Protein AF-A0A6J8DZ06-F1 (afdb_monomer)

Sequence (397 aa):
MKADENQITSSVYYMGYCNTESKVLPKAKKERIKYQTDDKFRARKSNTLKRKYWENEGIRSKKICLGITKYEENETYRENLIQAGTKKYQDDKDYRDALIKSGIQKYQEDNEYREKLKQASKHKYKADENHKEQVKQASIQKYKEDENHKEHVKQACIQKYKEDENHKEHVKQASIQKYKEDENHKEHVKQASIKKYKEDEKHKEHVKQASIKKYKEDENHKEHVKQASTQKKERHFRLKDDLSLNLSNEKLRERYRFGRQGITFISNLVSNDISRKTKRNHALTVPLQMVMVTLRFLATGSFLQVVGDTIDKNDTKAKACKIIIACAILLNICILLNEPDIEDDGLVIDNDGDLGDRFFGDQDGRGAQRPHFLHFLIVEIMNKILKKLFSEYVFYQ

Secondary structure (DSSP, 8-state):
--------------------------HHHHHHHHHHH-HHHHHHHHHHHHHHHHH-HHHHHHHHHHHHHHHHH-HHHHHHHHHHHHHHHHH-HHHHHHHHHHHHHHHHH-HHHHHHHHHHHHHHHHH-HHHHHHHHHHHHHHHHH-HHHHHHHHHHHHHHHHH-HHHHHHHHHHHHHHHHH-HHHHHHHHHHHHHHHHH-HHHHHHHHHHHHHHHHH-HHHHHHHHHHHHTS--------GGG-TTS-HHHHHHHHSS-HHHHHHHHHHHHHHH--S--TT--S-SHHHHHHHHHHHHHH-HHHHHHHHH--SSS-HHHHHHHHHHHHHHHHHHHHT---------------------------S---S-HHHHHHHHHHHHHHHHHHHHHHHTT--

Solvent-accessible surface area (backbone atoms only — not comparable to full-atom values): 23861 Å² total; per-residue (Å²): 131,84,87,88,85,88,81,90,85,89,82,90,84,86,92,80,92,79,80,81,79,78,75,75,69,53,70,72,58,52,50,52,52,42,52,75,74,33,67,69,57,37,50,53,53,50,52,54,50,53,49,48,41,73,76,31,62,69,59,34,50,54,52,50,52,54,52,50,52,48,46,74,73,32,59,71,58,38,50,52,52,50,51,54,50,52,49,46,51,72,73,33,60,69,62,36,52,53,50,52,52,52,51,52,50,48,48,71,73,34,65,69,62,35,50,54,50,52,50,51,51,52,49,45,48,72,73,34,68,68,59,34,49,52,52,50,50,52,52,52,48,45,49,73,72,34,64,69,59,34,50,51,51,50,52,50,53,53,48,45,50,72,73,35,63,68,60,34,50,52,51,49,52,52,54,54,48,46,48,73,72,35,64,69,59,34,50,52,52,50,52,51,52,53,50,45,49,73,71,36,63,69,57,34,50,51,52,51,51,51,53,53,50,45,48,73,73,36,63,69,59,34,49,53,53,49,51,56,56,68,67,63,61,83,82,79,75,80,74,65,75,89,66,52,84,87,56,55,52,66,61,32,30,74,56,40,49,34,37,66,66,55,51,49,50,54,24,61,75,45,30,82,80,67,60,72,98,64,88,78,77,77,74,76,72,56,58,52,41,58,45,50,56,49,35,33,54,61,60,64,47,62,64,59,57,54,53,61,73,66,67,67,94,74,93,51,62,72,61,50,48,48,51,52,50,49,50,47,48,52,52,46,47,43,61,66,65,61,74,78,88,80,79,91,81,77,89,84,90,82,83,88,80,83,94,80,76,83,88,78,74,83,87,70,92,81,76,90,86,58,71,64,60,58,51,51,49,48,53,52,50,52,53,50,55,48,53,52,53,51,61,61,57,70,74,75,117

Structure (mmCIF, N/CA/C/O backbone):
data_AF-A0A6J8DZ06-F1
#
_entry.id   AF-A0A6J8DZ06-F1
#
loop_
_atom_site.group_PDB
_atom_site.id
_atom_site.type_symbol
_atom_site.label_atom_id
_atom_site.label_alt_id
_atom_site.label_comp_id
_atom_site.label_asym_id
_atom_site.label_entity_id
_atom_site.label_seq_id
_atom_site.pdbx_PDB_ins_code
_atom_site.Cartn_x
_atom_site.Cartn_y
_atom_site.Cartn_z
_atom_site.occupancy
_atom_site.B_iso_or_equiv
_atom_site.auth_seq_id
_atom_site.auth_comp_id
_atom_site.auth_asym_id
_atom_site.auth_atom_id
_atom_site.pdbx_PDB_model_num
ATOM 1 N N . MET A 1 1 ? -6.012 43.585 -85.354 1.00 34.94 1 MET A N 1
ATOM 2 C CA . MET A 1 1 ? -5.226 44.657 -86.009 1.00 34.94 1 MET A CA 1
ATOM 3 C C . MET A 1 1 ? -3.770 44.217 -85.910 1.00 34.94 1 MET A C 1
ATOM 5 O O . MET A 1 1 ? -3.326 44.010 -84.793 1.00 34.94 1 MET A O 1
ATOM 9 N N . LYS A 1 2 ? -3.200 43.607 -86.965 1.00 34.81 2 LYS A N 1
ATOM 10 C CA . LYS A 1 2 ? -2.270 44.239 -87.941 1.00 34.81 2 LYS A CA 1
ATOM 11 C C . LYS A 1 2 ? -1.223 45.101 -87.214 1.00 34.81 2 LYS A C 1
ATOM 13 O O . LYS A 1 2 ? -1.626 46.077 -86.600 1.00 34.81 2 LYS A O 1
ATOM 18 N N . ALA A 1 3 ? -0.016 44.578 -86.982 1.00 38.94 3 ALA A N 1
ATOM 19 C CA . ALA A 1 3 ? 1.125 44.448 -87.911 1.00 38.94 3 ALA A CA 1
ATOM 20 C C . ALA A 1 3 ? 1.881 45.775 -88.055 1.00 38.94 3 ALA A C 1
ATOM 22 O O . ALA A 1 3 ? 1.220 46.798 -88.149 1.00 38.94 3 ALA A O 1
ATOM 23 N N . ASP A 1 4 ? 3.215 45.690 -87.988 1.00 36.53 4 ASP A N 1
ATOM 24 C CA . ASP A 1 4 ? 4.255 46.474 -88.690 1.00 36.53 4 ASP A CA 1
ATOM 25 C C . ASP A 1 4 ? 5.572 46.307 -87.894 1.00 36.53 4 ASP A C 1
ATOM 27 O O . ASP A 1 4 ? 5.549 46.253 -86.669 1.00 36.53 4 ASP A O 1
ATOM 31 N N . GLU A 1 5 ? 6.771 46.142 -88.446 1.00 36.78 5 GLU A N 1
ATOM 32 C CA . GLU A 1 5 ? 7.261 46.100 -89.820 1.00 36.78 5 GLU A CA 1
ATOM 33 C C . GLU A 1 5 ? 8.680 45.494 -89.777 1.00 36.78 5 GLU A C 1
ATOM 35 O O . GLU A 1 5 ? 9.444 45.694 -88.832 1.00 36.78 5 GLU A O 1
ATOM 40 N N . ASN A 1 6 ? 9.023 44.743 -90.818 1.00 38.53 6 ASN A N 1
ATOM 41 C CA . ASN A 1 6 ? 10.358 44.237 -91.139 1.00 38.53 6 ASN A CA 1
ATOM 42 C C . ASN A 1 6 ? 11.011 45.226 -92.116 1.00 38.53 6 ASN A C 1
ATOM 44 O O . ASN A 1 6 ? 10.387 45.424 -93.150 1.00 38.53 6 ASN A O 1
ATOM 48 N N . GLN A 1 7 ? 12.248 45.705 -91.896 1.00 35.91 7 GLN A N 1
ATOM 49 C CA . GLN A 1 7 ? 13.261 45.979 -92.951 1.00 35.91 7 GLN A CA 1
ATOM 50 C C . GLN A 1 7 ? 14.689 45.906 -92.339 1.00 35.91 7 GLN A C 1
ATOM 52 O O . GLN A 1 7 ? 14.980 46.626 -91.393 1.00 35.91 7 GLN A O 1
ATOM 57 N N . ILE A 1 8 ? 15.494 44.869 -92.640 1.00 36.09 8 ILE A N 1
ATOM 58 C CA . ILE A 1 8 ? 16.603 44.806 -93.638 1.00 36.09 8 ILE A CA 1
ATOM 59 C C . ILE A 1 8 ? 17.810 45.700 -93.231 1.00 36.09 8 ILE A C 1
ATOM 61 O O . ILE A 1 8 ? 17.671 46.910 -93.157 1.00 36.09 8 ILE A O 1
ATOM 65 N N . THR A 1 9 ? 19.008 45.180 -92.913 1.00 36.47 9 THR A N 1
ATOM 66 C CA . THR A 1 9 ? 20.067 44.831 -93.892 1.00 36.47 9 THR A CA 1
ATOM 67 C C . THR A 1 9 ? 21.188 43.941 -93.310 1.00 36.47 9 THR A C 1
ATOM 69 O O . THR A 1 9 ? 21.579 44.025 -92.151 1.00 36.47 9 THR A O 1
ATOM 72 N N . SER A 1 10 ? 21.726 43.102 -94.197 1.00 35.00 10 SER A N 1
ATOM 73 C CA . SER A 1 10 ? 22.908 42.238 -94.093 1.00 35.00 10 SER A CA 1
ATOM 74 C C . SER A 1 10 ? 24.233 43.021 -94.159 1.00 35.00 10 SER A C 1
ATOM 76 O O . SER A 1 10 ? 24.333 43.929 -94.977 1.00 35.00 10 SER A O 1
ATOM 78 N N . SER A 1 11 ? 25.267 42.619 -93.400 1.00 34.25 11 SER A N 1
ATOM 79 C CA . SER A 1 11 ? 26.675 42.710 -93.843 1.00 34.25 11 SER A CA 1
ATOM 80 C C . SER A 1 11 ? 27.637 41.899 -92.956 1.00 34.25 11 SER A C 1
ATOM 82 O O . SER A 1 11 ? 28.028 42.310 -91.869 1.00 34.25 11 SER A O 1
ATOM 84 N N . VAL A 1 12 ? 28.018 40.740 -93.487 1.00 39.97 12 VAL A N 1
ATOM 85 C CA . VAL A 1 12 ? 29.299 40.017 -93.388 1.00 39.97 12 VAL A CA 1
ATOM 86 C C . VAL A 1 12 ? 30.446 40.727 -92.639 1.00 39.97 12 VAL A C 1
ATOM 88 O O . VAL A 1 12 ? 30.890 41.781 -93.073 1.00 39.97 12 VAL A O 1
ATOM 91 N N . TYR A 1 13 ? 31.032 40.054 -91.638 1.00 33.19 13 TYR A N 1
ATOM 92 C CA . TYR A 1 13 ? 32.494 39.937 -91.490 1.00 33.19 13 TYR A CA 1
ATOM 93 C C . TYR A 1 13 ? 32.852 38.613 -90.794 1.00 33.19 13 TYR A C 1
ATOM 95 O O . TYR A 1 13 ? 32.486 38.355 -89.649 1.00 33.19 13 TYR A O 1
ATOM 103 N N . TYR A 1 14 ? 33.544 37.753 -91.538 1.00 39.22 14 TYR A N 1
ATOM 104 C CA . TYR A 1 14 ? 34.190 36.529 -91.069 1.00 39.22 14 TYR A CA 1
ATOM 105 C C . TYR A 1 14 ? 35.564 36.865 -90.455 1.00 39.22 14 TYR A C 1
ATOM 107 O O . TYR A 1 14 ? 36.194 37.834 -90.871 1.00 39.22 14 TYR A O 1
ATOM 115 N N . MET A 1 15 ? 36.046 35.953 -89.596 1.00 35.41 15 MET A N 1
ATOM 116 C CA . MET A 1 15 ? 37.433 35.724 -89.130 1.00 35.41 15 MET A CA 1
ATOM 117 C C . MET A 1 15 ? 37.859 36.322 -87.782 1.00 35.41 15 MET A C 1
ATOM 119 O O . MET A 1 15 ? 38.021 37.525 -87.618 1.00 35.41 15 MET A O 1
ATOM 123 N N . GLY A 1 16 ? 38.173 35.412 -86.850 1.00 33.91 16 GLY A N 1
ATOM 124 C CA . GLY A 1 16 ? 38.918 35.715 -85.630 1.00 33.91 16 GLY A CA 1
ATOM 125 C C . GLY A 1 16 ? 38.881 34.607 -84.575 1.00 33.91 16 GLY A C 1
ATOM 126 O O . GLY A 1 16 ? 38.487 34.863 -83.443 1.00 33.91 16 GLY A O 1
ATOM 127 N N . TYR A 1 17 ? 39.272 33.373 -84.913 1.00 45.94 17 TYR A N 1
ATOM 128 C CA . TYR A 1 17 ? 39.678 32.410 -83.883 1.00 45.94 17 TYR A CA 1
ATOM 129 C C . TYR A 1 17 ? 40.914 32.957 -83.166 1.00 45.94 17 TYR A C 1
ATOM 131 O O . TYR A 1 17 ? 41.927 33.150 -83.826 1.00 45.94 17 TYR A O 1
ATOM 139 N N . CYS A 1 18 ? 40.843 33.142 -81.845 1.00 33.84 18 CYS A N 1
ATOM 140 C CA . CYS A 1 18 ? 41.995 33.027 -80.948 1.00 33.84 18 CYS A CA 1
ATOM 141 C C . CYS A 1 18 ? 41.536 32.865 -79.486 1.00 33.84 18 CYS A C 1
ATOM 143 O O . CYS A 1 18 ? 41.041 33.794 -78.857 1.00 33.84 18 CYS A O 1
ATOM 145 N N . ASN A 1 19 ? 41.779 31.663 -78.956 1.00 39.47 19 ASN A N 1
ATOM 146 C CA . ASN A 1 19 ? 41.984 31.338 -77.541 1.00 39.47 19 ASN A CA 1
ATOM 147 C C . ASN A 1 19 ? 40.790 31.411 -76.575 1.00 39.47 19 ASN A C 1
ATOM 149 O O . ASN A 1 19 ? 40.812 32.143 -75.589 1.00 39.47 19 ASN A O 1
ATOM 153 N N . THR A 1 20 ? 39.831 30.492 -76.717 1.00 42.88 20 THR A N 1
ATOM 154 C CA . THR A 1 20 ? 39.214 29.922 -75.510 1.00 42.88 20 THR A CA 1
ATOM 155 C C . THR A 1 20 ? 40.140 28.832 -74.987 1.00 42.88 20 THR A C 1
ATOM 157 O O . THR A 1 20 ? 40.101 27.697 -75.465 1.00 42.88 20 THR A O 1
ATOM 160 N N . GLU A 1 21 ? 40.992 29.167 -74.018 1.00 39.91 21 GLU A N 1
ATOM 161 C CA . GLU A 1 21 ? 41.610 28.171 -73.146 1.00 39.91 21 GLU A CA 1
ATOM 162 C C . GLU A 1 21 ? 40.498 27.270 -72.595 1.00 39.91 21 GLU A C 1
ATOM 164 O O . GLU A 1 21 ? 39.765 27.628 -71.669 1.00 39.91 21 GLU A O 1
ATOM 169 N N . SER A 1 22 ? 40.338 26.088 -73.188 1.00 50.59 22 SER A N 1
ATOM 170 C CA . SER A 1 22 ? 39.516 25.024 -72.637 1.00 50.59 22 SER A CA 1
ATOM 171 C C . SER A 1 22 ? 40.174 24.592 -71.329 1.00 50.59 22 SER A C 1
ATOM 173 O O . SER A 1 22 ? 41.003 23.682 -71.310 1.00 50.59 22 SER A O 1
ATOM 175 N N . LYS A 1 23 ? 39.835 25.270 -70.224 1.00 59.22 23 LYS A N 1
ATOM 176 C CA . LYS A 1 23 ? 40.250 24.904 -68.867 1.00 59.22 23 LYS A CA 1
ATOM 177 C C . LYS A 1 23 ? 39.712 23.508 -68.578 1.00 59.22 23 LYS A C 1
ATOM 179 O O . LYS A 1 23 ? 38.581 23.340 -68.120 1.00 59.22 23 LYS A O 1
ATOM 184 N N . VAL A 1 24 ? 40.517 22.488 -68.878 1.00 64.75 24 VAL A N 1
ATOM 185 C CA . VAL A 1 24 ? 40.229 21.091 -68.560 1.00 64.75 24 VAL A CA 1
ATOM 186 C C . VAL A 1 24 ? 39.979 21.029 -67.058 1.00 64.75 24 VAL A C 1
ATOM 188 O O . VAL A 1 24 ? 40.903 21.155 -66.259 1.00 64.75 24 VAL A O 1
ATOM 191 N N . LEU A 1 25 ? 38.710 20.878 -66.664 1.00 65.56 25 LEU A N 1
ATOM 192 C CA . LEU A 1 25 ? 38.352 20.819 -65.250 1.00 65.56 25 LEU A CA 1
ATOM 193 C C . LEU A 1 25 ? 39.169 19.701 -64.579 1.00 65.56 25 LEU A C 1
ATOM 195 O O . LEU A 1 25 ? 39.183 18.577 -65.103 1.00 65.56 25 LEU A O 1
ATOM 199 N N . PRO A 1 26 ? 39.820 19.969 -63.431 1.00 81.12 26 PRO A N 1
ATOM 200 C CA . PRO A 1 26 ? 40.594 18.964 -62.718 1.00 81.12 26 PRO A CA 1
ATOM 201 C C . PRO A 1 26 ? 39.763 17.705 -62.471 1.00 81.12 26 PRO A C 1
ATOM 203 O O . PRO A 1 26 ? 38.564 17.792 -62.181 1.00 81.12 26 PRO A O 1
ATOM 206 N N . LYS A 1 27 ? 40.394 16.528 -62.547 1.00 80.00 27 LYS A N 1
ATOM 207 C CA . LYS A 1 27 ? 39.728 15.221 -62.383 1.00 80.00 27 LYS A CA 1
ATOM 208 C C . LYS A 1 27 ? 38.826 15.172 -61.141 1.00 80.00 27 LYS A C 1
ATOM 210 O O . LYS A 1 27 ? 37.692 14.711 -61.227 1.00 80.00 27 LYS A O 1
ATOM 215 N N . ALA A 1 28 ? 39.279 15.744 -60.024 1.00 79.62 28 ALA A N 1
ATOM 216 C CA . ALA A 1 28 ? 38.509 15.842 -58.784 1.00 79.62 28 ALA A CA 1
ATOM 217 C C . ALA A 1 28 ? 37.203 16.649 -58.931 1.00 79.62 28 ALA A C 1
ATOM 219 O O . ALA A 1 28 ? 36.180 16.278 -58.359 1.00 79.62 28 ALA A O 1
ATOM 220 N N . LYS A 1 29 ? 37.207 17.733 -59.718 1.00 83.62 29 LYS A N 1
ATOM 221 C CA . LYS A 1 29 ? 36.020 18.565 -59.967 1.00 83.62 29 LYS A CA 1
ATOM 222 C C . LYS A 1 29 ? 35.032 17.851 -60.897 1.00 83.62 29 LYS A C 1
ATOM 224 O O . LYS A 1 29 ? 33.837 17.864 -60.619 1.00 83.62 29 LYS A O 1
ATOM 229 N N . LYS A 1 30 ? 35.528 17.141 -61.920 1.00 83.75 30 LYS A N 1
ATOM 230 C CA . LYS A 1 30 ? 34.711 16.266 -62.787 1.00 83.75 30 LYS A CA 1
ATOM 231 C C . LYS A 1 30 ? 34.048 15.129 -61.998 1.00 83.75 30 LYS A C 1
ATOM 233 O O . LYS A 1 30 ? 32.861 14.873 -62.175 1.00 83.75 30 LYS A O 1
ATOM 238 N N . GLU A 1 31 ? 34.781 14.481 -61.090 1.00 83.31 31 GLU A N 1
ATOM 239 C CA . GLU A 1 31 ? 34.229 13.426 -60.228 1.00 83.31 31 GLU A CA 1
ATOM 240 C C . GLU A 1 31 ? 33.187 13.954 -59.231 1.00 83.31 31 GLU A C 1
ATOM 242 O O . GLU A 1 31 ? 32.180 13.282 -59.022 1.00 83.31 31 GLU A O 1
ATOM 247 N N . ARG A 1 32 ? 33.372 15.153 -58.655 1.00 85.44 32 ARG A N 1
ATOM 248 C CA . ARG A 1 32 ? 32.365 15.788 -57.780 1.00 85.44 32 ARG A CA 1
ATOM 249 C C . ARG A 1 32 ? 31.063 16.088 -58.518 1.00 85.44 32 ARG A C 1
ATOM 251 O O . ARG A 1 32 ? 30.003 15.762 -57.994 1.00 85.44 32 ARG A O 1
ATOM 258 N N . ILE A 1 33 ? 31.149 16.649 -59.727 1.00 86.75 33 ILE A N 1
ATOM 259 C CA . ILE A 1 33 ? 29.975 16.904 -60.579 1.00 86.75 33 ILE A CA 1
ATOM 260 C C . ILE A 1 33 ? 29.261 15.581 -60.871 1.00 86.75 33 ILE A C 1
ATOM 262 O O . ILE A 1 33 ? 28.066 15.462 -60.627 1.00 86.75 33 ILE A O 1
ATOM 266 N N . LYS A 1 34 ? 30.008 14.545 -61.275 1.00 86.75 34 LYS A N 1
ATOM 267 C CA . LYS A 1 34 ? 29.449 13.209 -61.518 1.00 86.75 34 LYS A CA 1
ATOM 268 C C . LYS A 1 34 ? 28.793 12.600 -60.273 1.00 86.75 34 LYS A C 1
ATOM 270 O O . LYS A 1 34 ? 27.796 11.904 -60.388 1.00 86.75 34 LYS A O 1
ATOM 275 N N . TYR A 1 35 ? 29.321 12.864 -59.079 1.00 86.94 35 TYR A N 1
ATOM 276 C CA . TYR A 1 35 ? 28.731 12.389 -57.823 1.00 86.94 35 TYR A CA 1
ATOM 277 C C . TYR A 1 35 ? 27.390 13.065 -57.495 1.00 86.94 35 TYR A C 1
ATOM 279 O O . TYR A 1 35 ? 26.556 12.464 -56.821 1.00 86.94 35 TYR A O 1
ATOM 287 N N . GLN A 1 36 ? 27.191 14.306 -57.949 1.00 85.69 36 GLN A N 1
ATOM 288 C CA . GLN A 1 36 ? 25.946 15.054 -57.765 1.00 85.69 36 GLN A CA 1
ATOM 289 C C . GLN A 1 36 ? 24.876 14.656 -58.788 1.00 85.69 36 GLN A C 1
ATOM 291 O O . GLN A 1 36 ? 23.703 14.601 -58.423 1.00 85.69 36 GLN A O 1
ATOM 296 N N . THR A 1 37 ? 25.273 14.364 -60.033 1.00 88.81 37 THR A N 1
ATOM 297 C CA . THR A 1 37 ? 24.347 14.166 -61.161 1.00 88.81 37 THR A CA 1
ATOM 298 C C . THR A 1 37 ? 24.071 12.706 -61.535 1.00 88.81 37 THR A C 1
ATOM 300 O O . THR A 1 37 ? 23.012 12.429 -62.085 1.00 88.81 37 THR A O 1
ATOM 303 N N . ASP A 1 38 ? 24.980 11.762 -61.256 1.00 92.62 38 ASP A N 1
ATOM 304 C CA . ASP A 1 38 ? 24.848 10.345 -61.636 1.00 92.62 38 ASP A CA 1
ATOM 305 C C . ASP A 1 38 ? 24.641 9.447 -60.404 1.00 92.62 38 ASP A C 1
ATOM 307 O O . ASP A 1 38 ? 25.574 9.113 -59.659 1.00 92.62 38 ASP A O 1
ATOM 311 N N . ASP A 1 39 ? 23.400 9.002 -60.211 1.00 89.81 39 ASP A N 1
ATOM 312 C CA . ASP A 1 39 ? 23.006 8.146 -59.089 1.00 89.81 39 ASP A CA 1
ATOM 313 C C . ASP A 1 39 ? 23.658 6.762 -59.125 1.00 89.81 39 ASP A C 1
ATOM 315 O O . ASP A 1 39 ? 24.020 6.220 -58.075 1.00 89.81 39 ASP A O 1
ATOM 319 N N . LYS A 1 40 ? 23.898 6.198 -60.318 1.00 91.38 40 LYS A N 1
ATOM 320 C CA . LYS A 1 40 ? 24.562 4.892 -60.457 1.00 91.38 40 LYS A CA 1
ATOM 321 C C . LYS A 1 40 ? 26.027 4.998 -60.048 1.00 91.38 40 LYS A C 1
ATOM 323 O O . LYS A 1 40 ? 26.548 4.111 -59.365 1.00 91.38 40 LYS A O 1
ATOM 328 N N . PHE A 1 41 ? 26.701 6.084 -60.423 1.00 90.25 41 PHE A N 1
ATOM 329 C CA . PHE A 1 41 ? 28.073 6.351 -59.993 1.00 90.25 41 PHE A CA 1
ATOM 330 C C . PHE A 1 41 ? 28.166 6.562 -58.476 1.00 90.25 41 PHE A C 1
ATOM 332 O O . PHE A 1 41 ? 29.033 5.965 -57.826 1.00 90.25 41 PHE A O 1
ATOM 339 N N . ARG A 1 42 ? 27.234 7.331 -57.898 1.00 91.38 42 ARG A N 1
ATOM 340 C CA . ARG A 1 42 ? 27.115 7.556 -56.449 1.00 91.38 42 ARG A CA 1
ATOM 341 C C . ARG A 1 42 ? 26.916 6.248 -55.681 1.00 91.38 42 ARG A C 1
ATOM 343 O O . ARG A 1 42 ? 27.644 5.976 -54.724 1.00 91.38 42 ARG A O 1
ATOM 350 N N . ALA A 1 43 ? 25.993 5.400 -56.137 1.00 90.06 43 ALA A N 1
ATOM 351 C CA . ALA A 1 43 ? 25.701 4.105 -55.527 1.00 90.06 43 ALA A CA 1
ATOM 352 C C . ALA A 1 43 ? 26.910 3.156 -55.576 1.00 90.06 43 ALA A C 1
ATOM 354 O O . ALA A 1 43 ? 27.282 2.577 -54.554 1.00 90.06 43 ALA A O 1
ATOM 355 N N . ARG A 1 44 ? 27.597 3.049 -56.726 1.00 90.44 44 ARG A N 1
ATOM 356 C CA . ARG A 1 44 ? 28.812 2.220 -56.877 1.00 90.44 44 ARG A CA 1
ATOM 357 C C . ARG A 1 44 ? 29.933 2.660 -55.936 1.00 90.44 44 ARG A C 1
ATOM 359 O O . ARG A 1 44 ? 30.555 1.821 -55.278 1.00 90.44 44 ARG A O 1
ATOM 366 N N . LYS A 1 45 ? 30.185 3.968 -55.838 1.00 90.38 45 LYS A N 1
ATOM 367 C CA . LYS A 1 45 ? 31.178 4.522 -54.905 1.00 90.38 45 LYS A CA 1
ATOM 368 C C . LYS A 1 45 ? 30.780 4.275 -53.448 1.00 90.38 45 LYS A C 1
ATOM 370 O O . LYS A 1 45 ? 31.624 3.826 -52.676 1.00 90.38 45 LYS A O 1
ATOM 375 N N . SER A 1 46 ? 29.511 4.481 -53.093 1.00 88.81 46 SER A N 1
ATOM 376 C CA . SER A 1 46 ? 28.983 4.206 -51.750 1.00 88.81 46 SER A CA 1
ATOM 377 C C . SER A 1 46 ? 29.161 2.736 -51.356 1.00 88.81 46 SER A C 1
ATOM 379 O O . SER A 1 46 ? 29.737 2.446 -50.310 1.00 88.81 46 SER A O 1
ATOM 381 N N . ASN A 1 47 ? 28.788 1.796 -52.229 1.00 91.00 47 ASN A N 1
ATOM 382 C CA . ASN A 1 47 ? 28.955 0.360 -51.986 1.00 91.00 47 ASN A CA 1
ATOM 383 C C . ASN A 1 47 ? 30.429 -0.043 -51.866 1.00 91.00 47 ASN A C 1
ATOM 385 O O . ASN A 1 47 ? 30.782 -0.829 -50.991 1.00 91.00 47 ASN A O 1
ATOM 389 N N . THR A 1 48 ? 31.308 0.548 -52.679 1.00 90.56 48 THR A N 1
ATOM 390 C CA . THR A 1 48 ? 32.757 0.316 -52.576 1.00 90.56 4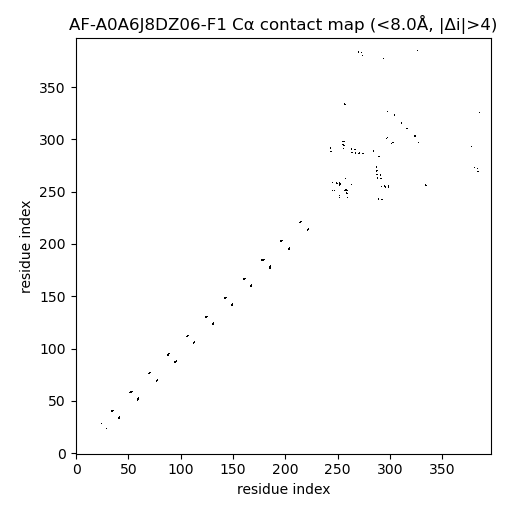8 THR A CA 1
ATOM 391 C C . THR A 1 48 ? 33.303 0.773 -51.222 1.00 90.56 48 THR A C 1
ATOM 393 O O . THR A 1 48 ? 34.122 0.083 -50.622 1.00 90.56 48 THR A O 1
ATOM 396 N N . LEU A 1 49 ? 32.844 1.922 -50.718 1.00 85.94 49 LEU A N 1
ATOM 397 C CA . LEU A 1 49 ? 33.236 2.435 -49.405 1.00 85.94 49 LEU A CA 1
ATOM 398 C C . LEU A 1 49 ? 32.654 1.602 -48.256 1.00 85.94 49 LEU A C 1
ATOM 400 O O . LEU A 1 49 ? 33.375 1.334 -47.299 1.00 85.94 49 LEU A O 1
ATOM 404 N N . LYS A 1 50 ? 31.392 1.162 -48.356 1.00 90.06 50 LYS A N 1
ATOM 405 C CA . LYS A 1 50 ? 30.771 0.242 -47.386 1.00 90.06 50 LYS A CA 1
ATOM 406 C C . LYS A 1 50 ? 31.554 -1.064 -47.297 1.00 90.06 50 LYS A C 1
ATOM 408 O O . LYS A 1 50 ? 31.878 -1.502 -46.202 1.00 90.06 50 LYS A O 1
ATOM 413 N N . ARG A 1 51 ? 31.916 -1.639 -48.445 1.00 90.00 51 ARG A N 1
ATOM 414 C CA . ARG A 1 51 ? 32.715 -2.864 -48.519 1.00 90.00 51 ARG A CA 1
ATOM 415 C C . ARG A 1 51 ? 34.079 -2.688 -47.848 1.00 90.00 51 ARG A C 1
ATOM 417 O O . ARG A 1 51 ? 34.395 -3.425 -46.925 1.00 90.00 51 ARG A O 1
ATOM 424 N N . LYS A 1 52 ? 34.819 -1.630 -48.203 1.00 90.81 52 LYS A N 1
ATOM 425 C CA . LYS A 1 52 ? 36.103 -1.297 -47.557 1.00 90.81 52 LYS A CA 1
ATOM 426 C C . LYS A 1 52 ? 35.988 -1.074 -46.046 1.00 90.81 52 LYS A C 1
ATOM 428 O O . LYS A 1 52 ? 36.927 -1.382 -45.325 1.00 90.81 52 LYS A O 1
ATOM 433 N N . TYR A 1 53 ? 34.873 -0.519 -45.572 1.00 87.94 53 TYR A N 1
ATOM 434 C CA . TYR A 1 53 ? 34.629 -0.305 -44.145 1.00 87.94 53 TYR A CA 1
ATOM 435 C C . TYR A 1 53 ? 34.436 -1.619 -43.376 1.00 87.94 53 TYR A C 1
ATOM 437 O O . TYR A 1 53 ? 34.903 -1.725 -42.250 1.00 87.94 53 TYR A O 1
ATOM 445 N N . TRP A 1 54 ? 33.770 -2.611 -43.972 1.00 87.12 54 TRP A N 1
ATOM 446 C CA . TRP A 1 54 ? 33.568 -3.914 -43.334 1.00 87.12 54 TRP A CA 1
ATOM 447 C C . TRP A 1 54 ? 34.778 -4.845 -43.473 1.00 87.12 54 TRP A C 1
ATOM 449 O O . TRP A 1 54 ? 35.085 -5.562 -42.529 1.00 87.12 54 TRP A O 1
ATOM 459 N N . GLU A 1 55 ? 35.481 -4.807 -44.610 1.00 91.50 55 GLU A N 1
ATOM 460 C CA . GLU A 1 55 ? 36.645 -5.666 -44.889 1.00 91.50 55 GLU A CA 1
ATOM 461 C C . GLU A 1 55 ? 37.927 -5.215 -44.167 1.00 91.50 55 GLU A C 1
ATOM 463 O O . GLU A 1 55 ? 38.786 -6.041 -43.874 1.00 91.50 55 GLU A O 1
ATOM 468 N N . ASN A 1 56 ? 38.094 -3.914 -43.895 1.00 91.31 56 ASN A N 1
ATOM 469 C CA . ASN A 1 56 ? 39.316 -3.381 -43.291 1.00 91.31 56 ASN A CA 1
ATOM 470 C C . ASN A 1 56 ? 39.059 -2.830 -41.886 1.00 91.31 56 ASN A C 1
ATOM 472 O O . ASN A 1 56 ? 38.555 -1.716 -41.708 1.00 91.31 56 ASN A O 1
ATOM 476 N N . GLU A 1 57 ? 39.489 -3.593 -40.885 1.00 89.88 57 GLU A N 1
ATOM 477 C CA . GLU A 1 57 ? 39.330 -3.241 -39.478 1.00 89.88 57 GLU A CA 1
ATOM 478 C C . GLU A 1 57 ? 40.059 -1.947 -39.091 1.00 89.88 57 GLU A C 1
ATOM 480 O O . GLU A 1 57 ? 39.499 -1.121 -38.375 1.00 89.88 57 GLU A O 1
ATOM 485 N N . GLY A 1 58 ? 41.256 -1.692 -39.627 1.00 91.56 58 GLY A N 1
ATOM 486 C CA . GLY A 1 58 ? 42.000 -0.462 -39.343 1.00 91.56 58 GLY A CA 1
ATOM 487 C C . GLY A 1 58 ? 41.275 0.799 -39.826 1.00 91.56 58 GLY A C 1
ATOM 488 O O . GLY A 1 58 ? 41.241 1.812 -39.126 1.00 91.56 58 GLY A O 1
ATOM 489 N N . ILE A 1 59 ? 40.646 0.743 -41.005 1.00 87.62 59 ILE A N 1
ATOM 490 C CA . ILE A 1 59 ? 39.814 1.837 -41.532 1.00 87.62 59 ILE A CA 1
ATOM 491 C C . ILE A 1 59 ? 38.536 1.986 -40.698 1.00 87.62 59 ILE A C 1
ATOM 493 O O . ILE A 1 59 ? 38.131 3.113 -40.398 1.00 87.62 59 ILE A O 1
ATOM 497 N N . ARG A 1 60 ? 37.915 0.868 -40.305 1.00 91.06 60 ARG A N 1
ATOM 498 C CA . ARG A 1 60 ? 36.718 0.849 -39.457 1.00 91.06 60 ARG A CA 1
ATOM 499 C C . ARG A 1 60 ? 36.978 1.517 -38.112 1.00 91.06 60 ARG A C 1
ATOM 501 O O . ARG A 1 60 ? 36.278 2.469 -37.770 1.00 91.06 60 ARG A O 1
ATOM 508 N N . SER A 1 61 ? 38.011 1.072 -37.403 1.00 91.19 61 SER A N 1
ATOM 509 C CA . SER A 1 61 ? 38.385 1.569 -36.080 1.00 91.19 61 SER A CA 1
ATOM 510 C C . SER A 1 61 ? 38.766 3.044 -36.126 1.00 91.19 61 SER A C 1
ATOM 512 O O . SER A 1 61 ? 38.206 3.829 -35.369 1.00 91.19 61 SER A O 1
ATOM 514 N N . LYS A 1 62 ? 39.595 3.473 -37.092 1.00 93.06 62 LYS A N 1
ATOM 515 C CA . LYS A 1 62 ? 39.917 4.903 -37.274 1.00 93.06 62 LYS A CA 1
ATOM 516 C C . LYS A 1 62 ? 38.667 5.755 -37.492 1.00 93.06 62 LYS A C 1
ATOM 518 O O . LYS A 1 62 ? 38.560 6.843 -36.937 1.00 93.06 62 LYS A O 1
ATOM 523 N N . LYS A 1 63 ? 37.705 5.266 -38.280 1.00 91.12 63 LYS A N 1
ATOM 524 C CA . LYS A 1 63 ? 36.457 5.991 -38.550 1.00 91.12 63 LYS A CA 1
ATOM 525 C C . LYS A 1 63 ? 35.535 6.054 -37.328 1.00 91.12 63 LYS A C 1
ATOM 527 O O . LYS A 1 63 ? 34.884 7.077 -37.139 1.00 91.12 63 LYS A O 1
ATOM 532 N N . ILE A 1 64 ? 35.484 4.995 -36.519 1.00 90.62 64 ILE A N 1
ATOM 533 C CA . ILE A 1 64 ? 34.736 4.977 -35.253 1.00 90.62 64 ILE A CA 1
ATOM 534 C C . ILE A 1 64 ? 35.361 5.965 -34.267 1.00 90.62 64 ILE A C 1
ATOM 536 O O . ILE A 1 64 ? 34.649 6.830 -33.770 1.00 90.62 64 ILE A O 1
ATOM 540 N N . CYS A 1 65 ? 36.681 5.905 -34.065 1.00 90.50 65 CYS A N 1
ATOM 541 C CA . CYS A 1 65 ? 37.403 6.827 -33.188 1.00 90.50 65 CYS A CA 1
ATOM 542 C C . CYS A 1 65 ? 37.176 8.286 -33.590 1.00 90.50 65 CYS A C 1
ATOM 544 O O . CYS A 1 65 ? 36.739 9.071 -32.763 1.00 90.50 65 CYS A O 1
ATOM 546 N N . LEU A 1 66 ? 37.350 8.631 -34.871 1.00 92.88 66 LEU A N 1
ATOM 547 C CA . LEU A 1 66 ? 37.071 9.987 -35.361 1.00 92.88 66 LEU A CA 1
ATOM 548 C C . LEU A 1 66 ? 35.622 10.428 -35.097 1.00 92.88 66 LEU A C 1
ATOM 550 O O . LEU A 1 66 ? 35.373 11.601 -34.833 1.00 92.88 66 LEU A O 1
ATOM 554 N N . GLY A 1 67 ? 34.661 9.505 -35.184 1.00 90.62 67 GLY A N 1
ATOM 555 C CA . GLY A 1 67 ? 33.261 9.777 -34.865 1.00 90.62 67 GLY A CA 1
ATOM 556 C C . GLY A 1 67 ? 33.028 10.057 -33.379 1.00 90.62 67 GLY A C 1
ATOM 557 O O . GLY A 1 67 ? 32.293 10.989 -33.061 1.00 90.62 67 GLY A O 1
ATOM 558 N N . ILE A 1 68 ? 33.671 9.285 -32.498 1.00 92.19 68 ILE A N 1
ATOM 559 C CA . ILE A 1 68 ? 33.618 9.460 -31.039 1.00 92.19 68 ILE A CA 1
ATOM 560 C C . ILE A 1 68 ? 34.252 10.796 -30.653 1.00 92.19 68 ILE A C 1
ATOM 562 O O . ILE A 1 68 ? 33.578 11.625 -30.053 1.00 92.19 68 ILE A O 1
ATOM 566 N N . THR A 1 69 ? 35.481 11.058 -31.105 1.00 92.31 69 THR A N 1
ATOM 567 C CA . THR A 1 69 ? 36.195 12.315 -30.846 1.00 92.31 69 THR A CA 1
ATOM 568 C C . THR A 1 69 ? 35.373 13.519 -31.300 1.00 92.31 69 THR A C 1
ATOM 570 O O . THR A 1 69 ? 35.177 14.467 -30.548 1.00 92.31 69 THR A O 1
ATOM 573 N N . LYS A 1 70 ? 34.770 13.452 -32.494 1.00 93.69 70 LYS A N 1
ATOM 574 C CA . LYS A 1 70 ? 33.890 14.519 -32.983 1.00 93.69 70 LYS A CA 1
ATOM 575 C C . LYS A 1 70 ? 32.650 14.728 -32.101 1.00 93.69 70 LYS A C 1
ATOM 577 O O . LYS A 1 70 ? 32.181 15.856 -31.992 1.00 93.69 70 LYS A O 1
ATOM 582 N N . TYR A 1 71 ? 32.084 13.671 -31.524 1.00 90.81 71 TYR A N 1
ATOM 583 C CA . TYR A 1 71 ? 30.924 13.763 -30.632 1.00 90.81 71 TYR A CA 1
ATOM 584 C C . TYR A 1 71 ? 31.289 14.327 -29.249 1.00 90.81 71 TYR A C 1
ATOM 586 O O . TYR A 1 71 ? 30.498 15.054 -28.647 1.00 90.81 71 TYR A O 1
ATOM 594 N N . GLU A 1 72 ? 32.477 13.994 -28.748 1.00 90.56 72 GLU A N 1
ATOM 595 C CA . GLU A 1 72 ? 32.988 14.463 -27.459 1.00 90.56 72 GLU A CA 1
ATOM 596 C C . GLU A 1 72 ? 33.417 15.934 -27.521 1.00 90.56 72 GLU A C 1
ATOM 598 O O . GLU A 1 72 ? 32.997 16.725 -26.678 1.00 90.56 72 GLU A O 1
ATOM 603 N N . GLU A 1 73 ? 34.189 16.309 -28.545 1.00 93.62 73 GLU A N 1
ATOM 604 C CA . GLU A 1 73 ? 34.799 17.639 -28.669 1.00 93.62 73 GLU A CA 1
ATOM 605 C C . GLU A 1 73 ? 33.842 18.703 -29.221 1.00 93.62 73 GLU A C 1
ATOM 607 O O . GLU A 1 73 ? 33.941 19.873 -28.856 1.00 93.62 73 GLU A O 1
ATOM 612 N N . ASN A 1 74 ? 32.922 18.335 -30.121 1.00 93.75 74 ASN A N 1
ATOM 613 C CA . ASN A 1 74 ? 32.044 19.300 -30.779 1.00 93.75 74 ASN A CA 1
ATOM 614 C C . ASN A 1 74 ? 30.616 19.241 -30.226 1.00 93.75 74 ASN A C 1
ATOM 616 O O . ASN A 1 74 ? 29.779 18.447 -30.664 1.00 93.75 74 ASN A O 1
ATOM 620 N N . GLU A 1 75 ? 30.328 20.162 -29.310 1.00 93.81 75 GLU A N 1
ATOM 621 C CA . GLU A 1 75 ? 29.020 20.312 -28.675 1.00 93.81 75 GLU A CA 1
ATOM 622 C C . GLU A 1 75 ? 27.891 20.577 -29.679 1.00 93.81 75 GLU A C 1
ATOM 624 O O . GLU A 1 75 ? 26.894 19.858 -29.673 1.00 93.81 75 GLU A O 1
ATOM 629 N N . THR A 1 76 ? 28.074 21.512 -30.617 1.00 94.06 76 THR A N 1
ATOM 630 C CA . THR A 1 76 ? 27.042 21.833 -31.623 1.00 94.06 76 THR A CA 1
ATOM 631 C C . THR A 1 76 ? 26.686 20.629 -32.495 1.00 94.06 76 THR A C 1
ATOM 633 O O . THR A 1 76 ? 25.530 20.419 -32.859 1.00 94.06 76 THR A O 1
ATOM 636 N N . TYR A 1 77 ? 27.670 19.795 -32.837 1.00 91.81 77 TYR A N 1
ATOM 637 C CA . TYR A 1 77 ? 27.437 18.569 -33.592 1.00 91.81 77 TYR A CA 1
ATOM 638 C C . TYR A 1 77 ? 26.654 17.545 -32.763 1.00 91.81 77 TYR A C 1
ATOM 640 O O . TYR A 1 77 ? 25.703 16.952 -33.277 1.00 91.81 77 TYR A O 1
ATOM 648 N N . ARG A 1 78 ? 27.025 17.361 -31.490 1.00 93.94 78 ARG A N 1
ATOM 649 C CA . ARG A 1 78 ? 26.326 16.479 -30.548 1.00 93.94 78 ARG A CA 1
ATOM 650 C C . ARG A 1 78 ? 24.872 16.901 -30.358 1.00 93.94 78 ARG A C 1
ATOM 652 O O . ARG A 1 78 ? 23.982 16.065 -30.486 1.00 93.94 78 ARG A O 1
ATOM 659 N N . GLU A 1 79 ? 24.620 18.181 -30.110 1.00 93.88 79 GLU A N 1
ATOM 660 C CA . GLU A 1 79 ? 23.268 18.715 -29.926 1.00 93.88 79 GLU A CA 1
ATOM 661 C C . GLU A 1 79 ? 22.409 18.536 -31.175 1.00 93.88 79 GLU A C 1
ATOM 663 O O . GLU A 1 79 ? 21.301 18.010 -31.083 1.00 93.88 79 GLU A O 1
ATOM 668 N N . ASN A 1 80 ? 22.932 18.882 -32.354 1.00 94.12 80 ASN A N 1
ATOM 669 C CA . ASN A 1 80 ? 22.219 18.691 -33.617 1.00 94.12 80 ASN A CA 1
ATOM 670 C C . ASN A 1 80 ? 21.886 17.213 -33.872 1.00 94.12 80 ASN A C 1
ATOM 672 O O . ASN A 1 80 ? 20.801 16.895 -34.364 1.00 94.12 80 ASN A O 1
ATOM 676 N N . LEU A 1 81 ? 22.795 16.298 -33.519 1.00 91.50 81 LEU A N 1
ATOM 677 C CA . LEU A 1 81 ? 22.567 14.861 -33.644 1.00 91.50 81 LEU A CA 1
ATOM 678 C C . LEU A 1 81 ? 21.464 14.378 -32.690 1.00 91.50 81 LEU A C 1
ATOM 680 O O . LEU A 1 81 ? 20.579 13.633 -33.114 1.00 91.50 81 LEU A O 1
ATOM 684 N N . ILE A 1 82 ? 21.489 14.825 -31.429 1.00 91.62 82 ILE A N 1
ATOM 685 C CA . ILE A 1 82 ? 20.455 14.511 -30.433 1.00 91.62 82 ILE A CA 1
ATOM 686 C C . ILE A 1 82 ? 19.106 15.063 -30.894 1.00 91.62 82 ILE A C 1
ATOM 688 O O . ILE A 1 82 ? 18.126 14.327 -30.914 1.00 91.62 82 ILE A O 1
ATOM 692 N N . GLN A 1 83 ? 19.049 16.321 -31.335 1.00 93.38 83 GLN A N 1
ATOM 693 C CA . GLN A 1 83 ? 17.822 16.945 -31.829 1.00 93.38 83 GLN A CA 1
ATOM 694 C C . GLN A 1 83 ? 17.248 16.208 -33.042 1.00 93.38 83 GLN A C 1
ATOM 696 O O . GLN A 1 83 ? 16.048 15.940 -33.081 1.00 93.38 83 GLN A O 1
ATOM 701 N N . ALA A 1 84 ? 18.086 15.840 -34.015 1.00 92.50 84 ALA A N 1
ATOM 702 C CA . ALA A 1 84 ? 17.653 15.054 -35.167 1.00 92.50 84 ALA A CA 1
ATOM 703 C C . ALA A 1 84 ? 17.113 13.676 -34.745 1.00 92.50 84 ALA A C 1
ATOM 705 O O . ALA A 1 84 ? 16.092 13.228 -35.268 1.00 92.50 84 ALA A O 1
ATOM 706 N N . GLY A 1 85 ? 17.758 13.024 -33.771 1.00 92.00 85 GLY A N 1
ATOM 707 C CA . GLY A 1 85 ? 17.293 11.764 -33.191 1.00 92.00 85 GLY A CA 1
ATOM 708 C C . GLY A 1 85 ? 15.950 11.897 -32.470 1.00 92.00 85 GLY A C 1
ATOM 709 O O . GLY A 1 85 ? 15.055 11.083 -32.693 1.00 92.00 85 GLY A O 1
ATOM 710 N N . THR A 1 86 ? 15.782 12.945 -31.661 1.00 92.19 86 THR A N 1
ATOM 711 C CA . THR A 1 86 ? 14.540 13.243 -30.936 1.00 92.19 86 THR A CA 1
ATOM 712 C C . THR A 1 86 ? 13.391 13.527 -31.897 1.00 92.19 86 THR A C 1
ATOM 714 O O . THR A 1 86 ? 12.325 12.939 -31.735 1.00 92.19 86 THR A O 1
ATOM 717 N N . LYS A 1 87 ? 13.615 14.348 -32.934 1.00 93.50 87 LYS A N 1
ATOM 718 C CA . LYS A 1 87 ? 12.617 14.602 -33.986 1.00 93.50 87 LYS A CA 1
ATOM 719 C C . LYS A 1 87 ? 12.209 13.309 -34.678 1.00 93.50 87 LYS A C 1
ATOM 721 O O . LYS A 1 87 ? 11.031 12.991 -34.738 1.00 93.50 87 LYS A O 1
ATOM 726 N N . LYS A 1 88 ? 13.182 12.485 -35.081 1.00 93.50 88 LYS A N 1
ATOM 727 C CA . LYS A 1 88 ? 12.892 11.184 -35.693 1.00 93.50 88 LYS A CA 1
ATOM 728 C C . LYS A 1 88 ? 12.047 10.286 -34.781 1.00 93.50 88 LYS A C 1
ATOM 730 O O . LYS A 1 88 ? 11.124 9.645 -35.256 1.00 93.50 88 LYS A O 1
ATOM 735 N N . TYR A 1 89 ? 12.339 10.236 -33.482 1.00 90.88 89 TYR A N 1
ATOM 736 C CA . TYR A 1 89 ? 11.561 9.442 -32.523 1.00 90.88 89 TYR A CA 1
ATOM 737 C C . TYR A 1 89 ? 10.135 9.980 -32.297 1.00 90.88 89 TYR A C 1
ATOM 739 O O . TYR A 1 89 ? 9.218 9.213 -31.997 1.00 90.88 89 TYR A O 1
ATOM 747 N N . GLN A 1 90 ? 9.946 11.296 -32.401 1.00 91.12 90 GLN A N 1
ATOM 748 C CA . GLN A 1 90 ? 8.639 11.940 -32.273 1.00 91.12 90 GLN A CA 1
ATOM 749 C C . GLN A 1 90 ? 7.781 11.720 -33.525 1.00 91.12 90 GLN A C 1
ATOM 751 O O . GLN A 1 90 ? 6.629 11.300 -33.389 1.00 91.12 90 GLN A O 1
ATOM 756 N N . ASP A 1 91 ? 8.367 11.949 -34.703 1.00 93.94 91 ASP A N 1
ATOM 757 C CA . ASP A 1 91 ? 7.671 12.007 -35.991 1.00 93.94 91 ASP A CA 1
ATOM 758 C C . ASP A 1 91 ? 7.437 10.617 -36.610 1.00 93.94 91 ASP A C 1
ATOM 760 O O . ASP A 1 91 ? 6.383 10.361 -37.191 1.00 93.94 91 ASP A O 1
ATOM 764 N N . ASP A 1 92 ? 8.401 9.698 -36.481 1.00 94.69 92 ASP A N 1
ATOM 765 C CA . ASP A 1 92 ? 8.360 8.368 -37.101 1.00 94.69 92 ASP A CA 1
ATOM 766 C C . ASP A 1 92 ? 7.931 7.301 -36.083 1.00 94.69 92 ASP A C 1
ATOM 768 O O . ASP A 1 92 ? 8.707 6.832 -35.238 1.00 94.69 92 ASP A O 1
ATOM 772 N N . LYS A 1 93 ? 6.655 6.911 -36.169 1.00 93.75 93 LYS A N 1
ATOM 773 C CA . LYS A 1 93 ? 6.061 5.897 -35.294 1.00 93.75 93 LYS A CA 1
ATOM 774 C C . LYS A 1 93 ? 6.707 4.521 -35.480 1.00 93.75 93 LYS A C 1
ATOM 776 O O . LYS A 1 93 ? 6.994 3.876 -34.475 1.00 93.75 93 LYS A O 1
ATOM 781 N N . ASP A 1 94 ? 6.964 4.093 -36.715 1.00 94.38 94 ASP A N 1
ATOM 782 C CA . ASP A 1 94 ? 7.504 2.757 -36.999 1.00 94.38 94 ASP A CA 1
ATOM 783 C C . ASP A 1 94 ? 8.932 2.625 -36.467 1.00 94.38 94 ASP A C 1
ATOM 785 O O . ASP A 1 94 ? 9.295 1.614 -35.858 1.00 94.38 94 ASP A O 1
ATOM 789 N N . TYR A 1 95 ? 9.736 3.681 -36.620 1.00 92.31 95 TYR A N 1
ATOM 790 C CA . TYR A 1 95 ? 11.063 3.755 -36.019 1.00 92.31 95 TYR A CA 1
ATOM 791 C C . TYR A 1 95 ? 11.009 3.668 -34.489 1.00 92.31 95 TYR A C 1
ATOM 793 O O . TYR A 1 95 ? 11.780 2.912 -33.891 1.00 92.31 95 TYR A O 1
ATOM 801 N N . ARG A 1 96 ? 10.102 4.414 -33.846 1.00 94.75 96 ARG A N 1
ATOM 802 C CA . ARG A 1 96 ? 9.917 4.383 -32.387 1.00 94.75 96 ARG A CA 1
ATOM 803 C C . ARG A 1 96 ? 9.497 2.999 -31.896 1.00 94.75 96 ARG A C 1
ATOM 805 O O . ARG A 1 96 ? 10.102 2.491 -30.953 1.00 94.75 96 ARG A O 1
ATOM 812 N N . ASP A 1 97 ? 8.513 2.379 -32.536 1.00 93.62 97 ASP A N 1
ATOM 813 C CA . ASP A 1 97 ? 7.987 1.077 -32.124 1.00 93.62 97 ASP A CA 1
ATOM 814 C C . ASP A 1 97 ? 9.043 -0.026 -32.312 1.00 93.62 97 ASP A C 1
ATOM 816 O O . ASP A 1 97 ? 9.250 -0.853 -31.418 1.00 93.62 97 ASP A O 1
ATOM 820 N N . ALA A 1 98 ? 9.796 0.005 -33.419 1.00 94.62 98 ALA A N 1
ATOM 821 C CA . ALA A 1 98 ? 10.925 -0.896 -33.645 1.00 94.62 98 ALA A CA 1
ATOM 822 C C . ALA A 1 98 ? 12.037 -0.709 -32.599 1.00 94.62 98 ALA A C 1
ATOM 824 O O . ALA A 1 98 ? 12.586 -1.692 -32.091 1.00 94.62 98 ALA A O 1
ATOM 825 N N . LEU A 1 99 ? 12.345 0.541 -32.235 1.00 92.25 99 LEU A N 1
ATOM 826 C CA . LEU A 1 99 ? 13.341 0.854 -31.213 1.00 92.25 99 LEU A CA 1
ATOM 827 C C . LEU A 1 99 ? 12.912 0.326 -29.838 1.00 92.25 99 LEU A C 1
ATOM 829 O O . LEU A 1 99 ? 13.693 -0.374 -29.192 1.00 92.25 99 LEU A O 1
ATOM 833 N N . ILE A 1 100 ? 11.668 0.587 -29.419 1.00 92.25 100 ILE A N 1
ATOM 834 C CA . ILE A 1 100 ? 11.106 0.082 -28.156 1.00 92.25 100 ILE A CA 1
ATOM 835 C C . ILE A 1 100 ? 11.141 -1.447 -28.138 1.00 92.25 100 ILE A C 1
ATOM 837 O O . ILE A 1 100 ? 11.627 -2.038 -27.174 1.00 92.25 100 ILE A O 1
ATOM 841 N N . LYS A 1 101 ? 10.699 -2.094 -29.222 1.00 94.81 101 LYS A N 1
ATOM 842 C CA . LYS A 1 101 ? 10.706 -3.555 -29.349 1.00 94.81 101 LYS A CA 1
ATOM 843 C C . LYS A 1 101 ? 12.114 -4.134 -29.190 1.00 94.81 101 LYS A C 1
ATOM 845 O O . LYS A 1 101 ? 12.300 -5.066 -28.411 1.00 94.81 101 LYS A O 1
ATOM 850 N N . SER A 1 102 ? 13.107 -3.554 -29.867 1.00 92.56 102 SER A N 1
ATOM 851 C CA . SER A 1 102 ? 14.508 -3.982 -29.739 1.00 92.56 102 SER A CA 1
ATOM 852 C C . SER A 1 102 ? 15.060 -3.777 -28.322 1.00 92.56 102 SER A C 1
ATOM 854 O O . SER A 1 102 ? 15.795 -4.621 -27.813 1.00 92.56 102 SER A O 1
ATOM 856 N N . GLY A 1 103 ? 14.656 -2.696 -27.643 1.00 92.44 103 GLY A N 1
ATOM 857 C CA . GLY A 1 103 ? 15.036 -2.421 -26.259 1.00 92.44 103 GLY A CA 1
ATOM 858 C C . GLY A 1 103 ? 14.441 -3.427 -25.272 1.00 92.44 103 GLY A C 1
ATOM 859 O O . GLY A 1 103 ? 15.149 -3.906 -24.387 1.00 92.44 103 GLY A O 1
ATOM 860 N N . ILE A 1 104 ? 13.168 -3.797 -25.452 1.00 92.81 104 ILE A N 1
ATOM 861 C CA . ILE A 1 104 ? 12.497 -4.830 -24.647 1.00 92.81 104 ILE A CA 1
ATOM 862 C C . ILE A 1 104 ? 13.180 -6.182 -24.843 1.00 92.81 104 ILE A C 1
ATOM 864 O O . ILE A 1 104 ? 13.487 -6.852 -23.860 1.00 92.81 104 ILE A O 1
ATOM 868 N N . GLN A 1 105 ? 13.464 -6.557 -26.092 1.00 93.62 105 GLN A N 1
ATOM 869 C CA . GLN A 1 105 ? 14.160 -7.803 -26.401 1.00 93.62 105 GLN A CA 1
ATOM 870 C C . GLN A 1 105 ? 15.535 -7.845 -25.723 1.00 93.62 105 GLN A C 1
ATOM 872 O O . GLN A 1 105 ? 15.846 -8.793 -25.005 1.00 93.62 105 GLN A O 1
ATOM 877 N N . LYS A 1 106 ? 16.315 -6.763 -25.834 1.00 93.25 106 LYS A N 1
ATOM 878 C CA . LYS A 1 106 ? 17.612 -6.658 -25.159 1.00 93.25 106 LYS A CA 1
ATOM 879 C C . LYS A 1 106 ? 17.490 -6.775 -23.636 1.00 93.25 106 LYS A C 1
ATOM 881 O O . LYS A 1 106 ? 18.319 -7.417 -23.009 1.00 93.25 106 LYS A O 1
ATOM 886 N N . TYR A 1 107 ? 16.461 -6.184 -23.030 1.00 91.25 107 TYR A N 1
ATOM 887 C CA . TYR A 1 107 ? 16.213 -6.295 -21.587 1.00 91.25 107 TYR A CA 1
ATOM 888 C C . TYR A 1 107 ? 15.869 -7.728 -21.141 1.00 91.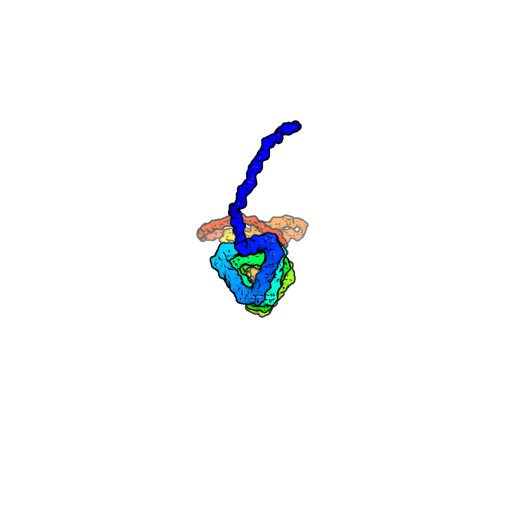25 107 TYR A C 1
ATOM 890 O O . TYR A 1 107 ? 16.162 -8.112 -20.007 1.00 91.25 107 TYR A O 1
ATOM 898 N N . GLN A 1 108 ? 15.219 -8.506 -22.008 1.00 89.81 108 GLN A N 1
ATOM 899 C CA . GLN A 1 108 ? 14.858 -9.897 -21.740 1.00 89.81 108 GLN A CA 1
ATOM 900 C C . GLN A 1 108 ? 16.055 -10.842 -21.895 1.00 89.81 108 GLN A C 1
ATOM 902 O O . GLN A 1 108 ? 16.245 -11.709 -21.045 1.00 89.81 108 GLN A O 1
ATOM 907 N N . GLU A 1 109 ? 16.850 -10.658 -22.950 1.00 93.94 109 GLU A N 1
ATOM 908 C CA . GLU A 1 109 ? 17.952 -11.554 -23.320 1.00 93.94 109 GLU A CA 1
ATOM 909 C C . GLU A 1 109 ? 19.248 -11.268 -22.541 1.00 93.94 109 GLU A C 1
ATOM 911 O O . GLU A 1 109 ? 19.939 -12.197 -22.123 1.00 93.94 109 GLU A O 1
ATOM 916 N N . ASP A 1 110 ? 19.580 -9.994 -22.308 1.00 94.69 110 ASP A N 1
ATOM 917 C CA . ASP A 1 110 ? 20.841 -9.580 -21.687 1.00 94.69 110 ASP A CA 1
ATOM 918 C C . ASP A 1 110 ? 20.655 -9.261 -20.193 1.00 94.69 110 ASP A C 1
ATOM 920 O O . ASP A 1 110 ? 20.188 -8.188 -19.788 1.00 94.69 110 ASP A O 1
ATOM 924 N N . ASN A 1 111 ? 21.066 -10.213 -19.350 1.00 91.44 111 ASN A N 1
ATOM 925 C CA . ASN A 1 111 ? 21.021 -10.076 -17.896 1.00 91.44 111 ASN A CA 1
ATOM 926 C C . ASN A 1 111 ? 21.911 -8.932 -17.373 1.00 91.44 111 ASN A C 1
ATOM 928 O O . ASN A 1 111 ? 21.510 -8.250 -16.428 1.00 91.44 111 ASN A O 1
ATOM 932 N N . GLU A 1 112 ? 23.096 -8.707 -17.951 1.00 94.00 112 GLU A N 1
ATOM 933 C CA . GLU A 1 112 ? 24.030 -7.680 -17.471 1.00 94.00 112 GLU A CA 1
ATOM 934 C C . GLU A 1 112 ? 23.475 -6.281 -17.755 1.00 94.00 112 GLU A C 1
ATOM 936 O O . GLU A 1 112 ? 23.446 -5.411 -16.878 1.00 94.00 112 GLU A O 1
ATOM 941 N N . TYR A 1 113 ? 22.955 -6.079 -18.966 1.00 89.44 113 TYR A N 1
ATOM 942 C CA . TYR A 1 113 ? 22.261 -4.854 -19.347 1.00 89.44 113 TYR A CA 1
ATOM 943 C C . TYR A 1 113 ? 21.043 -4.582 -18.455 1.00 89.44 113 TYR A C 1
ATOM 945 O O . TYR A 1 113 ? 20.859 -3.457 -17.976 1.00 89.44 113 TYR A O 1
ATOM 953 N N . ARG A 1 114 ? 20.238 -5.615 -18.177 1.00 93.44 114 ARG A N 1
ATOM 954 C CA . ARG A 1 114 ? 19.068 -5.515 -17.299 1.00 93.44 114 ARG A CA 1
ATOM 955 C C . ARG A 1 114 ? 19.432 -5.045 -15.894 1.00 93.44 114 ARG A C 1
ATOM 957 O O . ARG A 1 114 ? 18.765 -4.159 -15.353 1.00 93.44 114 ARG A O 1
ATOM 964 N N . GLU A 1 115 ? 20.461 -5.629 -15.288 1.00 93.56 115 GLU A N 1
ATOM 965 C CA . GLU A 1 115 ? 20.865 -5.259 -13.931 1.00 93.56 115 GLU A CA 1
ATOM 966 C C . GLU A 1 115 ? 21.467 -3.851 -13.879 1.00 93.56 115 GLU A C 1
ATOM 968 O O . GLU A 1 115 ? 21.099 -3.075 -12.993 1.00 93.56 115 GLU A O 1
ATOM 973 N N . LYS A 1 116 ? 22.277 -3.454 -14.872 1.00 94.69 116 LYS A N 1
ATOM 974 C CA . LYS A 1 116 ? 22.764 -2.066 -14.995 1.00 94.69 116 LYS A CA 1
ATOM 975 C C . LYS A 1 116 ? 21.611 -1.062 -15.065 1.00 94.69 116 LYS A C 1
ATOM 977 O O . LYS A 1 116 ? 21.634 -0.048 -14.367 1.00 94.69 116 LYS A O 1
ATOM 982 N N . LEU A 1 117 ? 20.564 -1.358 -15.839 1.00 92.06 117 LEU A N 1
ATOM 983 C CA . LEU A 1 117 ? 19.368 -0.512 -15.912 1.00 92.06 117 LEU A CA 1
ATOM 984 C C . LEU A 1 117 ? 18.612 -0.428 -14.580 1.00 92.06 117 LEU A C 1
ATOM 986 O O . LEU A 1 117 ? 18.226 0.666 -14.163 1.00 92.06 117 LEU A O 1
ATOM 990 N N . LYS A 1 118 ? 18.414 -1.555 -13.884 1.00 92.38 118 LYS A N 1
ATOM 991 C CA . LYS A 1 118 ? 17.772 -1.564 -12.557 1.00 92.38 118 LYS A CA 1
ATOM 992 C C . LYS A 1 118 ? 18.571 -0.741 -11.549 1.00 92.38 118 LYS A C 1
ATOM 994 O O . LYS A 1 118 ? 17.982 0.005 -10.770 1.00 92.38 118 LYS A O 1
ATOM 999 N N . GLN A 1 119 ? 19.897 -0.857 -11.562 1.00 91.94 119 GLN A N 1
ATOM 1000 C CA . GLN A 1 119 ? 20.776 -0.074 -10.694 1.00 91.94 119 GLN A CA 1
ATOM 1001 C C . GLN A 1 119 ? 20.691 1.421 -11.007 1.00 91.94 119 GLN A C 1
ATOM 1003 O O . GLN A 1 119 ? 20.501 2.215 -10.088 1.00 91.94 119 GLN A O 1
ATOM 1008 N N . ALA A 1 120 ? 20.737 1.805 -12.285 1.00 92.50 120 ALA A N 1
ATOM 1009 C CA . ALA A 1 120 ? 20.575 3.196 -12.700 1.00 92.50 120 ALA A CA 1
ATOM 1010 C C . ALA A 1 120 ? 19.211 3.771 -12.270 1.00 92.50 120 ALA A C 1
ATOM 1012 O O . ALA A 1 120 ? 19.146 4.885 -11.756 1.00 92.50 120 ALA A O 1
ATOM 1013 N N . SER A 1 121 ? 18.127 2.995 -12.399 1.00 91.94 121 SER A N 1
ATOM 1014 C CA . SER A 1 121 ? 16.788 3.391 -11.937 1.00 91.94 121 SER A CA 1
ATOM 1015 C C . SER A 1 121 ? 16.724 3.562 -10.414 1.00 91.94 121 SER A C 1
ATOM 1017 O O . SER A 1 121 ? 16.227 4.581 -9.935 1.00 91.94 121 SER A O 1
ATOM 1019 N N . LYS A 1 122 ? 17.298 2.624 -9.644 1.00 93.06 122 LYS A N 1
ATOM 1020 C CA . LYS A 1 122 ? 17.412 2.740 -8.178 1.00 93.06 122 LYS A CA 1
ATOM 1021 C C . LYS A 1 122 ? 18.215 3.975 -7.768 1.00 93.06 122 LYS A C 1
ATOM 1023 O O . LYS A 1 122 ? 17.808 4.688 -6.855 1.00 93.06 122 LYS A O 1
ATOM 1028 N N . HIS A 1 123 ? 19.332 4.238 -8.446 1.00 91.50 123 HIS A N 1
ATOM 1029 C CA . HIS A 1 123 ? 20.152 5.419 -8.199 1.00 91.50 123 HIS A CA 1
ATOM 1030 C C . HIS A 1 123 ? 19.368 6.702 -8.488 1.00 91.50 123 HIS A C 1
ATOM 1032 O O . HIS A 1 123 ? 19.351 7.600 -7.652 1.00 91.50 123 HIS A O 1
ATOM 1038 N N . LYS A 1 124 ? 18.652 6.768 -9.618 1.00 92.56 124 LYS A N 1
ATOM 1039 C CA . LYS A 1 124 ? 17.821 7.925 -9.965 1.00 92.56 124 LYS A CA 1
ATOM 1040 C C . LYS A 1 124 ? 16.733 8.175 -8.921 1.00 92.56 124 LYS A C 1
ATOM 1042 O O . LYS A 1 124 ? 16.568 9.306 -8.490 1.00 92.56 124 LYS A O 1
ATOM 1047 N N . TYR A 1 125 ? 16.050 7.130 -8.455 1.00 90.62 125 TYR A N 1
ATOM 1048 C CA . TYR A 1 125 ? 15.040 7.253 -7.398 1.00 90.62 125 TYR A CA 1
ATOM 1049 C C . TYR A 1 125 ? 15.625 7.733 -6.058 1.00 90.62 125 TYR A C 1
ATOM 1051 O O . TYR A 1 125 ? 14.935 8.385 -5.281 1.00 90.62 125 TYR A O 1
ATOM 1059 N N . LYS A 1 126 ? 16.891 7.407 -5.765 1.00 90.94 126 LYS A N 1
ATOM 1060 C CA . LYS A 1 126 ? 17.575 7.861 -4.547 1.00 90.94 126 LYS A CA 1
ATOM 1061 C C . LYS A 1 126 ? 18.102 9.297 -4.661 1.00 90.94 126 LYS A C 1
ATOM 1063 O O . LYS A 1 126 ? 18.111 9.996 -3.656 1.00 90.94 126 LYS A O 1
ATOM 1068 N N . ALA A 1 127 ? 18.586 9.696 -5.836 1.00 93.00 127 ALA A N 1
ATOM 1069 C CA . ALA A 1 127 ? 19.291 10.962 -6.039 1.00 93.00 127 ALA A CA 1
ATOM 1070 C C . ALA A 1 127 ? 18.379 12.127 -6.465 1.00 93.00 127 ALA A C 1
ATOM 1072 O O . ALA A 1 127 ? 18.667 13.269 -6.127 1.00 93.00 127 ALA A O 1
ATOM 1073 N N . ASP A 1 128 ? 17.304 11.854 -7.208 1.00 93.62 128 ASP A N 1
ATOM 1074 C CA . ASP A 1 128 ? 16.394 12.866 -7.754 1.00 93.62 128 ASP A CA 1
ATOM 1075 C C . ASP A 1 128 ? 15.046 12.824 -7.016 1.00 93.62 128 ASP A C 1
ATOM 1077 O O . ASP A 1 128 ? 14.243 11.901 -7.197 1.00 93.62 128 ASP A O 1
ATOM 1081 N N . GLU A 1 129 ? 14.792 13.830 -6.173 1.00 92.62 129 GLU A N 1
ATOM 1082 C CA . GLU A 1 129 ? 13.550 13.923 -5.396 1.00 92.62 129 GLU A CA 1
ATOM 1083 C C . GLU A 1 129 ? 12.310 14.150 -6.279 1.00 92.62 129 GLU A C 1
ATOM 1085 O O . GLU A 1 129 ? 11.259 13.580 -5.985 1.00 92.62 129 GLU A O 1
ATOM 1090 N N . ASN A 1 130 ? 12.415 14.881 -7.397 1.00 94.31 130 ASN A N 1
ATOM 1091 C CA . ASN A 1 130 ? 11.282 15.085 -8.309 1.00 94.31 130 ASN A CA 1
ATOM 1092 C C . ASN A 1 130 ? 10.898 13.763 -8.986 1.00 94.31 130 ASN A C 1
ATOM 1094 O O . ASN A 1 130 ? 9.729 13.376 -9.019 1.00 94.31 130 ASN A O 1
ATOM 1098 N N . HIS A 1 131 ? 11.890 13.007 -9.464 1.00 91.06 131 HIS A N 1
ATOM 1099 C CA . HIS A 1 131 ? 11.640 11.679 -10.021 1.00 91.06 131 HIS A CA 1
ATOM 1100 C C . HIS A 1 131 ? 11.013 10.726 -8.991 1.00 91.06 131 HIS A C 1
ATOM 1102 O O . HIS A 1 131 ? 10.084 9.982 -9.309 1.00 91.06 131 HIS A O 1
ATOM 1108 N N . LYS A 1 132 ? 11.491 10.758 -7.746 1.00 92.94 132 LYS A N 1
ATOM 1109 C CA . LYS A 1 132 ? 10.963 9.952 -6.640 1.00 92.94 132 LYS A CA 1
ATOM 1110 C C . LYS A 1 132 ? 9.511 10.291 -6.318 1.00 92.94 132 LYS A C 1
ATOM 1112 O O . LYS A 1 132 ? 8.708 9.378 -6.115 1.00 92.94 132 LYS A O 1
ATOM 1117 N N . GLU A 1 133 ? 9.160 11.572 -6.281 1.00 93.00 133 GLU A N 1
ATOM 1118 C CA . GLU A 1 133 ? 7.785 12.006 -6.050 1.00 93.00 133 GLU A CA 1
ATOM 1119 C C . GLU A 1 133 ? 6.859 11.576 -7.192 1.00 93.00 133 GLU A C 1
ATOM 1121 O O . GLU A 1 133 ? 5.821 10.967 -6.930 1.00 93.00 133 GLU A O 1
ATOM 1126 N N . GLN A 1 134 ? 7.276 11.759 -8.447 1.00 93.31 134 GLN A N 1
ATOM 1127 C CA . GLN A 1 134 ? 6.517 11.298 -9.615 1.00 93.31 134 GLN A CA 1
ATOM 1128 C C . GLN A 1 134 ? 6.256 9.787 -9.578 1.00 93.31 134 GLN A C 1
ATOM 1130 O O . GLN A 1 134 ? 5.139 9.339 -9.832 1.00 93.31 134 GLN A O 1
ATOM 1135 N N . VAL A 1 135 ? 7.262 8.985 -9.214 1.00 92.69 135 VAL A N 1
ATOM 1136 C CA . VAL A 1 135 ? 7.110 7.526 -9.090 1.00 92.69 135 VAL A CA 1
ATOM 1137 C C . VAL A 1 135 ? 6.130 7.158 -7.970 1.00 92.69 135 VAL A C 1
ATOM 1139 O O . VAL A 1 135 ? 5.296 6.270 -8.159 1.00 92.69 135 VAL A O 1
ATOM 1142 N N . LYS A 1 136 ? 6.173 7.847 -6.821 1.00 92.06 136 LYS A N 1
ATOM 1143 C CA . LYS A 1 136 ? 5.202 7.636 -5.731 1.00 92.06 136 LYS A CA 1
ATOM 1144 C C . LYS A 1 136 ? 3.784 7.984 -6.171 1.00 92.06 136 LYS A C 1
ATOM 1146 O O . LYS A 1 136 ? 2.872 7.191 -5.947 1.00 92.06 136 LYS A O 1
ATOM 1151 N N . GLN A 1 137 ? 3.603 9.132 -6.817 1.00 91.19 137 GLN A N 1
ATOM 1152 C CA . GLN A 1 137 ? 2.302 9.576 -7.312 1.00 91.19 137 GLN A CA 1
ATOM 1153 C C . GLN A 1 137 ? 1.740 8.602 -8.351 1.00 91.19 137 GLN A C 1
ATOM 1155 O O . GLN A 1 137 ? 0.595 8.178 -8.223 1.00 91.19 137 GLN A O 1
ATOM 1160 N N . ALA A 1 138 ? 2.556 8.155 -9.309 1.00 92.12 138 ALA A N 1
ATOM 1161 C CA . ALA A 1 138 ? 2.152 7.149 -10.288 1.00 92.12 138 ALA A CA 1
ATOM 1162 C C . ALA A 1 138 ? 1.742 5.823 -9.621 1.00 92.12 138 ALA A C 1
ATOM 1164 O O . ALA A 1 138 ? 0.745 5.217 -10.012 1.00 92.12 138 ALA A O 1
ATOM 1165 N N . SER A 1 139 ? 2.460 5.385 -8.579 1.00 89.94 139 SER A N 1
ATOM 1166 C CA . SER A 1 139 ? 2.097 4.185 -7.815 1.00 89.94 139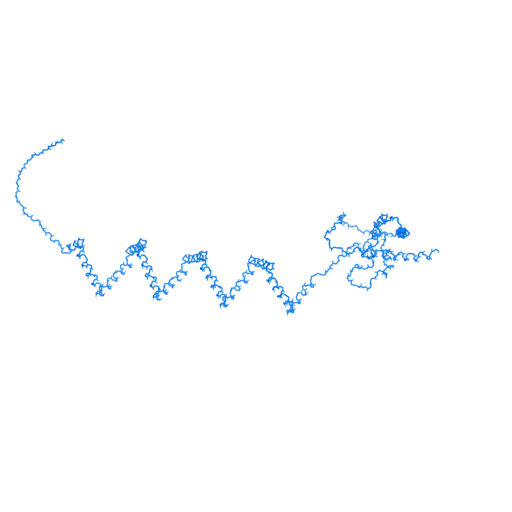 SER A CA 1
ATOM 1167 C C . SER A 1 139 ? 0.769 4.343 -7.070 1.00 89.94 139 SER A C 1
ATOM 1169 O O . SER A 1 139 ? -0.017 3.397 -7.022 1.00 89.94 139 SER A O 1
ATOM 1171 N N . ILE A 1 140 ? 0.512 5.516 -6.486 1.00 91.75 140 ILE A N 1
ATOM 1172 C CA . ILE A 1 140 ? -0.749 5.814 -5.791 1.00 91.75 140 ILE A CA 1
ATOM 1173 C C . ILE A 1 140 ? -1.903 5.857 -6.793 1.00 91.75 140 ILE A C 1
ATOM 1175 O O . ILE A 1 140 ? -2.948 5.257 -6.547 1.00 91.75 140 ILE A O 1
ATOM 1179 N N . GLN A 1 141 ? -1.702 6.515 -7.935 1.00 91.75 141 GLN A N 1
ATOM 1180 C CA . GLN A 1 141 ? -2.714 6.604 -8.980 1.00 91.75 141 GLN A CA 1
ATOM 1181 C C . GLN A 1 141 ? -3.054 5.220 -9.531 1.00 91.75 141 GLN A C 1
ATOM 1183 O O . GLN A 1 141 ? -4.228 4.870 -9.619 1.00 91.75 141 GLN A O 1
ATOM 1188 N N . LYS A 1 142 ? -2.041 4.380 -9.773 1.00 92.06 142 LYS A N 1
ATOM 1189 C CA . LYS A 1 142 ? -2.255 2.996 -10.198 1.00 92.06 142 LYS A CA 1
ATOM 1190 C C . LYS A 1 142 ? -3.073 2.206 -9.177 1.00 92.06 142 LYS A C 1
ATOM 1192 O O . LYS A 1 142 ? -3.970 1.471 -9.559 1.00 92.06 142 LYS A O 1
ATOM 1197 N N . TYR A 1 143 ? -2.809 2.370 -7.881 1.00 88.56 143 TYR A N 1
ATOM 1198 C CA . TYR A 1 143 ? -3.600 1.714 -6.832 1.00 88.56 143 TYR A CA 1
ATOM 1199 C C . TYR A 1 143 ? -5.055 2.212 -6.775 1.00 88.56 143 TYR A C 1
ATOM 1201 O O . TYR A 1 143 ? -5.946 1.475 -6.352 1.00 88.56 143 TYR A O 1
ATOM 1209 N N . LYS A 1 144 ? -5.300 3.466 -7.172 1.00 89.19 144 LYS A N 1
ATOM 1210 C CA . LYS A 1 144 ? -6.634 4.072 -7.203 1.00 89.19 144 LYS A CA 1
ATOM 1211 C C . LYS A 1 144 ? -7.452 3.635 -8.422 1.00 89.19 144 LYS A C 1
ATOM 1213 O O . LYS A 1 144 ? -8.655 3.449 -8.279 1.00 89.19 144 LYS A O 1
ATOM 1218 N N . GLU A 1 145 ? -6.823 3.522 -9.589 1.00 93.31 145 GLU A N 1
ATOM 1219 C CA . GLU A 1 145 ? -7.502 3.275 -10.871 1.00 93.31 145 GLU A CA 1
ATOM 1220 C C . GLU A 1 145 ? -7.588 1.792 -11.251 1.00 93.31 145 GLU A C 1
ATOM 1222 O O . GLU A 1 145 ? -8.592 1.359 -11.809 1.00 93.31 145 GLU A O 1
ATOM 1227 N N . ASP A 1 146 ? -6.546 1.008 -10.966 1.00 92.62 146 ASP A N 1
ATOM 1228 C CA . ASP A 1 146 ? -6.448 -0.396 -11.372 1.00 92.62 146 ASP A CA 1
ATOM 1229 C C . ASP A 1 146 ? -6.871 -1.318 -10.217 1.00 92.62 146 ASP A C 1
ATOM 1231 O O . ASP A 1 146 ? -6.115 -1.562 -9.268 1.00 92.62 146 ASP A O 1
ATOM 1235 N N . GLU A 1 147 ? -8.094 -1.851 -10.296 1.00 91.06 147 GLU A N 1
ATOM 1236 C CA . GLU A 1 147 ? -8.628 -2.765 -9.279 1.00 91.06 147 GLU A CA 1
ATOM 1237 C C . GLU A 1 147 ? -7.838 -4.085 -9.188 1.00 91.06 147 GLU A C 1
ATOM 1239 O O . GLU A 1 147 ? -7.631 -4.580 -8.078 1.00 91.06 147 GLU A O 1
ATOM 1244 N N . ASN A 1 148 ? -7.300 -4.615 -10.296 1.00 91.88 148 ASN A N 1
ATOM 1245 C CA . ASN A 1 148 ? -6.474 -5.830 -10.262 1.00 91.88 148 ASN A CA 1
ATOM 1246 C C . ASN A 1 148 ? -5.162 -5.572 -9.515 1.00 91.88 148 ASN A C 1
ATOM 1248 O O . ASN A 1 148 ? -4.737 -6.370 -8.674 1.00 91.88 148 ASN A O 1
ATOM 1252 N N . HIS A 1 149 ? -4.515 -4.435 -9.785 1.00 89.88 149 HIS A N 1
ATOM 1253 C CA . HIS A 1 149 ? -3.306 -4.043 -9.066 1.00 89.88 149 HIS A CA 1
ATOM 1254 C C . HIS A 1 149 ? -3.574 -3.855 -7.569 1.00 89.88 149 HIS A C 1
ATOM 1256 O O . HIS A 1 149 ? -2.799 -4.320 -6.730 1.00 89.88 149 HIS A O 1
ATOM 1262 N N . LYS A 1 150 ? -4.688 -3.210 -7.223 1.00 91.06 150 LYS A N 1
ATOM 1263 C CA . LYS A 1 150 ? -5.115 -2.981 -5.842 1.00 91.06 150 LYS A CA 1
ATOM 1264 C C . LYS A 1 150 ? -5.377 -4.281 -5.091 1.00 91.06 150 LYS A C 1
ATOM 1266 O O . LYS A 1 150 ? -4.943 -4.415 -3.944 1.00 91.06 150 LYS A O 1
ATOM 1271 N N . GLU A 1 151 ? -6.060 -5.237 -5.716 1.00 91.44 151 GLU A N 1
ATOM 1272 C CA . GLU A 1 151 ? -6.294 -6.552 -5.127 1.00 91.44 151 GLU A CA 1
ATOM 1273 C C . GLU A 1 151 ? -4.981 -7.312 -4.929 1.00 91.44 151 GLU A C 1
ATOM 1275 O O . GLU A 1 151 ? -4.709 -7.772 -3.819 1.00 91.44 151 GLU A O 1
ATOM 1280 N N . HIS A 1 152 ? -4.114 -7.346 -5.943 1.00 92.88 152 HIS A N 1
ATOM 1281 C CA . HIS A 1 152 ? -2.802 -7.982 -5.839 1.00 92.88 152 HIS A CA 1
ATOM 1282 C C . HIS A 1 152 ? -1.963 -7.387 -4.696 1.00 92.88 152 HIS A C 1
ATOM 1284 O O . HIS A 1 152 ? -1.358 -8.117 -3.913 1.00 92.88 152 HIS A O 1
ATOM 1290 N N . VAL A 1 153 ? -1.942 -6.058 -4.549 1.00 91.00 153 VAL A N 1
ATOM 1291 C CA . VAL A 1 153 ? -1.232 -5.394 -3.443 1.00 91.00 153 VAL A CA 1
ATOM 1292 C C . VAL A 1 153 ? -1.844 -5.763 -2.087 1.00 91.00 153 VAL A C 1
ATOM 1294 O O . VAL A 1 153 ? -1.102 -6.051 -1.149 1.00 91.00 153 VAL A O 1
ATOM 1297 N N . LYS A 1 154 ? -3.179 -5.817 -1.961 1.00 91.25 154 LYS A N 1
ATOM 1298 C CA . LYS A 1 154 ? -3.841 -6.263 -0.719 1.00 91.25 154 LYS A CA 1
ATOM 1299 C C . LYS A 1 154 ? -3.471 -7.703 -0.371 1.00 91.25 154 LYS A C 1
ATOM 1301 O O . LYS A 1 154 ? -3.113 -7.973 0.774 1.00 91.25 154 LYS A O 1
ATOM 1306 N N . GLN A 1 155 ? -3.532 -8.607 -1.345 1.00 89.50 155 GLN A N 1
ATOM 1307 C CA . GLN A 1 155 ? -3.190 -10.014 -1.160 1.00 89.50 155 GLN A CA 1
ATOM 1308 C C . GLN A 1 155 ? -1.720 -10.180 -0.762 1.00 89.50 155 GLN A C 1
ATOM 1310 O O . GLN A 1 155 ? -1.438 -10.866 0.217 1.00 89.50 155 GLN A O 1
ATOM 1315 N N . ALA A 1 156 ? -0.798 -9.481 -1.429 1.00 91.06 156 ALA A N 1
ATOM 1316 C CA . ALA A 1 156 ? 0.622 -9.497 -1.083 1.00 91.06 156 ALA A CA 1
ATOM 1317 C C . ALA A 1 156 ? 0.880 -8.994 0.349 1.00 91.06 156 ALA A C 1
ATOM 1319 O O . ALA A 1 156 ? 1.651 -9.606 1.085 1.00 91.06 156 ALA A O 1
ATOM 1320 N N . CYS A 1 157 ? 0.203 -7.924 0.784 1.00 85.69 157 CYS A N 1
ATOM 1321 C CA . CYS A 1 157 ? 0.306 -7.427 2.160 1.00 85.69 157 CYS A CA 1
ATOM 1322 C C . CYS A 1 157 ? -0.225 -8.439 3.187 1.00 85.69 157 CYS A C 1
ATOM 1324 O O . CYS A 1 157 ? 0.401 -8.650 4.225 1.00 85.69 157 CYS A O 1
ATOM 1326 N N . ILE A 1 158 ? -1.359 -9.086 2.899 1.00 90.69 158 ILE A N 1
ATOM 1327 C CA . ILE A 1 158 ? -1.929 -10.129 3.764 1.00 90.69 158 ILE A CA 1
ATOM 1328 C C . ILE A 1 158 ? -0.983 -11.327 3.848 1.00 90.69 158 ILE A C 1
ATOM 1330 O O . ILE A 1 158 ? -0.761 -11.850 4.938 1.00 90.69 158 ILE A O 1
ATOM 1334 N N . GLN A 1 159 ? -0.418 -11.750 2.718 1.00 90.38 159 GLN A N 1
ATOM 1335 C CA . GLN A 1 159 ? 0.507 -12.873 2.672 1.00 90.38 159 GLN A CA 1
ATOM 1336 C C . GLN A 1 159 ? 1.781 -12.565 3.455 1.00 90.38 159 GLN A C 1
ATOM 1338 O O . GLN A 1 159 ? 2.172 -13.347 4.317 1.00 90.38 159 GLN A O 1
ATOM 1343 N N . LYS A 1 160 ? 2.345 -11.367 3.270 1.00 91.12 160 LYS A N 1
ATOM 1344 C CA . LYS A 1 160 ? 3.507 -10.916 4.035 1.00 91.12 160 LYS A CA 1
ATOM 1345 C C . LYS A 1 160 ? 3.232 -10.902 5.539 1.00 91.12 160 LYS A C 1
ATOM 1347 O O . LYS A 1 160 ? 4.079 -11.322 6.312 1.00 91.12 160 LYS A O 1
ATOM 1352 N N . TYR A 1 161 ? 2.047 -10.468 5.967 1.00 87.25 161 TYR A N 1
ATOM 1353 C CA . TYR A 1 161 ? 1.665 -10.496 7.384 1.00 87.25 161 TYR A CA 1
ATOM 1354 C C . TYR A 1 161 ? 1.514 -11.922 7.946 1.00 87.25 161 TYR A C 1
ATOM 1356 O O . TYR A 1 161 ? 1.673 -12.124 9.148 1.00 87.25 161 TYR A O 1
ATOM 1364 N N . LYS A 1 162 ? 1.179 -12.909 7.105 1.00 88.75 162 LYS A N 1
ATOM 1365 C CA . LYS A 1 162 ? 1.071 -14.318 7.509 1.00 88.75 162 LYS A CA 1
ATOM 1366 C C . LYS A 1 162 ? 2.429 -15.016 7.588 1.00 88.75 162 LYS A C 1
ATOM 1368 O O . LYS A 1 162 ? 2.611 -15.829 8.484 1.00 88.75 162 LYS A O 1
ATOM 1373 N N . GLU A 1 163 ? 3.325 -14.736 6.645 1.00 92.25 163 GLU A N 1
ATOM 1374 C CA . GLU A 1 163 ? 4.594 -15.460 6.483 1.00 92.25 163 GLU A CA 1
ATOM 1375 C C . GLU A 1 163 ? 5.763 -14.830 7.253 1.00 92.25 163 GLU A C 1
ATOM 1377 O O . GLU A 1 163 ? 6.593 -15.546 7.807 1.00 92.25 163 GLU A O 1
ATOM 1382 N N . ASP A 1 164 ? 5.845 -13.499 7.293 1.00 91.38 164 ASP A N 1
ATOM 1383 C CA . ASP A 1 164 ? 6.957 -12.767 7.906 1.00 91.38 164 ASP A CA 1
ATOM 1384 C C . ASP A 1 164 ? 6.589 -12.345 9.338 1.00 91.38 164 ASP A C 1
ATOM 1386 O O . ASP A 1 164 ? 5.879 -11.358 9.564 1.00 91.38 164 ASP A O 1
ATOM 1390 N N . GLU A 1 165 ? 7.082 -13.098 10.325 1.00 89.88 165 GLU A N 1
ATOM 1391 C CA . GLU A 1 165 ? 6.836 -12.807 11.744 1.00 89.88 165 GLU A CA 1
ATOM 1392 C C . GLU A 1 165 ? 7.416 -11.452 12.182 1.00 89.88 165 GLU A C 1
ATOM 1394 O O . GLU A 1 165 ? 6.782 -10.755 12.975 1.00 89.88 165 GLU A O 1
ATOM 1399 N N . ASN A 1 166 ? 8.552 -11.011 11.626 1.00 91.31 166 ASN A N 1
ATOM 1400 C CA . ASN A 1 166 ? 9.135 -9.710 11.969 1.00 91.31 166 ASN A CA 1
ATOM 1401 C C . ASN A 1 166 ? 8.251 -8.564 11.449 1.00 91.31 166 ASN A C 1
ATOM 1403 O O . ASN A 1 166 ? 7.933 -7.613 12.167 1.00 91.31 166 ASN A O 1
ATOM 1407 N N . HIS A 1 167 ? 7.765 -8.680 10.209 1.00 88.12 167 HIS A N 1
ATOM 1408 C CA . HIS A 1 167 ? 6.804 -7.725 9.661 1.00 88.12 167 HIS A CA 1
ATOM 1409 C C . HIS A 1 167 ? 5.505 -7.684 10.477 1.00 88.12 167 HIS A C 1
ATOM 1411 O O . HIS A 1 167 ? 4.984 -6.605 10.770 1.00 88.12 167 HIS A O 1
ATOM 1417 N N . LYS A 1 168 ? 4.991 -8.848 10.874 1.00 90.38 168 LYS A N 1
ATOM 1418 C CA . LYS A 1 168 ? 3.779 -8.979 11.686 1.00 90.38 168 LYS A CA 1
ATOM 1419 C C . LYS A 1 168 ? 3.929 -8.335 13.059 1.00 90.38 168 LYS A C 1
ATOM 1421 O O . LYS A 1 168 ? 3.014 -7.632 13.497 1.00 90.38 168 LYS A O 1
ATOM 1426 N N . GLU A 1 169 ? 5.057 -8.545 13.732 1.00 90.44 169 GLU A N 1
ATOM 1427 C CA . GLU A 1 169 ? 5.339 -7.916 15.019 1.00 90.44 169 GLU A CA 1
ATOM 1428 C C . GLU A 1 169 ? 5.450 -6.396 14.882 1.00 90.44 169 GLU A C 1
ATOM 1430 O O . GLU A 1 169 ? 4.763 -5.672 15.604 1.00 90.44 169 GLU A O 1
ATOM 1435 N N . HIS A 1 170 ? 6.190 -5.904 13.886 1.00 92.00 170 HIS A N 1
ATOM 1436 C CA . HIS A 1 170 ? 6.298 -4.471 13.616 1.00 92.00 170 HIS A CA 1
ATOM 1437 C C . HIS A 1 170 ? 4.926 -3.827 13.350 1.00 92.00 170 HIS A C 1
ATOM 1439 O O . HIS A 1 170 ? 4.613 -2.761 13.879 1.00 92.00 170 HIS A O 1
ATOM 1445 N N . VAL A 1 171 ? 4.064 -4.474 12.558 1.00 90.38 171 VAL A N 1
ATOM 1446 C CA . VAL A 1 171 ? 2.701 -3.980 12.296 1.00 90.38 171 VAL A CA 1
ATOM 1447 C C . VAL A 1 171 ? 1.853 -3.974 13.573 1.00 90.38 171 VAL A C 1
ATOM 1449 O O . VAL A 1 171 ? 1.125 -3.009 13.812 1.00 90.38 171 VAL A O 1
ATOM 1452 N N . LYS A 1 172 ? 1.961 -4.999 14.432 1.00 90.62 172 LYS A N 1
ATOM 1453 C CA . LYS A 1 172 ? 1.271 -5.022 15.735 1.00 90.62 172 LYS A CA 1
ATOM 1454 C C . LYS A 1 172 ? 1.748 -3.885 16.633 1.00 90.62 172 LYS A C 1
ATOM 1456 O O . LYS A 1 172 ? 0.914 -3.146 17.153 1.00 90.62 172 LYS A O 1
ATOM 1461 N N . GLN A 1 173 ? 3.056 -3.709 16.779 1.00 88.69 173 GLN A N 1
ATOM 1462 C CA . GLN A 1 173 ? 3.636 -2.648 17.598 1.00 88.69 173 GLN A CA 1
ATOM 1463 C C . GLN A 1 173 ? 3.216 -1.262 17.094 1.00 88.69 173 GLN A C 1
ATOM 1465 O O . GLN A 1 173 ? 2.718 -0.460 17.881 1.00 88.69 173 GLN A O 1
ATOM 1470 N N . ALA A 1 174 ? 3.289 -1.016 15.783 1.00 90.69 174 ALA A N 1
ATOM 1471 C CA . ALA A 1 174 ? 2.823 0.232 15.181 1.00 90.69 174 ALA A CA 1
ATOM 1472 C C . ALA A 1 174 ? 1.324 0.478 15.433 1.00 90.69 174 ALA A C 1
ATOM 1474 O O . ALA A 1 174 ? 0.926 1.601 15.737 1.00 90.69 174 ALA A O 1
ATOM 1475 N N . SER A 1 175 ? 0.483 -0.564 15.368 1.00 87.44 175 SER A N 1
ATOM 1476 C CA . SER A 1 175 ? -0.953 -0.439 15.662 1.00 87.44 175 SER A CA 1
ATOM 1477 C C . SER A 1 175 ? -1.234 -0.106 17.133 1.00 87.44 175 SER A C 1
ATOM 1479 O O . SER A 1 175 ? -2.096 0.723 17.426 1.00 87.44 175 SER A O 1
ATOM 1481 N N . ILE A 1 176 ? -0.469 -0.695 18.058 1.00 90.19 176 ILE A N 1
ATOM 1482 C CA . ILE A 1 176 ? -0.566 -0.416 19.496 1.00 90.19 176 ILE A CA 1
ATOM 1483 C C . ILE A 1 176 ? -0.110 1.014 19.779 1.00 90.19 176 ILE A C 1
ATOM 1485 O O . ILE A 1 176 ? -0.773 1.721 20.536 1.00 90.19 176 ILE A O 1
ATOM 1489 N N . GLN A 1 177 ? 0.991 1.446 19.164 1.00 89.50 177 GLN A N 1
ATOM 1490 C CA . GLN A 1 177 ? 1.511 2.795 19.339 1.00 89.50 177 GLN A CA 1
ATOM 1491 C C . GLN A 1 177 ? 0.520 3.835 18.819 1.00 89.50 177 GLN A C 1
ATOM 1493 O O . GLN A 1 177 ? 0.168 4.761 19.545 1.00 89.50 177 GLN A O 1
ATOM 1498 N N . LYS A 1 178 ? -0.048 3.606 17.629 1.00 89.94 178 LYS A N 1
ATOM 1499 C CA . LYS A 1 178 ? -1.078 4.481 17.067 1.00 89.94 178 LYS A CA 1
ATOM 1500 C C . LYS A 1 178 ? -2.300 4.597 17.981 1.00 89.94 178 LYS A C 1
ATOM 1502 O O . LYS A 1 178 ? -2.818 5.687 18.161 1.00 89.94 178 LYS A O 1
ATOM 1507 N N . TYR A 1 179 ? -2.749 3.502 18.594 1.00 85.75 179 TYR A N 1
ATOM 1508 C CA . TYR A 1 179 ? -3.874 3.535 19.536 1.00 85.75 179 TYR A CA 1
ATOM 1509 C C . TYR A 1 179 ? -3.555 4.281 20.847 1.00 85.75 179 TYR A C 1
ATOM 1511 O O . TYR A 1 179 ? -4.467 4.785 21.503 1.00 85.75 179 TYR A O 1
ATOM 1519 N N . LYS A 1 180 ? -2.281 4.335 21.257 1.00 87.31 180 LYS A N 1
ATOM 1520 C CA . LYS A 1 180 ? -1.841 5.083 22.445 1.00 87.31 180 LYS A CA 1
ATOM 1521 C C . LYS A 1 180 ? -1.709 6.583 22.179 1.00 87.31 180 LYS A C 1
ATOM 1523 O O . LYS A 1 180 ? -2.057 7.357 23.060 1.00 87.31 180 LYS A O 1
ATOM 1528 N N . GLU A 1 181 ? -1.183 6.963 21.018 1.00 91.25 181 GLU A N 1
ATOM 1529 C CA . GLU A 1 181 ? -0.832 8.353 20.693 1.00 91.25 181 GLU A CA 1
ATOM 1530 C C . GLU A 1 181 ? -1.971 9.133 20.021 1.00 91.25 181 GLU A C 1
ATOM 1532 O O . GLU A 1 181 ? -2.177 10.305 20.325 1.00 91.25 181 GLU A O 1
ATOM 1537 N N . ASP A 1 182 ? -2.714 8.503 19.108 1.00 90.88 182 ASP A N 1
ATOM 1538 C CA . ASP A 1 182 ? -3.763 9.158 18.322 1.00 90.88 182 ASP A CA 1
ATOM 1539 C C . ASP A 1 182 ? -5.132 8.964 18.995 1.00 90.88 182 ASP A C 1
ATOM 1541 O O . ASP A 1 182 ? -5.772 7.912 18.880 1.00 90.88 182 ASP A O 1
ATOM 1545 N N . GLU A 1 183 ? -5.596 9.997 19.707 1.00 90.00 183 GLU A N 1
ATOM 1546 C CA . GLU A 1 183 ? -6.893 9.972 20.395 1.00 90.00 183 GLU A CA 1
ATOM 1547 C C . GLU A 1 183 ? -8.079 9.813 19.427 1.00 90.00 183 GLU A C 1
ATOM 1549 O O . GLU A 1 183 ? -9.038 9.114 19.760 1.00 90.00 183 GLU A O 1
ATOM 1554 N N . ASN A 1 184 ? -8.008 10.358 18.206 1.00 91.00 184 ASN A N 1
ATOM 1555 C CA . ASN A 1 184 ? -9.082 10.214 17.218 1.00 91.00 184 ASN A CA 1
ATOM 1556 C C . ASN A 1 184 ? -9.167 8.762 16.716 1.00 91.00 184 ASN A C 1
ATOM 1558 O O . ASN A 1 184 ? -10.240 8.154 16.668 1.00 91.00 184 ASN A O 1
ATOM 1562 N N . HIS A 1 185 ? -8.017 8.148 16.418 1.00 88.50 185 HIS A N 1
ATOM 1563 C CA . HIS A 1 185 ? -7.961 6.729 16.066 1.00 88.50 185 HIS A CA 1
ATOM 1564 C C . HIS A 1 185 ? -8.487 5.835 17.198 1.00 88.50 185 HIS A C 1
ATOM 1566 O O . HIS A 1 185 ? -9.257 4.902 16.951 1.00 88.50 185 HIS A O 1
ATOM 1572 N N . LYS A 1 186 ? -8.107 6.130 18.442 1.00 90.12 186 LYS A N 1
ATOM 1573 C CA . LYS A 1 186 ? -8.544 5.403 19.637 1.00 90.12 186 LYS A CA 1
ATOM 1574 C C . LYS A 1 186 ? -10.052 5.490 19.844 1.00 90.12 186 LYS A C 1
ATOM 1576 O O . LYS A 1 186 ? -10.687 4.471 20.124 1.00 90.12 186 LYS A O 1
ATOM 1581 N N . GLU A 1 187 ? -10.638 6.675 19.690 1.00 90.31 187 GLU A N 1
ATOM 1582 C CA . GLU A 1 187 ? -12.084 6.851 19.783 1.00 90.31 187 GLU A CA 1
ATOM 1583 C C . GLU A 1 187 ? -12.811 6.078 18.679 1.00 90.31 187 GLU A C 1
ATOM 1585 O O . GLU A 1 187 ? -13.718 5.300 18.979 1.00 90.31 187 GLU A O 1
ATOM 1590 N N . HIS A 1 188 ? -12.357 6.181 17.428 1.00 91.75 188 HIS A N 1
ATOM 1591 C CA . HIS A 1 188 ? -12.943 5.439 16.313 1.00 91.75 188 HIS A CA 1
ATOM 1592 C C . HIS A 1 188 ? -12.903 3.917 16.544 1.00 91.75 188 HIS A C 1
ATOM 1594 O O . HIS A 1 188 ? -13.887 3.213 16.308 1.00 91.75 188 HIS A O 1
ATOM 1600 N N . VAL A 1 189 ? -11.789 3.382 17.053 1.00 90.62 189 VAL A N 1
ATOM 1601 C CA . VAL A 1 189 ? -11.665 1.952 17.386 1.00 90.62 189 VAL A CA 1
ATOM 1602 C C . VAL A 1 189 ? -12.612 1.557 18.531 1.00 90.62 189 VAL A C 1
ATOM 1604 O O . VAL A 1 189 ? -13.266 0.510 18.454 1.00 90.62 189 VAL A O 1
ATOM 1607 N N . LYS A 1 190 ? -12.769 2.396 19.566 1.00 90.25 190 LYS A N 1
ATOM 1608 C CA . LYS A 1 190 ? -13.750 2.164 20.643 1.00 90.25 190 LYS A CA 1
ATOM 1609 C C . LYS A 1 190 ? -15.177 2.155 20.103 1.00 90.25 190 LYS A C 1
ATOM 1611 O O . LYS A 1 190 ? -15.922 1.216 20.370 1.00 90.25 190 LYS A O 1
ATOM 1616 N N . GLN A 1 191 ? -15.547 3.145 19.299 1.00 88.62 191 GLN A N 1
ATOM 1617 C CA . GLN A 1 191 ? -16.878 3.225 18.702 1.00 88.62 191 GLN A CA 1
ATOM 1618 C C . GLN A 1 191 ? -17.162 2.017 17.797 1.00 88.62 191 GLN A C 1
ATOM 1620 O O . GLN A 1 191 ? -18.218 1.395 17.922 1.00 88.62 191 GLN A O 1
ATOM 1625 N N . ALA A 1 192 ? -16.201 1.612 16.960 1.00 90.50 192 ALA A N 1
ATOM 1626 C CA . ALA A 1 192 ? -16.327 0.433 16.105 1.00 90.50 192 ALA A CA 1
ATOM 1627 C C . ALA A 1 192 ? -16.503 -0.866 16.911 1.00 90.50 192 ALA A C 1
ATOM 1629 O O . ALA A 1 192 ? -17.341 -1.697 16.560 1.00 90.50 192 ALA A O 1
ATOM 1630 N N . SER A 1 193 ? -15.764 -1.039 18.014 1.00 87.62 193 SER A N 1
ATOM 1631 C CA . SER A 1 193 ? -15.907 -2.221 18.881 1.00 87.62 193 SER A CA 1
ATOM 1632 C C . SER A 1 193 ? -17.253 -2.259 19.615 1.00 87.62 193 SER A C 1
ATOM 1634 O O . SER A 1 193 ? -17.889 -3.312 19.667 1.00 87.62 193 SER A O 1
ATOM 1636 N N . ILE A 1 194 ? -17.745 -1.112 20.097 1.00 90.25 194 ILE A N 1
ATOM 1637 C CA . ILE A 1 194 ? -19.082 -0.990 20.700 1.00 90.25 194 ILE A CA 1
ATOM 1638 C C . ILE A 1 194 ? -20.168 -1.306 19.669 1.00 90.25 194 ILE A C 1
ATOM 1640 O O . ILE A 1 194 ? -21.098 -2.055 19.968 1.00 90.25 194 ILE A O 1
ATOM 1644 N N . LYS A 1 195 ? -20.052 -0.756 18.455 1.00 91.00 195 LYS A N 1
ATOM 1645 C CA . LYS A 1 195 ? -20.994 -1.009 17.360 1.00 91.00 195 LYS A CA 1
ATOM 1646 C C . LYS A 1 195 ? -21.033 -2.498 17.009 1.00 91.00 195 LYS A C 1
ATOM 1648 O O . LYS A 1 195 ? -22.108 -3.090 17.006 1.00 91.00 195 LYS A O 1
ATOM 1653 N N . LYS A 1 196 ? -19.864 -3.129 16.852 1.00 90.81 196 LYS A N 1
ATOM 1654 C CA . LYS A 1 196 ? -19.755 -4.567 16.572 1.00 90.81 196 LYS A CA 1
ATOM 1655 C C . LYS A 1 196 ? -20.401 -5.424 17.663 1.00 90.81 196 LYS A C 1
ATOM 1657 O O . LYS A 1 196 ? -21.095 -6.377 17.344 1.00 90.81 196 LYS A O 1
ATOM 1662 N N . TYR A 1 197 ? -20.220 -5.080 18.938 1.00 86.25 197 TYR A N 1
ATOM 1663 C CA . TYR A 1 197 ? -20.845 -5.811 20.047 1.00 86.25 197 TYR A CA 1
ATOM 1664 C C . TYR A 1 197 ? -22.377 -5.660 20.094 1.00 86.25 197 TYR A C 1
ATOM 1666 O O . TYR A 1 197 ? -23.066 -6.550 20.589 1.00 86.25 197 TYR A O 1
ATOM 1674 N N . LYS A 1 198 ? -22.923 -4.537 19.611 1.00 88.12 198 LYS A N 1
ATOM 1675 C CA . LYS A 1 198 ? -24.375 -4.319 19.535 1.00 88.12 198 LYS A CA 1
ATOM 1676 C C . LYS A 1 198 ? -25.020 -5.054 18.360 1.00 88.12 198 LYS A C 1
ATOM 1678 O O . LYS A 1 198 ? -26.127 -5.549 18.524 1.00 88.12 198 LYS A O 1
ATOM 1683 N N . GLU A 1 199 ? -24.354 -5.080 17.208 1.00 92.31 199 GLU A N 1
ATOM 1684 C CA . GLU A 1 199 ? -24.925 -5.561 15.942 1.00 92.31 199 GLU A CA 1
ATOM 1685 C C . GLU A 1 199 ? -24.654 -7.050 15.672 1.00 92.31 199 GLU A C 1
ATOM 1687 O O . GLU A 1 199 ? -25.533 -7.756 15.185 1.00 92.31 199 GLU A O 1
ATOM 1692 N N . ASP A 1 200 ? -23.453 -7.550 15.982 1.00 91.81 200 ASP A N 1
ATOM 1693 C CA . ASP A 1 200 ? -23.059 -8.936 15.709 1.00 91.81 200 ASP A CA 1
ATOM 1694 C C . ASP A 1 200 ? -23.326 -9.825 16.935 1.00 91.81 200 ASP A C 1
ATOM 1696 O O . ASP A 1 200 ? -22.550 -9.858 17.897 1.00 91.81 200 ASP A O 1
ATOM 1700 N N . GLU A 1 201 ? -24.430 -10.577 16.892 1.00 90.88 201 GLU A N 1
ATOM 1701 C CA . GLU A 1 201 ? -24.818 -11.490 17.975 1.00 90.88 201 GLU A CA 1
ATOM 1702 C C . GLU A 1 201 ? -23.791 -12.614 18.208 1.00 90.88 201 GLU A C 1
ATOM 1704 O O . GLU A 1 201 ? -23.528 -12.955 19.363 1.00 90.88 201 GLU A O 1
ATOM 1709 N N . LYS A 1 202 ? -23.124 -13.137 17.163 1.00 92.31 202 LYS A N 1
ATOM 1710 C CA . LYS A 1 202 ?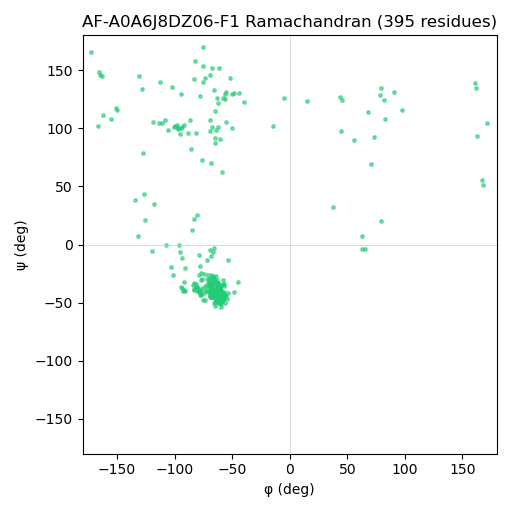 -22.078 -14.166 17.338 1.00 92.31 202 LYS A CA 1
ATOM 1711 C C . LYS A 1 202 ? -20.880 -13.595 18.090 1.00 92.31 202 LYS A C 1
ATOM 1713 O O . LYS A 1 202 ? -20.357 -14.226 19.010 1.00 92.31 202 LYS A O 1
ATOM 1718 N N . HIS A 1 203 ? -20.446 -12.389 17.720 1.00 89.38 203 HIS A N 1
ATOM 1719 C CA . HIS A 1 203 ? -19.352 -11.706 18.409 1.00 89.38 203 HIS A CA 1
ATOM 1720 C C . HIS A 1 203 ? -19.701 -11.406 19.872 1.00 89.38 203 HIS A C 1
ATOM 1722 O O . HIS A 1 203 ? -18.892 -11.656 20.767 1.00 89.38 203 HIS A O 1
ATOM 1728 N N . LYS A 1 204 ? -20.915 -10.917 20.127 1.00 89.88 204 LYS A N 1
ATOM 1729 C CA . LYS A 1 204 ? -21.428 -10.622 21.468 1.00 89.88 204 LYS A CA 1
ATOM 1730 C C . LYS A 1 204 ? -21.468 -11.861 22.356 1.00 89.88 204 LYS A C 1
ATOM 1732 O O . LYS A 1 204 ? -21.033 -11.802 23.507 1.00 89.88 204 LYS A O 1
ATOM 1737 N N . GLU A 1 205 ? -21.953 -12.984 21.836 1.00 90.56 205 GLU A N 1
ATOM 1738 C CA . GLU A 1 205 ? -21.976 -14.244 22.573 1.00 90.56 205 GLU A CA 1
ATOM 1739 C C . GLU A 1 205 ? -20.563 -14.752 22.876 1.00 90.56 205 GLU A C 1
ATOM 1741 O O . GLU A 1 205 ? -20.270 -15.074 24.027 1.00 90.56 205 GLU A O 1
ATOM 1746 N N . HIS A 1 206 ? -19.646 -14.704 21.905 1.00 92.38 206 HIS A N 1
ATOM 1747 C CA . HIS A 1 206 ? -18.245 -15.069 22.126 1.00 92.38 206 HIS A CA 1
ATOM 1748 C C . HIS A 1 206 ? -17.583 -14.203 23.213 1.00 92.38 206 HIS A C 1
ATOM 1750 O O . HIS A 1 206 ? -16.886 -14.718 24.088 1.00 92.38 206 HIS A O 1
ATOM 1756 N N . VAL A 1 207 ? -17.820 -12.887 23.208 1.00 90.81 207 VAL A N 1
ATOM 1757 C CA . VAL A 1 207 ? -17.296 -11.974 24.240 1.00 90.81 207 VAL A CA 1
ATOM 1758 C C . VAL A 1 207 ? -17.886 -12.295 25.620 1.00 90.81 207 VAL A C 1
ATOM 1760 O O . VAL A 1 207 ? -17.143 -12.337 26.604 1.00 90.81 207 VAL A O 1
ATOM 1763 N N . LYS A 1 208 ? -19.191 -12.590 25.713 1.00 89.81 208 LYS A N 1
ATOM 1764 C CA . LYS A 1 208 ? -19.828 -13.028 26.969 1.00 89.81 208 LYS A CA 1
ATOM 1765 C C . LYS A 1 208 ? -19.211 -14.327 27.477 1.00 89.81 208 LYS A C 1
ATOM 1767 O O . LYS A 1 208 ? -18.798 -14.386 28.634 1.00 89.81 208 LYS A O 1
ATOM 1772 N N . GLN A 1 209 ? -19.096 -15.338 26.622 1.00 89.69 209 GLN A N 1
ATOM 1773 C CA . GLN A 1 209 ? -18.514 -16.629 26.982 1.00 89.69 209 GLN A CA 1
ATOM 1774 C C . GLN A 1 209 ? -17.059 -16.480 27.445 1.00 89.69 209 GLN A C 1
ATOM 1776 O O . GLN A 1 209 ? -16.701 -17.013 28.494 1.00 89.69 209 GLN A O 1
ATOM 1781 N N . ALA A 1 210 ? -16.248 -15.683 26.742 1.00 90.25 210 ALA A N 1
ATOM 1782 C CA . ALA A 1 210 ? -14.874 -15.386 27.141 1.00 90.25 210 ALA A CA 1
ATOM 1783 C C . ALA A 1 210 ? -14.802 -14.691 28.513 1.00 90.25 210 ALA A C 1
ATOM 1785 O O . ALA A 1 210 ? -13.966 -15.054 29.338 1.00 90.25 210 ALA A O 1
ATOM 1786 N N . SER A 1 211 ? -15.700 -13.737 28.790 1.00 86.00 211 SER A N 1
ATOM 1787 C CA . SER A 1 211 ? -15.750 -13.043 30.086 1.00 86.00 211 SER A CA 1
ATOM 1788 C C . SER A 1 211 ? -16.120 -13.980 31.244 1.00 86.00 211 SER A C 1
ATOM 1790 O O . SER A 1 211 ? -15.496 -13.935 32.302 1.00 86.00 211 SER A O 1
ATOM 1792 N N . ILE A 1 212 ? -17.073 -14.892 31.019 1.00 90.31 212 ILE A N 1
ATOM 1793 C CA . ILE A 1 212 ? -17.487 -15.904 31.999 1.00 90.31 212 ILE A CA 1
ATOM 1794 C C . ILE A 1 212 ? -16.353 -16.898 32.245 1.00 90.31 212 ILE A C 1
ATOM 1796 O O . ILE A 1 212 ? -16.077 -17.240 33.393 1.00 90.31 212 ILE A O 1
ATOM 1800 N N . LYS A 1 213 ? -15.689 -17.353 31.177 1.00 90.12 213 LYS A N 1
ATOM 1801 C CA . LYS A 1 213 ? -14.543 -18.260 31.265 1.00 90.12 213 LYS A CA 1
ATOM 1802 C C . LYS A 1 213 ? -13.413 -17.622 32.074 1.00 90.12 213 LYS A C 1
ATOM 1804 O O . LYS A 1 213 ? -12.949 -18.222 33.038 1.00 90.12 213 LYS A O 1
ATOM 1809 N N . LYS A 1 214 ? -13.072 -16.363 31.774 1.00 90.00 214 LYS A N 1
ATOM 1810 C CA . LYS A 1 214 ? -12.047 -15.611 32.508 1.00 90.00 214 LYS A CA 1
ATOM 1811 C C . LYS A 1 214 ? -12.383 -15.475 33.995 1.00 90.00 214 LYS A C 1
ATOM 1813 O O . LYS A 1 214 ? -11.516 -15.684 34.826 1.00 90.00 214 LYS A O 1
ATOM 1818 N N . TYR A 1 215 ? -13.635 -15.180 34.342 1.00 84.62 215 TYR A N 1
ATOM 1819 C CA . TYR A 1 215 ? -14.059 -15.078 35.744 1.00 84.62 215 TYR A CA 1
ATOM 1820 C C . TYR A 1 215 ? -13.985 -16.413 36.508 1.00 84.62 215 TYR A C 1
ATOM 1822 O O . TYR A 1 215 ? -13.813 -16.416 37.725 1.00 84.62 215 TYR A O 1
ATOM 1830 N N . LYS A 1 216 ? -14.152 -17.548 35.818 1.00 87.50 216 LYS A N 1
ATOM 1831 C CA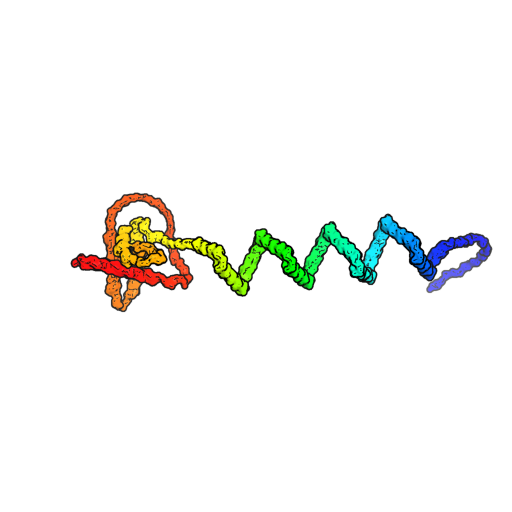 . LYS A 1 216 ? -14.070 -18.884 36.427 1.00 87.50 216 LYS A CA 1
ATOM 1832 C C . LYS A 1 216 ? -12.633 -19.372 36.609 1.00 87.50 216 LYS A C 1
ATOM 1834 O O . LYS A 1 216 ? -12.376 -20.061 37.586 1.00 87.50 216 LYS A O 1
ATOM 1839 N N . GLU A 1 217 ? -11.751 -19.068 35.659 1.00 90.50 217 GLU A N 1
ATOM 1840 C CA . GLU A 1 217 ? -10.393 -19.628 35.597 1.00 90.50 217 GLU A CA 1
ATOM 1841 C C . GLU A 1 217 ? -9.334 -18.736 36.264 1.00 90.50 217 GLU A C 1
ATOM 1843 O O . GLU A 1 217 ? -8.405 -19.248 36.879 1.00 90.50 217 GLU A O 1
ATOM 1848 N N . ASP A 1 218 ? -9.460 -17.410 36.156 1.00 89.81 218 ASP A N 1
ATOM 1849 C CA . ASP A 1 218 ? -8.493 -16.448 36.694 1.00 89.81 218 ASP A CA 1
ATOM 1850 C C . ASP A 1 218 ? -8.968 -15.932 38.064 1.00 89.81 218 ASP A C 1
ATOM 1852 O O . ASP A 1 218 ? -9.826 -15.046 38.157 1.00 89.81 218 ASP A O 1
ATOM 1856 N N . GLU A 1 219 ? -8.415 -16.497 39.144 1.00 87.06 219 GLU A N 1
ATOM 1857 C CA . GLU A 1 219 ? -8.762 -16.104 40.518 1.00 87.06 219 GLU A CA 1
ATOM 1858 C C . GLU A 1 219 ? -8.409 -14.637 40.818 1.00 87.06 219 GLU A C 1
ATOM 1860 O O . GLU A 1 219 ? -9.172 -13.964 41.508 1.00 87.06 219 GLU A O 1
ATOM 1865 N N . ASN A 1 220 ? -7.334 -14.089 40.239 1.00 88.06 220 ASN A N 1
ATOM 1866 C CA . ASN A 1 220 ? -6.953 -12.689 40.454 1.00 88.06 220 ASN A CA 1
ATOM 1867 C C . ASN A 1 220 ? -7.974 -11.740 39.796 1.00 88.06 220 ASN A C 1
ATOM 1869 O O . ASN A 1 220 ? -8.462 -10.786 40.409 1.00 88.06 220 ASN A O 1
ATOM 1873 N N . HIS A 1 221 ? -8.400 -12.050 38.566 1.00 84.62 221 HIS A N 1
ATOM 1874 C CA . HIS A 1 221 ? -9.482 -11.313 37.907 1.00 84.62 221 HIS A CA 1
ATOM 1875 C C . HIS A 1 221 ? -10.795 -11.379 38.701 1.00 84.62 221 HIS A C 1
ATOM 1877 O O . HIS A 1 221 ? -11.491 -10.370 38.852 1.00 84.62 221 HIS A O 1
ATOM 1883 N N . LYS A 1 222 ? -11.133 -12.555 39.232 1.00 87.00 222 LYS A N 1
ATOM 1884 C CA . LYS A 1 222 ? -12.337 -12.786 40.035 1.00 87.00 222 LYS A CA 1
ATOM 1885 C C . LYS A 1 222 ? -12.318 -12.007 41.349 1.00 87.00 222 LYS A C 1
ATOM 1887 O O . LYS A 1 222 ? -13.337 -11.405 41.699 1.00 87.00 222 LYS A O 1
ATOM 1892 N N . GLU A 1 223 ? -11.192 -11.980 42.059 1.00 84.94 223 GLU A N 1
ATOM 1893 C CA . GLU A 1 223 ? -11.016 -11.169 43.267 1.00 84.94 223 GLU A CA 1
ATOM 1894 C C . GLU A 1 223 ? -11.147 -9.678 42.968 1.00 84.94 223 GLU A C 1
ATOM 1896 O O . GLU A 1 223 ? -11.933 -9.000 43.630 1.00 84.94 223 GLU A O 1
ATOM 1901 N N . HIS A 1 224 ? -10.491 -9.179 41.919 1.00 86.00 224 HIS A N 1
ATOM 1902 C CA . HIS A 1 224 ? -10.593 -7.775 41.523 1.00 86.00 224 HIS A CA 1
ATOM 1903 C C . HIS A 1 224 ? -12.041 -7.371 41.190 1.00 86.00 224 HIS A C 1
ATOM 1905 O O . HIS A 1 224 ? -12.516 -6.305 41.587 1.00 86.00 224 HIS A O 1
ATOM 1911 N N . VAL A 1 225 ? -12.789 -8.229 40.487 1.00 84.50 225 VAL A N 1
ATOM 1912 C CA . VAL A 1 225 ? -14.211 -7.983 40.189 1.00 84.50 225 VAL A CA 1
ATOM 1913 C C . VAL A 1 225 ? -15.063 -7.995 41.466 1.00 84.50 225 VAL A C 1
ATOM 1915 O O . VAL A 1 225 ? -15.946 -7.147 41.613 1.00 84.50 225 VAL A O 1
ATOM 1918 N N . LYS A 1 226 ? -14.798 -8.904 42.416 1.00 84.19 226 LYS A N 1
ATOM 1919 C CA . LYS A 1 226 ? -15.486 -8.932 43.721 1.00 84.19 226 LYS A CA 1
ATOM 1920 C C . LYS A 1 226 ? -15.201 -7.669 44.535 1.00 84.19 226 LYS A C 1
ATOM 1922 O O . LYS A 1 226 ? -16.145 -7.060 45.034 1.00 84.19 226 LYS A O 1
ATOM 1927 N N . GLN A 1 227 ? -13.941 -7.245 44.604 1.00 82.12 227 GLN A N 1
ATOM 1928 C CA . GLN A 1 227 ? -13.515 -6.036 45.312 1.00 82.12 227 GLN A CA 1
ATOM 1929 C C . GLN A 1 227 ? -14.167 -4.775 44.725 1.00 82.12 227 GLN A C 1
ATOM 1931 O O . GLN A 1 227 ? -14.750 -3.976 45.463 1.00 82.12 227 GLN A O 1
ATOM 1936 N N . ALA A 1 228 ? -14.173 -4.631 43.396 1.00 79.94 228 ALA A N 1
ATOM 1937 C CA . ALA A 1 228 ? -14.855 -3.527 42.718 1.00 79.94 228 ALA A CA 1
ATOM 1938 C C . ALA A 1 228 ? -16.374 -3.529 42.976 1.00 79.94 228 ALA A C 1
ATOM 1940 O O . ALA A 1 228 ? -16.987 -2.472 43.132 1.00 79.94 228 ALA A O 1
ATOM 1941 N N . SER A 1 229 ? -16.995 -4.712 43.068 1.00 74.69 229 SER A N 1
ATOM 1942 C CA . SER A 1 229 ? -18.411 -4.832 43.430 1.00 74.69 229 SER A CA 1
ATOM 1943 C C . SER A 1 229 ? -18.680 -4.412 44.876 1.00 74.69 229 SER A C 1
ATOM 1945 O O . SER A 1 229 ? -19.699 -3.774 45.130 1.00 74.69 229 SER A O 1
ATOM 1947 N N . THR A 1 230 ? -17.799 -4.747 45.822 1.00 71.19 230 THR A N 1
ATOM 1948 C CA . THR A 1 230 ? -17.942 -4.354 47.235 1.00 71.19 230 THR A CA 1
ATOM 1949 C C . THR A 1 230 ? -17.683 -2.867 47.472 1.00 71.19 230 THR A C 1
ATOM 1951 O O . THR A 1 230 ? -18.312 -2.275 48.341 1.00 71.19 230 THR A O 1
ATOM 1954 N N . GLN A 1 231 ? -16.831 -2.230 46.661 1.00 65.69 231 GLN A N 1
ATOM 1955 C CA . GLN A 1 231 ? -16.584 -0.782 46.715 1.00 65.69 231 GLN A CA 1
ATOM 1956 C C . GLN A 1 231 ? -17.761 0.053 46.185 1.00 65.69 231 GLN A C 1
ATOM 1958 O O . GLN A 1 231 ? -17.820 1.265 46.405 1.00 65.69 231 GLN A O 1
ATOM 1963 N N . LYS A 1 232 ? -18.733 -0.566 45.502 1.00 59.12 232 LYS A N 1
ATOM 1964 C CA . LYS A 1 232 ? -19.923 0.110 44.974 1.00 59.12 232 LYS A CA 1
ATOM 1965 C C . LYS A 1 232 ? -20.938 0.399 46.100 1.00 59.12 232 LYS A C 1
ATOM 1967 O O . LYS A 1 232 ? -21.987 -0.228 46.155 1.00 59.12 232 LYS A O 1
ATOM 1972 N N . LYS A 1 233 ? -20.586 1.380 46.947 1.00 54.72 233 LYS A N 1
ATOM 1973 C CA . LYS A 1 233 ? -21.343 2.118 47.986 1.00 54.72 233 LYS A CA 1
ATOM 1974 C C . LYS A 1 233 ? -22.236 1.309 48.939 1.00 54.72 233 LYS A C 1
ATOM 1976 O O . LYS A 1 233 ? -23.235 0.711 48.542 1.00 54.72 233 LYS A O 1
ATOM 1981 N N . GLU A 1 234 ? -21.985 1.487 50.238 1.00 53.06 234 GLU A N 1
ATOM 1982 C CA . GLU A 1 234 ? -23.023 1.339 51.260 1.00 53.06 234 GLU A CA 1
ATOM 1983 C C . GLU A 1 234 ? -24.275 2.121 50.846 1.00 53.06 234 GLU A C 1
ATOM 1985 O O . GLU A 1 234 ? -24.223 3.296 50.466 1.00 53.06 234 GLU A O 1
ATOM 1990 N N . ARG A 1 235 ? -25.429 1.454 50.901 1.00 56.81 235 ARG A N 1
ATOM 1991 C CA . ARG A 1 235 ? -26.714 2.120 50.712 1.00 56.81 235 ARG A CA 1
ATOM 1992 C C . ARG A 1 235 ? -26.957 3.011 51.927 1.00 56.81 235 ARG A C 1
ATOM 1994 O O . ARG A 1 235 ? -27.452 2.535 52.943 1.00 56.81 235 ARG A O 1
ATOM 2001 N N . HIS A 1 236 ? -26.645 4.299 51.812 1.00 50.53 236 HIS A N 1
ATOM 2002 C CA . HIS A 1 236 ? -27.124 5.301 52.759 1.00 50.53 236 HIS A CA 1
ATOM 2003 C C . HIS A 1 236 ? -28.650 5.372 52.665 1.00 50.53 236 HIS A C 1
ATOM 2005 O O . HIS A 1 236 ? -29.214 6.013 51.777 1.00 50.53 236 HIS A O 1
ATOM 2011 N N . PHE A 1 237 ? -29.335 4.695 53.582 1.00 51.59 237 PHE A N 1
ATOM 2012 C CA . PHE A 1 237 ? -30.741 4.964 53.829 1.00 51.59 237 PHE A CA 1
ATOM 2013 C C . PHE A 1 237 ? -30.822 6.346 54.482 1.00 51.59 237 PHE A C 1
ATOM 2015 O O . PHE A 1 237 ? -30.436 6.505 55.637 1.00 51.59 237 PHE A O 1
ATOM 2022 N N . ARG A 1 238 ? -31.295 7.361 53.746 1.00 47.78 238 ARG A N 1
ATOM 2023 C CA . ARG A 1 238 ? -31.714 8.627 54.361 1.00 47.78 238 ARG A CA 1
ATOM 2024 C C . ARG A 1 238 ? -32.876 8.312 55.303 1.00 47.78 238 ARG A C 1
ATOM 2026 O O . ARG A 1 238 ? -34.004 8.132 54.846 1.00 47.78 238 ARG A O 1
ATOM 2033 N N . LEU A 1 239 ? -32.618 8.230 56.605 1.00 49.44 239 LEU A N 1
ATOM 2034 C CA . LEU A 1 239 ? -33.665 8.504 57.581 1.00 49.44 239 LEU A CA 1
ATOM 2035 C C . LEU A 1 239 ? -33.999 9.986 57.393 1.00 49.44 239 LEU A C 1
ATOM 2037 O O . LEU A 1 239 ? -33.125 10.831 57.544 1.00 49.44 239 LEU A O 1
ATOM 2041 N N . LYS A 1 240 ? -35.220 10.300 56.951 1.00 54.94 240 LYS A N 1
ATOM 2042 C CA . LYS A 1 240 ? -35.691 11.689 56.956 1.00 54.94 240 LYS A CA 1
ATOM 2043 C C . LYS A 1 240 ? -35.600 12.182 58.405 1.00 54.94 240 LYS A C 1
ATOM 2045 O O . LYS A 1 240 ? -36.193 11.548 59.276 1.00 54.94 240 LYS A O 1
ATOM 2050 N N . ASP A 1 241 ? -34.911 13.300 58.639 1.00 51.97 241 ASP A N 1
ATOM 2051 C CA . ASP A 1 241 ? -34.775 13.965 59.954 1.00 51.97 241 ASP A CA 1
ATOM 2052 C C . ASP A 1 241 ? -36.117 14.263 60.645 1.00 51.97 241 ASP A C 1
ATOM 2054 O O . ASP A 1 241 ? -36.182 14.520 61.843 1.00 51.97 241 ASP A O 1
ATOM 2058 N N . ASP A 1 242 ? -37.214 14.153 59.901 1.00 53.97 242 ASP A N 1
ATOM 2059 C CA . ASP A 1 242 ? -38.588 14.336 60.353 1.00 53.97 242 ASP A CA 1
ATOM 2060 C C . ASP A 1 242 ? -39.083 13.266 61.355 1.00 53.97 242 ASP A C 1
ATOM 2062 O O . ASP A 1 242 ? -40.176 13.400 61.894 1.00 53.97 242 ASP A O 1
ATOM 2066 N N . LEU A 1 243 ? -38.306 12.207 61.625 1.00 58.47 243 LEU A N 1
ATOM 2067 C CA . LEU A 1 243 ? -38.609 11.146 62.606 1.00 58.47 243 LEU A CA 1
ATOM 2068 C C . LEU A 1 243 ? -37.579 11.079 63.745 1.00 58.47 243 LEU A C 1
ATOM 2070 O O . LEU A 1 243 ? -37.246 9.994 64.232 1.00 58.47 243 LEU A O 1
ATOM 2074 N N . SER A 1 244 ? -37.047 12.231 64.151 1.00 60.09 244 SER A N 1
ATOM 2075 C CA . SER A 1 244 ? -36.113 12.347 65.270 1.00 60.09 244 SER A CA 1
ATOM 2076 C C . SER A 1 244 ? -36.738 13.102 66.444 1.00 60.09 244 SER A C 1
ATOM 2078 O O . SER A 1 244 ? -37.404 14.117 66.255 1.00 60.09 244 SER A O 1
ATOM 2080 N N . LEU A 1 245 ? -36.479 12.652 67.677 1.00 57.84 245 LEU A N 1
ATOM 2081 C CA . LEU A 1 245 ? -36.842 13.404 68.886 1.00 57.84 245 LEU A CA 1
ATOM 2082 C C . LEU A 1 245 ? -36.009 14.678 69.066 1.00 57.84 245 LEU A C 1
ATOM 2084 O O . LEU A 1 245 ? -36.298 15.431 69.985 1.00 57.84 245 LEU A O 1
ATOM 2088 N N . ASN A 1 246 ? -35.008 14.936 68.217 1.00 63.47 246 ASN A N 1
ATOM 2089 C CA . ASN A 1 246 ? -34.107 16.089 68.321 1.00 63.47 246 ASN A CA 1
ATOM 2090 C C . ASN A 1 246 ? -34.796 17.454 68.116 1.00 63.47 246 ASN A C 1
ATOM 2092 O O . ASN A 1 246 ? -34.144 18.483 68.255 1.00 63.47 246 ASN A O 1
ATOM 2096 N N . LEU A 1 247 ? -36.097 17.487 67.813 1.00 65.38 247 LEU A N 1
ATOM 2097 C CA . LEU A 1 247 ? -36.889 18.716 67.754 1.00 65.38 247 LEU A CA 1
ATOM 2098 C C . LEU 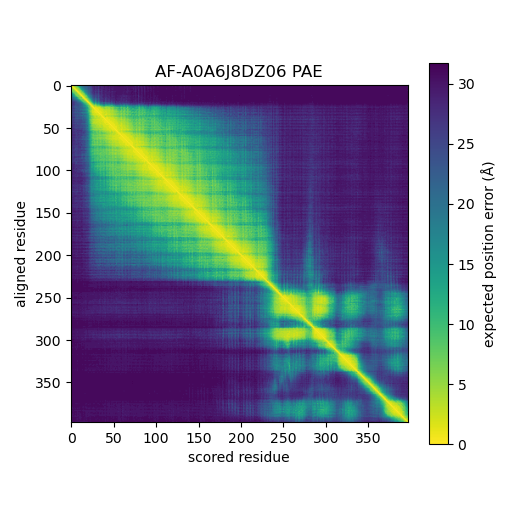A 1 247 ? -37.212 19.245 69.167 1.00 65.38 247 LEU A C 1
ATOM 2100 O O . LEU A 1 247 ? -37.273 18.476 70.135 1.00 65.38 247 LEU A O 1
ATOM 2104 N N . SER A 1 248 ? -37.433 20.561 69.281 1.00 72.94 248 SER A N 1
ATOM 2105 C CA . SER A 1 248 ? -37.916 21.194 70.516 1.00 72.94 248 SER A CA 1
ATOM 2106 C C . SER A 1 248 ? -39.296 20.648 70.900 1.00 72.94 248 SER A C 1
ATOM 2108 O O . SER A 1 248 ? -40.074 20.227 70.039 1.00 72.94 248 SER A O 1
ATOM 2110 N N . ASN A 1 249 ? -39.615 20.646 72.199 1.00 69.62 249 ASN A N 1
ATOM 2111 C CA . ASN A 1 249 ? -40.909 20.158 72.689 1.00 69.62 249 ASN A CA 1
ATOM 2112 C C . ASN A 1 249 ? -42.093 20.892 72.048 1.00 69.62 249 ASN A C 1
ATOM 2114 O O . ASN A 1 249 ? -43.110 20.264 71.777 1.00 69.62 249 ASN A O 1
ATOM 2118 N N . GLU A 1 250 ? -41.941 22.180 71.751 1.00 64.69 250 GLU A N 1
ATOM 2119 C CA . GLU A 1 250 ? -42.949 22.994 71.071 1.00 64.69 250 GLU A CA 1
ATOM 2120 C C . GLU A 1 250 ? -43.250 22.470 69.657 1.00 64.69 250 GLU A C 1
ATOM 2122 O O . GLU A 1 250 ? -44.394 22.143 69.340 1.00 64.69 250 GLU A O 1
ATOM 2127 N N . LYS A 1 251 ? -42.211 22.233 68.844 1.00 68.25 251 LYS A N 1
ATOM 2128 C CA . LYS A 1 251 ? -42.360 21.648 67.499 1.00 68.25 251 LYS A CA 1
ATOM 2129 C C . LYS A 1 251 ? -42.876 20.206 67.540 1.00 68.25 251 LYS A C 1
ATOM 2131 O O . LYS A 1 251 ? -43.577 19.768 66.625 1.00 68.25 251 LYS A O 1
ATOM 2136 N N . LEU A 1 252 ? -42.544 19.446 68.588 1.00 70.31 252 LEU A N 1
ATOM 2137 C CA . LEU A 1 252 ? -43.091 18.102 68.798 1.00 70.31 252 LEU A CA 1
ATOM 2138 C C . LEU A 1 252 ? -44.586 18.149 69.142 1.00 70.31 252 LEU A C 1
ATOM 2140 O O . LEU A 1 252 ? -45.360 17.379 68.571 1.00 70.31 252 LEU A O 1
ATOM 2144 N N . ARG A 1 253 ? -45.012 19.084 70.000 1.00 67.25 253 ARG A N 1
ATOM 2145 C CA . ARG A 1 253 ? -46.427 19.303 70.331 1.00 67.25 253 ARG A CA 1
ATOM 2146 C C . ARG A 1 253 ? -47.222 19.771 69.112 1.00 67.25 253 ARG A C 1
ATOM 2148 O O . ARG A 1 253 ? -48.317 19.264 68.889 1.00 67.25 253 ARG A O 1
ATOM 2155 N N . GLU A 1 254 ? -46.664 20.639 68.274 1.00 63.78 254 GLU A N 1
ATOM 2156 C CA . GLU A 1 254 ? -47.312 21.080 67.032 1.00 63.78 254 GLU A CA 1
ATOM 2157 C C . GLU A 1 254 ? -47.548 19.909 66.057 1.00 63.78 254 GLU A C 1
ATOM 2159 O O . GLU A 1 254 ? -48.653 19.724 65.543 1.00 63.78 254 GLU A O 1
ATOM 2164 N N . ARG A 1 255 ? -46.524 19.071 65.835 1.00 68.12 255 ARG A N 1
ATOM 2165 C CA . ARG A 1 255 ? -46.560 17.997 64.822 1.00 68.12 255 ARG A CA 1
ATOM 2166 C C . ARG A 1 255 ? -47.214 16.700 65.289 1.00 68.12 255 ARG A C 1
ATOM 2168 O O . ARG A 1 255 ? -47.829 16.005 64.481 1.00 68.12 255 ARG A O 1
ATOM 2175 N N . TYR A 1 256 ? -47.049 16.349 66.560 1.00 68.81 256 TYR A N 1
ATOM 2176 C CA . TYR A 1 256 ? -47.441 15.049 67.114 1.00 68.81 256 TYR A CA 1
ATOM 2177 C C . TYR A 1 256 ? -48.479 15.155 68.235 1.00 68.81 256 TYR A C 1
ATOM 2179 O O . TYR A 1 256 ? -48.951 14.119 68.693 1.00 68.81 256 TYR A O 1
ATOM 2187 N N . ARG A 1 257 ? -48.836 16.372 68.679 1.00 66.12 257 ARG A N 1
ATOM 2188 C CA . ARG A 1 257 ? -49.737 16.652 69.822 1.00 66.12 257 ARG A CA 1
ATOM 2189 C C . ARG A 1 257 ? -49.232 16.156 71.183 1.00 66.12 257 ARG A C 1
ATOM 2191 O O . ARG A 1 257 ? -49.934 16.292 72.175 1.00 66.12 257 ARG A O 1
ATOM 2198 N N . PHE A 1 258 ? -47.992 15.666 71.246 1.00 68.38 258 PHE A N 1
ATOM 2199 C CA . PHE A 1 258 ? -47.317 15.209 72.461 1.00 68.38 258 PHE A CA 1
ATOM 2200 C C . PHE A 1 258 ? -45.917 15.822 72.574 1.00 68.38 258 PHE A C 1
ATOM 2202 O O . PHE A 1 258 ? -45.215 15.980 71.576 1.00 68.38 258 PHE A O 1
ATOM 2209 N N . GLY A 1 259 ? -45.487 16.115 73.803 1.00 69.88 259 GLY A N 1
ATOM 2210 C CA . GLY A 1 259 ? -44.092 16.453 74.101 1.00 69.88 259 GLY A CA 1
ATOM 2211 C C . GLY A 1 259 ? -43.176 15.223 74.089 1.00 69.88 259 GLY A C 1
ATOM 2212 O O . GLY A 1 259 ? -43.634 14.077 74.084 1.00 69.88 259 GLY A O 1
ATOM 2213 N N . ARG A 1 260 ? -41.858 15.443 74.139 1.00 73.81 260 ARG A N 1
ATOM 2214 C CA . ARG A 1 260 ? -40.832 14.386 74.099 1.00 73.81 260 ARG A CA 1
ATOM 2215 C C . ARG A 1 260 ? -41.047 13.310 75.166 1.00 73.81 260 ARG A C 1
ATOM 2217 O O . ARG A 1 260 ? -40.907 12.124 74.862 1.00 73.81 260 ARG A O 1
ATOM 2224 N N . GLN A 1 261 ? -41.407 13.708 76.388 1.00 66.06 261 GLN A N 1
ATOM 2225 C CA . GLN A 1 261 ? -41.658 12.768 77.485 1.00 66.06 261 GLN A CA 1
ATOM 2226 C C . GLN A 1 261 ? -42.883 11.884 77.211 1.00 66.06 261 GLN A C 1
ATOM 2228 O O . GLN A 1 261 ? -42.782 10.665 77.325 1.00 66.06 261 GLN A O 1
ATOM 2233 N N . GLY A 1 262 ? -43.989 12.461 76.729 1.00 67.12 262 GLY A N 1
ATOM 2234 C CA . GLY A 1 262 ? -45.195 11.712 76.354 1.00 67.12 262 GLY A CA 1
ATOM 2235 C C . GLY A 1 262 ? -44.958 10.725 75.206 1.00 67.12 262 GLY A C 1
ATOM 2236 O O . GLY A 1 262 ? -45.354 9.565 75.290 1.00 67.12 262 GLY A O 1
ATOM 2237 N N . ILE A 1 263 ? -44.225 11.137 74.165 1.00 70.81 263 ILE A N 1
ATOM 2238 C CA . ILE A 1 263 ? -43.859 10.250 73.045 1.00 70.81 263 ILE A CA 1
ATOM 2239 C C . ILE A 1 263 ? -42.974 9.094 73.533 1.00 70.81 263 ILE A C 1
ATOM 2241 O O . ILE A 1 263 ? -43.162 7.947 73.125 1.00 70.81 263 ILE A O 1
ATOM 2245 N N . THR A 1 264 ? -42.025 9.378 74.428 1.00 72.06 264 THR A N 1
ATOM 2246 C CA . THR A 1 264 ? -41.130 8.363 75.005 1.00 72.06 264 THR A CA 1
ATOM 2247 C C . THR A 1 264 ? -41.899 7.385 75.893 1.00 72.06 264 THR A C 1
ATOM 2249 O O . THR A 1 264 ? -41.689 6.177 75.794 1.00 72.06 264 THR A O 1
ATOM 2252 N N . PHE A 1 265 ? -42.835 7.883 76.702 1.00 68.56 265 PHE A N 1
ATOM 2253 C CA . PHE A 1 265 ? -43.706 7.066 77.543 1.00 68.56 265 PHE A CA 1
ATOM 2254 C C . PHE A 1 265 ? -44.558 6.102 76.707 1.00 68.56 265 PHE A C 1
ATOM 2256 O O . PHE A 1 265 ? -44.521 4.892 76.934 1.00 68.56 265 PHE A O 1
ATOM 2263 N N . ILE A 1 266 ? -45.236 6.607 75.670 1.00 65.81 266 ILE A N 1
ATOM 2264 C CA . ILE A 1 266 ? -46.023 5.783 74.740 1.00 65.81 266 ILE A CA 1
ATOM 2265 C C . ILE A 1 266 ? -45.117 4.773 74.024 1.00 65.81 266 ILE A C 1
ATOM 2267 O O . ILE A 1 266 ? -45.454 3.595 73.920 1.00 65.81 266 ILE A O 1
ATOM 2271 N N . SER A 1 267 ? -43.934 5.197 73.571 1.00 70.38 267 SER A N 1
ATOM 2272 C CA . SER A 1 267 ? -42.957 4.298 72.951 1.00 70.38 267 SER A CA 1
ATOM 2273 C C . SER A 1 267 ? -42.560 3.154 73.879 1.00 70.38 267 SER A C 1
ATOM 2275 O O . SER A 1 267 ? -42.531 2.010 73.437 1.00 70.38 267 SER A O 1
ATOM 2277 N N . ASN A 1 268 ? -42.296 3.429 75.157 1.00 67.69 268 ASN A N 1
ATOM 2278 C CA . ASN A 1 268 ? -41.926 2.409 76.138 1.00 67.69 268 ASN A CA 1
ATOM 2279 C C . ASN A 1 268 ? -43.091 1.467 76.454 1.00 67.69 268 ASN A C 1
ATOM 2281 O O . ASN A 1 268 ? -42.893 0.253 76.517 1.00 67.69 268 ASN A O 1
ATOM 2285 N N . LEU A 1 269 ? -44.309 2.003 76.570 1.00 64.56 269 LEU A N 1
ATOM 2286 C CA . LEU A 1 269 ? -45.513 1.230 76.867 1.00 64.56 269 LEU A CA 1
ATOM 2287 C C . LEU A 1 269 ? -45.799 0.162 75.805 1.00 64.56 269 LEU A C 1
ATOM 2289 O O . LEU A 1 269 ? -46.256 -0.931 76.147 1.00 64.56 269 LEU A O 1
ATOM 2293 N N . VAL A 1 270 ? -45.535 0.471 74.532 1.00 64.69 270 VAL A N 1
ATOM 2294 C CA . VAL A 1 270 ? -45.849 -0.406 73.392 1.00 64.69 270 VAL A CA 1
ATOM 2295 C C . VAL A 1 270 ? -44.588 -1.052 72.783 1.00 64.69 270 VAL A C 1
ATOM 2297 O O . VAL A 1 270 ? -44.679 -1.871 71.868 1.00 64.69 270 VAL A O 1
ATOM 2300 N N . SER A 1 271 ? -43.397 -0.751 73.320 1.00 65.19 271 SER A N 1
ATOM 2301 C CA . SER A 1 271 ? -42.097 -1.252 72.838 1.00 65.19 271 SER A CA 1
ATOM 2302 C C . SER A 1 271 ? -42.054 -2.780 72.763 1.00 65.19 271 SER A C 1
ATOM 2304 O O . SER A 1 271 ? -41.680 -3.346 71.734 1.00 65.19 271 SER A O 1
ATOM 2306 N N . ASN A 1 272 ? -42.512 -3.457 73.822 1.00 62.31 272 ASN A N 1
ATOM 2307 C CA . ASN A 1 272 ? -42.498 -4.921 73.911 1.00 62.31 272 ASN A CA 1
ATOM 2308 C C . ASN A 1 272 ? -43.450 -5.589 72.903 1.00 62.31 272 ASN A C 1
ATOM 2310 O O . ASN A 1 272 ? -43.171 -6.691 72.436 1.00 62.31 272 ASN A O 1
ATOM 2314 N N . ASP A 1 273 ? -44.530 -4.904 72.521 1.00 57.31 273 ASP A N 1
ATOM 2315 C CA . ASP A 1 273 ? -45.575 -5.422 71.630 1.00 57.31 273 ASP A CA 1
ATOM 2316 C C . ASP A 1 273 ? -45.322 -5.125 70.141 1.00 57.31 273 ASP A C 1
ATOM 2318 O O . ASP A 1 273 ? -45.914 -5.769 69.265 1.00 57.31 273 ASP A O 1
ATOM 2322 N N . ILE A 1 274 ? -44.471 -4.132 69.857 1.00 60.56 274 ILE A N 1
ATOM 2323 C CA . ILE A 1 274 ? -44.105 -3.661 68.509 1.00 60.56 274 ILE A CA 1
ATOM 2324 C C . ILE A 1 274 ? -42.719 -4.176 68.088 1.00 60.56 274 ILE A C 1
ATOM 2326 O O . ILE A 1 274 ? -42.399 -4.221 66.894 1.00 60.56 274 ILE A O 1
ATOM 2330 N N . SER A 1 275 ? -41.886 -4.597 69.044 1.00 57.91 275 SER A N 1
ATOM 2331 C CA . SER A 1 275 ? -40.556 -5.131 68.760 1.00 57.91 275 SER A CA 1
ATOM 2332 C C . SER A 1 275 ? -40.628 -6.419 67.931 1.00 57.91 275 SER A C 1
ATOM 2334 O O . SER A 1 275 ? -41.307 -7.389 68.273 1.00 57.91 275 SER A O 1
ATOM 2336 N N . ARG A 1 276 ? -39.912 -6.447 66.801 1.00 55.66 276 ARG A N 1
ATOM 2337 C CA . ARG A 1 276 ? -39.851 -7.620 65.918 1.00 55.66 276 ARG A CA 1
ATOM 2338 C C . ARG A 1 276 ? -38.817 -8.627 66.416 1.00 55.66 276 ARG A C 1
ATOM 2340 O O . ARG A 1 276 ? -37.706 -8.261 66.782 1.00 55.66 276 ARG A O 1
ATOM 2347 N N . LYS A 1 277 ? -39.129 -9.922 66.281 1.00 51.38 277 LYS A N 1
ATOM 2348 C CA . LYS A 1 277 ? -38.226 -11.038 66.631 1.00 51.38 277 LYS A CA 1
ATOM 2349 C C . LYS A 1 277 ? -36.992 -11.177 65.714 1.00 51.38 277 LYS A C 1
ATOM 2351 O O . LYS A 1 277 ? -36.093 -11.946 66.034 1.00 51.38 277 LYS A O 1
ATOM 2356 N N . THR A 1 278 ? -36.910 -10.460 64.584 1.00 53.25 278 THR A N 1
ATOM 2357 C CA . THR A 1 278 ? -35.822 -10.614 63.592 1.00 53.25 278 THR A CA 1
ATOM 2358 C C . THR A 1 278 ? -35.153 -9.289 63.214 1.00 53.25 278 THR A C 1
ATOM 2360 O O . THR A 1 278 ? -35.841 -8.342 62.838 1.00 53.25 278 THR A O 1
ATOM 2363 N N . LYS A 1 279 ? -33.811 -9.257 63.186 1.00 53.34 279 LYS A N 1
ATOM 2364 C CA . LYS A 1 279 ? -32.981 -8.085 62.817 1.00 53.34 279 LYS A CA 1
ATOM 2365 C C . LYS A 1 279 ? -32.737 -7.902 61.302 1.00 53.34 279 LYS A C 1
ATOM 2367 O O . LYS A 1 279 ? -31.866 -7.133 60.907 1.00 53.34 279 LYS A O 1
ATOM 2372 N N . ARG A 1 280 ? -33.451 -8.615 60.423 1.00 41.72 2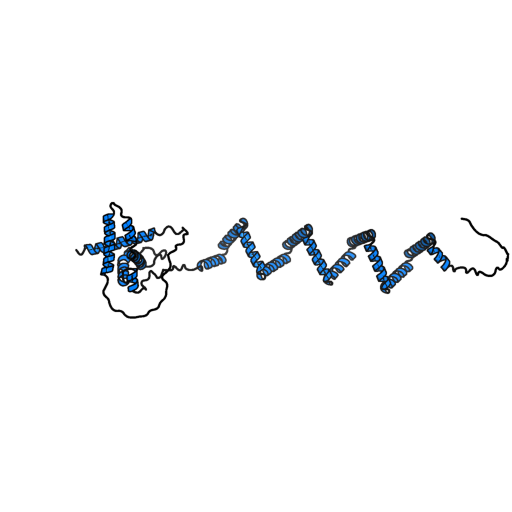80 ARG A N 1
ATOM 2373 C CA . ARG A 1 280 ? -33.191 -8.568 58.970 1.00 41.72 280 ARG A CA 1
ATOM 2374 C C . ARG A 1 280 ? -33.783 -7.285 58.353 1.00 41.72 280 ARG A C 1
ATOM 2376 O O . ARG A 1 280 ? -34.969 -7.018 58.518 1.00 41.72 280 ARG A O 1
ATOM 2383 N N . ASN A 1 281 ? -32.957 -6.540 57.610 1.00 46.12 281 ASN A N 1
ATOM 2384 C CA . ASN A 1 281 ? -33.294 -5.389 56.747 1.00 46.12 281 ASN A CA 1
ATOM 2385 C C . ASN A 1 281 ? -33.526 -3.992 57.364 1.00 46.12 281 ASN A C 1
ATOM 2387 O O . ASN A 1 281 ? -34.125 -3.190 56.659 1.00 46.12 281 ASN A O 1
ATOM 2391 N N . HIS A 1 282 ? -33.067 -3.662 58.586 1.00 49.94 282 HIS A N 1
ATOM 2392 C CA . HIS A 1 282 ? -33.031 -2.276 59.140 1.00 49.94 282 HIS A CA 1
ATOM 2393 C C . HIS A 1 282 ? -34.227 -1.353 58.777 1.00 49.94 282 HIS A C 1
ATOM 2395 O O . HIS A 1 282 ? -34.086 -0.145 58.613 1.00 49.94 282 HIS A O 1
ATOM 2401 N N . ALA A 1 283 ? -35.427 -1.910 58.608 1.00 49.66 283 ALA A N 1
ATOM 2402 C CA . ALA A 1 283 ? -36.571 -1.161 58.115 1.00 49.66 283 ALA A CA 1
ATOM 2403 C C . ALA A 1 283 ? -37.238 -0.501 59.320 1.00 49.66 283 ALA A C 1
ATOM 2405 O O . ALA A 1 283 ? -37.856 -1.220 60.100 1.00 49.66 283 ALA A O 1
ATOM 2406 N N . LEU A 1 284 ? -37.086 0.823 59.449 1.00 52.12 284 LEU A N 1
ATOM 2407 C CA . LEU A 1 284 ? -37.477 1.658 60.597 1.00 52.12 284 LEU A CA 1
ATOM 2408 C C . LEU A 1 284 ? -36.838 1.169 61.902 1.00 52.12 284 LEU A C 1
ATOM 2410 O O . LEU A 1 284 ? -37.352 0.303 62.610 1.00 52.12 284 LEU A O 1
ATOM 2414 N N . THR A 1 285 ? -35.657 1.698 62.182 1.00 52.56 285 THR A N 1
ATOM 2415 C CA . THR A 1 285 ? -34.959 1.491 63.443 1.00 52.56 285 THR A CA 1
ATOM 2416 C C . THR A 1 285 ? -35.778 2.148 64.561 1.00 52.56 285 THR A C 1
ATOM 2418 O O . THR A 1 285 ? -36.150 3.307 64.456 1.00 52.56 285 THR A O 1
ATOM 2421 N N . VAL A 1 286 ? -35.984 1.436 65.669 1.00 59.78 286 VAL A N 1
ATOM 2422 C CA . VAL A 1 286 ? -36.574 1.927 66.931 1.00 59.78 286 VAL A CA 1
ATOM 2423 C C . VAL A 1 286 ? -38.125 1.974 66.961 1.00 59.78 286 VAL A C 1
ATOM 2425 O O . VAL A 1 286 ? -38.739 2.666 66.148 1.00 59.78 286 VAL A O 1
ATOM 2428 N N . PRO A 1 287 ? -38.779 1.306 67.945 1.00 62.25 287 PRO A N 1
ATOM 2429 C CA . PRO A 1 287 ? -40.219 1.434 68.250 1.00 62.25 287 PRO A CA 1
ATOM 2430 C C . PRO A 1 287 ? -40.725 2.884 68.265 1.00 62.25 287 PRO A C 1
ATOM 2432 O O . PRO A 1 287 ? -41.830 3.182 67.819 1.00 62.25 287 PRO A O 1
ATOM 2435 N N . LEU A 1 288 ? -39.851 3.795 68.677 1.00 66.81 288 LEU A N 1
ATOM 2436 C CA . LEU A 1 288 ? -40.040 5.235 68.694 1.00 66.81 288 LEU A CA 1
ATOM 2437 C C . LEU A 1 288 ? -40.409 5.836 67.325 1.00 66.81 288 LEU A C 1
ATOM 2439 O O . LEU A 1 288 ? -41.323 6.651 67.247 1.00 66.81 288 LEU A O 1
ATOM 2443 N N . GLN A 1 289 ? -39.753 5.425 66.232 1.00 66.69 289 GLN A N 1
ATOM 2444 C CA . GLN A 1 289 ? -40.068 5.937 64.891 1.00 66.69 289 GLN A CA 1
ATOM 2445 C C . GLN A 1 289 ? -41.458 5.481 64.435 1.00 66.69 289 GLN A C 1
ATOM 2447 O O . GLN A 1 289 ? -42.193 6.245 63.816 1.00 66.69 289 GLN A O 1
ATOM 2452 N N . MET A 1 290 ? -41.845 4.249 64.776 1.00 66.25 290 MET A N 1
ATOM 2453 C CA . MET A 1 290 ? -43.165 3.702 64.442 1.00 66.25 290 MET A CA 1
ATOM 2454 C C . MET A 1 290 ? -44.273 4.433 65.205 1.00 66.25 290 MET A C 1
ATOM 2456 O O . MET A 1 290 ? -45.306 4.773 64.625 1.00 66.25 290 MET A O 1
ATOM 2460 N N . VAL A 1 291 ? -44.034 4.729 66.484 1.00 69.88 291 VAL A N 1
ATOM 2461 C CA . VAL A 1 291 ? -44.940 5.540 67.304 1.00 69.88 291 VAL A CA 1
ATOM 2462 C C . VAL A 1 291 ? -45.043 6.959 66.752 1.00 69.88 291 VAL A C 1
ATOM 2464 O O . VAL A 1 291 ? -46.157 7.422 66.543 1.00 69.88 291 VAL A O 1
ATOM 2467 N N . MET A 1 292 ? -43.934 7.616 66.401 1.00 69.69 292 MET A N 1
ATOM 2468 C CA . MET A 1 292 ? -43.967 8.956 65.796 1.00 69.69 292 MET A CA 1
ATOM 2469 C C . MET A 1 292 ? -44.755 8.998 64.477 1.00 69.69 292 MET A C 1
ATOM 2471 O O . MET A 1 292 ? -45.604 9.870 64.308 1.00 69.69 292 MET A O 1
ATOM 2475 N N . VAL A 1 293 ? -44.557 8.038 63.562 1.00 69.00 293 VAL A N 1
ATOM 2476 C CA . VAL A 1 293 ? -45.355 7.947 62.318 1.00 69.00 293 VAL A CA 1
ATOM 2477 C C . VAL A 1 293 ? -46.849 7.820 62.629 1.00 69.00 293 VAL A C 1
ATOM 2479 O O . VAL A 1 293 ? -47.675 8.489 62.008 1.00 69.00 293 VAL A O 1
ATOM 2482 N N . THR A 1 294 ? -47.193 6.986 63.610 1.00 67.06 294 THR A N 1
ATOM 2483 C CA . THR A 1 294 ? -48.583 6.742 64.014 1.00 67.06 294 THR A CA 1
ATOM 2484 C C . THR A 1 294 ? -49.203 7.985 64.654 1.00 67.06 294 THR A C 1
ATOM 2486 O O . THR A 1 294 ? -50.311 8.374 64.294 1.00 67.06 294 THR A O 1
ATOM 2489 N N . LEU A 1 295 ? -48.469 8.660 65.543 1.00 68.38 295 LEU A N 1
ATOM 2490 C CA . LEU A 1 295 ? -48.892 9.907 66.178 1.00 68.38 295 LEU A CA 1
ATOM 2491 C C . LEU A 1 295 ? -49.095 11.024 65.157 1.00 68.38 295 LEU A C 1
ATOM 2493 O O . LEU A 1 295 ? -50.083 11.743 65.237 1.00 68.38 295 LEU A O 1
ATOM 2497 N N . ARG A 1 296 ? -48.222 11.139 64.151 1.00 71.00 296 ARG A N 1
ATOM 2498 C CA . ARG A 1 296 ? -48.393 12.122 63.073 1.00 71.00 296 ARG A CA 1
ATOM 2499 C C . ARG A 1 296 ? -49.646 11.855 62.251 1.00 71.00 296 ARG A C 1
ATOM 2501 O O . ARG A 1 296 ? -50.380 12.783 61.924 1.00 71.00 296 ARG A O 1
ATOM 2508 N N . PHE A 1 297 ? -49.895 10.589 61.923 1.00 67.06 297 PHE A N 1
ATOM 2509 C CA . PHE A 1 297 ? -51.100 10.179 61.207 1.00 67.06 297 PHE A CA 1
ATOM 2510 C C . PHE A 1 297 ? -52.370 10.526 61.999 1.00 67.06 297 PHE A C 1
ATOM 2512 O O . PHE A 1 297 ? -53.294 11.117 61.444 1.00 67.06 297 PHE A O 1
ATOM 2519 N N . LEU A 1 298 ? -52.379 10.243 63.306 1.00 62.53 298 LEU A N 1
ATOM 2520 C CA . LEU A 1 298 ? -53.464 10.611 64.221 1.00 62.53 298 LEU A CA 1
ATOM 2521 C C . LEU A 1 298 ? -53.648 12.133 64.324 1.00 62.53 298 LEU A C 1
ATOM 2523 O O . LEU A 1 298 ? -54.766 12.621 64.188 1.00 62.53 298 LEU A O 1
ATOM 2527 N N . ALA A 1 299 ? -52.556 12.883 64.490 1.00 62.88 299 ALA A N 1
ATOM 2528 C CA . ALA A 1 299 ? -52.564 14.341 64.604 1.00 62.88 299 ALA A CA 1
ATOM 2529 C C . ALA A 1 299 ? -53.049 15.052 63.328 1.00 62.88 299 ALA A C 1
ATOM 2531 O O . ALA A 1 299 ? -53.577 16.158 63.413 1.00 62.88 299 ALA A O 1
ATOM 2532 N N . THR A 1 300 ? -52.881 14.426 62.156 1.00 64.69 300 THR A N 1
ATOM 2533 C CA . THR A 1 300 ? -53.316 14.981 60.862 1.00 64.69 300 THR A CA 1
ATOM 2534 C C . THR A 1 300 ? -54.828 14.816 60.641 1.00 64.69 300 THR A C 1
ATOM 2536 O O . THR A 1 300 ? -55.394 15.494 59.792 1.00 64.69 300 THR A O 1
ATOM 2539 N N . GLY A 1 301 ? -55.509 13.919 61.369 1.00 55.34 301 GLY A N 1
ATOM 2540 C CA . GLY A 1 301 ? -56.976 13.786 61.348 1.00 55.34 301 GLY A CA 1
ATOM 2541 C C . GLY A 1 301 ? -57.609 13.324 60.022 1.00 55.34 301 GLY A C 1
ATOM 2542 O O . GLY A 1 301 ? -58.807 13.065 59.981 1.00 55.34 301 GLY A O 1
ATOM 2543 N N . SER A 1 302 ? -56.829 13.152 58.950 1.00 58.66 302 SER A N 1
ATOM 2544 C CA . SER A 1 302 ? -57.314 12.819 57.598 1.00 58.66 302 SER A CA 1
ATOM 2545 C C . SER A 1 302 ? -58.129 11.518 57.533 1.00 58.66 302 SER A C 1
ATOM 2547 O O . SER A 1 302 ? -59.070 11.414 56.749 1.00 58.66 302 SER A O 1
ATOM 2549 N N . PHE A 1 303 ? -57.835 10.538 58.394 1.00 57.59 303 PHE A N 1
ATOM 2550 C CA . PHE A 1 303 ? -58.587 9.280 58.428 1.00 57.59 303 PHE A CA 1
ATOM 2551 C C . PHE A 1 303 ? -60.009 9.447 58.990 1.00 57.59 303 PHE A C 1
ATOM 2553 O O . PHE A 1 303 ? -60.892 8.679 58.618 1.00 57.59 303 PHE A O 1
ATOM 2560 N N . LEU A 1 304 ? -60.254 10.453 59.840 1.00 53.19 304 LEU A N 1
ATOM 2561 C CA . LEU A 1 304 ? -61.580 10.713 60.411 1.00 53.19 304 LEU A CA 1
ATOM 2562 C C . LEU A 1 304 ? -62.566 11.201 59.339 1.00 53.19 304 LEU A C 1
ATOM 2564 O O . LEU A 1 304 ? -63.735 10.834 59.401 1.00 53.19 304 LEU A O 1
ATOM 2568 N N . GLN A 1 305 ? -62.093 11.947 58.330 1.00 52.72 305 GLN A N 1
ATOM 2569 C CA . GLN A 1 305 ? -62.897 12.326 57.157 1.00 52.72 305 GLN A CA 1
ATOM 2570 C C . GLN A 1 305 ? -63.289 11.100 56.326 1.00 52.72 305 GLN A C 1
ATOM 2572 O O . GLN A 1 305 ? -64.465 10.887 56.062 1.00 52.72 305 GLN A O 1
ATOM 2577 N N . VAL A 1 306 ? -62.325 10.233 56.000 1.00 52.50 306 VAL A N 1
ATOM 2578 C CA . VAL A 1 306 ? -62.580 9.016 55.207 1.00 52.50 306 VAL A CA 1
ATOM 2579 C C . VAL A 1 306 ? -63.499 8.039 55.945 1.00 52.50 306 VAL A C 1
ATOM 2581 O O . VAL A 1 306 ? -64.350 7.406 55.328 1.00 52.50 306 VAL A O 1
ATOM 2584 N N . VAL A 1 307 ? -63.361 7.915 57.268 1.00 53.00 307 VAL A N 1
ATOM 2585 C CA . VAL A 1 307 ? -64.263 7.106 58.103 1.00 53.00 307 VAL A CA 1
ATOM 2586 C C . VAL A 1 307 ? -65.656 7.733 58.181 1.00 53.00 307 VAL A C 1
ATOM 2588 O O . VAL A 1 307 ? -66.637 7.001 58.141 1.00 53.00 307 VAL A O 1
ATOM 2591 N N . GLY A 1 308 ? -65.765 9.063 58.224 1.00 52.88 308 GLY A N 1
ATOM 2592 C CA . GLY A 1 308 ? -67.046 9.765 58.108 1.00 52.88 308 GLY A CA 1
ATOM 2593 C C . GLY A 1 308 ? -67.769 9.476 56.788 1.00 52.88 308 GLY A C 1
ATOM 2594 O O . GLY A 1 308 ? -68.963 9.196 56.810 1.00 52.88 308 GLY A O 1
ATOM 2595 N N . ASP A 1 309 ? -67.033 9.455 55.673 1.00 52.72 309 ASP A N 1
ATOM 2596 C CA . ASP A 1 309 ? -67.585 9.247 54.325 1.00 52.72 309 ASP A CA 1
ATOM 2597 C C . ASP A 1 309 ? -67.887 7.772 53.996 1.00 52.72 309 ASP A C 1
ATOM 2599 O O . ASP A 1 309 ? -68.740 7.479 53.161 1.00 52.72 309 ASP A O 1
ATOM 2603 N N . THR A 1 310 ? -67.190 6.819 54.627 1.00 51.38 310 THR A N 1
ATOM 2604 C CA . THR A 1 310 ? -67.337 5.374 54.343 1.00 51.38 310 THR A CA 1
ATOM 2605 C C . THR A 1 310 ? -68.339 4.654 55.242 1.00 51.38 310 THR A C 1
ATOM 2607 O O . THR A 1 310 ? -68.705 3.512 54.954 1.00 51.38 310 THR A O 1
ATOM 2610 N N . ILE A 1 311 ? -68.806 5.284 56.323 1.00 52.28 311 ILE A N 1
ATOM 2611 C CA . ILE A 1 311 ? -69.839 4.704 57.184 1.00 52.28 311 ILE A CA 1
ATOM 2612 C C . ILE A 1 311 ? -71.203 5.051 56.599 1.00 52.28 311 ILE A C 1
ATOM 2614 O O . ILE A 1 311 ? -71.895 5.948 57.076 1.00 52.28 311 ILE A O 1
ATOM 2618 N N . ASP A 1 312 ? -71.617 4.267 55.605 1.00 42.72 312 ASP A N 1
ATOM 2619 C CA . ASP A 1 312 ? -73.031 4.123 55.299 1.00 42.72 312 ASP A CA 1
ATOM 2620 C C . ASP A 1 312 ? -73.578 2.796 55.847 1.00 42.72 312 ASP A C 1
ATOM 2622 O O . ASP A 1 312 ? -72.944 1.742 55.833 1.00 42.72 312 ASP A O 1
ATOM 2626 N N . LYS A 1 313 ? -74.757 2.938 56.446 1.00 52.53 313 LYS A N 1
ATOM 2627 C CA . LYS A 1 313 ? -75.634 1.986 57.147 1.00 52.53 313 LYS A CA 1
ATOM 2628 C C . LYS A 1 313 ? -75.328 0.486 56.939 1.00 52.53 313 LYS A C 1
ATOM 2630 O O . LYS A 1 313 ? -75.794 -0.110 55.976 1.00 52.53 313 LYS A O 1
ATOM 2635 N N . ASN A 1 314 ? -74.677 -0.147 57.922 1.00 46.34 314 ASN A N 1
ATOM 2636 C CA . ASN A 1 314 ? -75.205 -1.252 58.756 1.00 46.34 314 ASN A CA 1
ATOM 2637 C C . ASN A 1 314 ? -74.058 -2.025 59.458 1.00 46.34 314 ASN A C 1
ATOM 2639 O O . ASN A 1 314 ? -73.020 -2.312 58.876 1.00 46.34 314 ASN A O 1
ATOM 2643 N N . ASP A 1 315 ? -74.238 -2.296 60.755 1.00 46.12 315 ASP A N 1
ATOM 2644 C CA . ASP A 1 315 ? -73.415 -3.117 61.673 1.00 46.12 315 ASP A CA 1
ATOM 2645 C C . ASP A 1 315 ? -71.960 -2.749 62.025 1.00 46.12 315 ASP A C 1
ATOM 2647 O O . ASP A 1 315 ? -71.390 -3.314 62.963 1.00 46.12 315 ASP A O 1
ATOM 2651 N N . THR A 1 316 ? -71.370 -1.710 61.440 1.00 45.31 316 THR A N 1
ATOM 2652 C CA . THR A 1 316 ? -70.060 -1.175 61.882 1.00 45.31 316 THR A CA 1
ATOM 2653 C C . THR A 1 316 ? -70.149 0.001 62.857 1.00 45.31 316 THR A C 1
ATOM 2655 O O . THR A 1 316 ? -69.129 0.376 63.438 1.00 45.31 316 THR A O 1
ATOM 2658 N N . LYS A 1 317 ? -71.350 0.532 63.137 1.00 42.47 317 LYS A N 1
ATOM 2659 C CA . LYS A 1 317 ? -71.551 1.745 63.958 1.00 42.47 317 LYS A CA 1
ATOM 2660 C C . LYS A 1 317 ? -70.953 1.638 65.361 1.00 42.47 317 LYS A C 1
ATOM 2662 O O . LYS A 1 317 ? -70.228 2.530 65.768 1.00 42.47 317 LYS A O 1
ATOM 2667 N N . ALA A 1 318 ? -71.159 0.536 66.086 1.00 42.88 318 ALA A N 1
ATOM 2668 C CA . ALA A 1 318 ? -70.645 0.404 67.456 1.00 42.88 318 ALA A CA 1
ATOM 2669 C C . ALA A 1 318 ? -69.110 0.301 67.522 1.00 42.88 318 ALA A C 1
ATOM 2671 O O . ALA A 1 318 ? -68.496 0.813 68.454 1.00 42.88 318 ALA A O 1
ATOM 2672 N N . LYS A 1 319 ? -68.469 -0.346 66.540 1.00 43.97 319 LYS A N 1
ATOM 2673 C CA . LYS A 1 319 ? -67.001 -0.464 66.473 1.00 43.97 319 LYS A CA 1
ATOM 2674 C C . LYS A 1 319 ? -66.365 0.822 65.953 1.00 43.97 319 LYS A C 1
ATOM 2676 O O . LYS A 1 319 ? -65.369 1.260 66.512 1.00 43.97 319 LYS A O 1
ATOM 2681 N N . ALA A 1 320 ? -66.972 1.451 64.950 1.00 42.81 320 ALA A N 1
ATOM 2682 C CA . ALA A 1 320 ? -66.551 2.745 64.437 1.00 42.81 320 ALA A CA 1
ATOM 2683 C C . ALA A 1 320 ? -66.722 3.847 65.487 1.00 42.81 320 ALA A C 1
ATOM 2685 O O . ALA A 1 320 ? -65.769 4.564 65.747 1.00 42.81 320 ALA A O 1
ATOM 2686 N N . CYS A 1 321 ? -67.862 3.915 66.182 1.00 43.38 321 CYS A N 1
ATOM 2687 C CA . CYS A 1 321 ? -68.047 4.811 67.321 1.00 43.38 321 CYS A CA 1
ATOM 2688 C C . CYS A 1 321 ? -67.044 4.504 68.429 1.00 43.38 321 CYS A C 1
ATOM 2690 O O . CYS A 1 321 ? -66.472 5.439 68.952 1.00 43.38 321 CYS A O 1
ATOM 2692 N N . LYS A 1 322 ? -66.741 3.238 68.752 1.00 47.00 322 LYS A N 1
ATOM 2693 C CA . LYS A 1 322 ? -65.676 2.916 69.720 1.00 47.00 322 LYS A CA 1
ATOM 2694 C C . LYS A 1 322 ? -64.307 3.403 69.269 1.00 47.00 322 LYS A C 1
ATOM 2696 O O . LYS A 1 322 ? -63.582 3.896 70.112 1.00 47.00 322 LYS A O 1
ATOM 2701 N N . ILE A 1 323 ? -63.965 3.294 67.985 1.00 50.97 323 ILE A N 1
ATOM 2702 C CA . ILE A 1 323 ? -62.698 3.785 67.417 1.00 50.97 323 ILE A CA 1
ATOM 2703 C C . ILE A 1 323 ? -62.669 5.317 67.387 1.00 50.97 323 ILE A C 1
ATOM 2705 O O . ILE A 1 323 ? -61.653 5.906 67.728 1.00 50.97 323 ILE A O 1
ATOM 2709 N N . ILE A 1 324 ? -63.773 5.971 67.037 1.00 49.97 324 ILE A N 1
ATOM 2710 C CA . ILE A 1 324 ? -63.905 7.432 67.027 1.00 49.97 324 ILE A CA 1
ATOM 2711 C C . ILE A 1 324 ? -63.874 7.974 68.460 1.00 49.97 324 ILE A C 1
ATOM 2713 O O . ILE A 1 324 ? -63.129 8.904 68.724 1.00 49.97 324 ILE A O 1
ATOM 2717 N N . ILE A 1 325 ? -64.597 7.356 69.399 1.00 48.06 325 ILE A N 1
ATOM 2718 C CA . ILE A 1 325 ? -64.596 7.674 70.836 1.00 48.06 325 ILE A CA 1
ATOM 2719 C C . ILE A 1 325 ? -63.212 7.418 71.423 1.00 48.06 325 ILE A C 1
ATOM 2721 O O . ILE A 1 325 ? -62.703 8.247 72.151 1.00 48.06 325 ILE A O 1
ATOM 2725 N N . ALA A 1 326 ? -62.560 6.320 71.069 1.00 54.31 326 ALA A N 1
ATOM 2726 C CA . ALA A 1 326 ? -61.182 6.022 71.432 1.00 54.31 326 ALA A CA 1
ATOM 2727 C C . ALA A 1 326 ? -60.174 7.052 70.916 1.00 54.31 326 ALA A C 1
ATOM 2729 O O . ALA A 1 326 ? -59.288 7.469 71.653 1.00 54.31 326 ALA A O 1
ATOM 2730 N N . CYS A 1 327 ? -60.305 7.458 69.653 1.00 53.97 327 CYS A N 1
ATOM 2731 C CA . CYS A 1 327 ? -59.473 8.494 69.055 1.00 53.97 327 CYS A CA 1
ATOM 2732 C C . CYS A 1 327 ? -59.783 9.861 69.666 1.00 53.97 327 CYS A C 1
ATOM 2734 O O . CYS A 1 327 ? -58.863 10.640 69.858 1.00 53.97 327 CYS A O 1
ATOM 2736 N N . ALA A 1 328 ? -61.039 10.132 70.029 1.00 49.69 328 ALA A N 1
ATOM 2737 C CA . ALA A 1 328 ? -61.460 11.334 70.737 1.00 49.69 328 ALA A CA 1
ATOM 2738 C C . ALA A 1 328 ? -60.994 11.335 72.199 1.00 49.69 328 ALA A C 1
ATOM 2740 O O . ALA A 1 328 ? -60.604 12.378 72.694 1.00 49.69 328 ALA A O 1
ATOM 2741 N N . ILE A 1 329 ? -60.960 10.184 72.877 1.00 58.06 329 ILE A N 1
ATOM 2742 C CA . ILE A 1 329 ? -60.377 10.011 74.213 1.00 58.06 329 ILE A CA 1
ATOM 2743 C C . ILE A 1 329 ? -58.866 10.196 74.130 1.00 58.06 329 ILE A C 1
ATOM 2745 O O . ILE A 1 329 ? -58.320 10.935 74.929 1.00 58.06 329 ILE A O 1
ATOM 2749 N N . LEU A 1 330 ? -58.187 9.604 73.145 1.00 56.69 330 LEU A N 1
ATOM 2750 C CA . LEU A 1 330 ? -56.760 9.829 72.908 1.00 56.69 330 LEU A CA 1
ATOM 2751 C C . LEU A 1 330 ? -56.472 11.300 72.598 1.00 56.69 330 LEU A C 1
ATOM 2753 O O . LEU A 1 330 ? -55.560 11.858 73.191 1.00 56.69 330 LEU A O 1
ATOM 2757 N N . LEU A 1 331 ? -57.265 11.939 71.736 1.00 52.78 331 LEU A N 1
ATOM 2758 C CA . LEU A 1 331 ? -57.158 13.362 71.408 1.00 52.78 331 LEU A CA 1
ATOM 2759 C C . LEU A 1 331 ? -57.447 14.243 72.633 1.00 52.78 331 LEU A C 1
ATOM 2761 O O . LEU A 1 331 ? -56.717 15.193 72.880 1.00 52.78 331 LEU A O 1
ATOM 2765 N N . ASN A 1 332 ? -58.442 13.895 73.448 1.00 51.19 332 ASN A N 1
ATOM 2766 C CA . ASN A 1 332 ? -58.757 14.592 74.692 1.00 51.19 332 ASN A CA 1
ATOM 2767 C C . ASN A 1 332 ? -57.698 14.354 75.768 1.00 51.19 332 ASN A C 1
ATOM 2769 O O . ASN A 1 332 ? -57.414 15.271 76.516 1.00 51.19 332 ASN A O 1
ATOM 2773 N N . ILE A 1 333 ? -57.058 13.185 75.828 1.00 56.47 333 ILE A N 1
ATOM 2774 C CA . ILE A 1 333 ? -55.884 12.928 76.672 1.00 56.47 333 ILE A CA 1
ATOM 2775 C C . ILE A 1 333 ? -54.687 13.749 76.166 1.00 56.47 333 ILE A C 1
ATOM 2777 O O . ILE A 1 333 ? -53.963 14.305 76.983 1.00 56.47 333 ILE A O 1
ATOM 2781 N N . CYS A 1 334 ? -54.504 13.910 74.846 1.00 52.41 334 CYS A N 1
ATOM 2782 C CA . CYS A 1 334 ? -53.502 14.836 74.287 1.00 52.41 334 CYS A CA 1
ATOM 2783 C C . CYS A 1 334 ? -53.773 16.288 74.713 1.00 52.41 334 CYS A C 1
ATOM 2785 O O . CYS A 1 334 ? -52.833 17.034 74.962 1.00 52.41 334 CYS A O 1
ATOM 2787 N N . ILE A 1 335 ? -55.050 16.684 74.779 1.00 49.03 335 ILE A N 1
ATOM 2788 C CA . ILE A 1 335 ? -55.492 18.025 75.189 1.00 49.03 335 ILE A CA 1
ATOM 2789 C C . ILE A 1 335 ? -55.410 18.204 76.719 1.00 49.03 335 ILE A C 1
ATOM 2791 O O . ILE A 1 335 ? -55.035 19.274 77.183 1.00 49.03 335 ILE A O 1
ATOM 2795 N N . LEU A 1 336 ? -55.720 17.170 77.510 1.00 45.81 336 LEU A N 1
ATOM 2796 C CA . LEU A 1 336 ? -55.700 17.180 78.981 1.00 45.81 336 LEU A CA 1
ATOM 2797 C C . LEU A 1 336 ? -54.282 17.083 79.560 1.00 45.81 336 LEU A C 1
ATOM 2799 O O . LEU A 1 336 ? -54.024 17.660 80.608 1.00 45.81 336 LEU A O 1
ATOM 2803 N N . LEU A 1 337 ? -53.347 16.413 78.875 1.00 49.62 337 LEU A N 1
ATOM 2804 C CA . LEU A 1 337 ? -51.915 16.383 79.222 1.00 49.62 337 LEU A CA 1
ATOM 2805 C C . LEU A 1 337 ? -51.162 17.642 78.746 1.00 49.62 337 LEU A C 1
ATOM 2807 O O . LEU A 1 337 ? -49.943 17.622 78.531 1.00 49.62 337 LEU A O 1
ATOM 2811 N N . ASN A 1 338 ? -51.876 18.758 78.584 1.00 47.16 338 ASN A N 1
ATOM 2812 C CA . ASN A 1 338 ? -51.281 20.085 78.538 1.00 47.16 338 ASN A CA 1
ATOM 2813 C C . ASN A 1 338 ? -50.737 20.431 79.936 1.00 47.16 338 ASN A C 1
ATOM 2815 O O . ASN A 1 338 ? -51.326 21.232 80.658 1.00 47.16 338 ASN A O 1
ATOM 2819 N N . GLU A 1 339 ? -49.657 19.749 80.341 1.00 39.66 339 GLU A N 1
ATOM 2820 C CA . GLU A 1 339 ? -48.909 20.074 81.556 1.00 39.66 339 GLU A CA 1
ATOM 2821 C C . GLU A 1 339 ? -48.588 21.579 81.564 1.00 39.66 339 GLU A C 1
ATOM 2823 O O . GLU A 1 339 ? -48.104 22.081 80.542 1.00 39.66 339 GLU A O 1
ATOM 2828 N N . PRO A 1 340 ? -48.886 22.288 82.670 1.00 38.06 340 PRO A N 1
ATOM 2829 C CA . PRO A 1 340 ? -48.603 23.708 82.806 1.00 38.06 340 PRO A CA 1
ATOM 2830 C C . PRO A 1 340 ? -47.093 23.967 82.858 1.00 38.06 340 PRO A C 1
ATOM 2832 O O . PRO A 1 340 ? -46.314 23.113 83.284 1.00 38.06 340 PRO A O 1
ATOM 2835 N N . ASP A 1 341 ? -46.724 25.159 82.398 1.00 39.31 341 ASP A N 1
ATOM 2836 C CA . ASP A 1 341 ? -45.368 25.663 82.196 1.00 39.31 341 ASP A CA 1
ATOM 2837 C C . ASP A 1 341 ? -44.401 25.366 83.353 1.00 39.31 341 ASP A C 1
ATOM 2839 O O . ASP A 1 341 ? -44.666 25.692 84.510 1.00 39.31 341 ASP A O 1
ATOM 2843 N N . ILE A 1 342 ? -43.224 24.831 83.014 1.00 36.12 342 ILE A N 1
ATOM 2844 C CA . ILE A 1 342 ? -42.004 25.112 83.772 1.00 36.12 342 ILE A CA 1
ATOM 2845 C C . ILE A 1 342 ? -41.036 25.784 82.802 1.00 36.12 342 ILE A C 1
ATOM 2847 O O . ILE A 1 342 ? -40.533 25.162 81.869 1.00 36.12 342 ILE A O 1
ATOM 2851 N N . GLU A 1 343 ? -40.937 27.084 83.046 1.00 37.19 343 GLU A N 1
ATOM 2852 C CA . GLU A 1 343 ? -39.948 28.100 82.699 1.00 37.19 343 GLU A CA 1
ATOM 2853 C C . GLU A 1 343 ? -38.909 27.807 81.602 1.00 37.19 343 GLU A C 1
ATOM 2855 O O . GLU A 1 343 ? -38.104 26.878 81.635 1.00 37.19 343 GLU A O 1
ATOM 2860 N N . ASP A 1 344 ? -38.978 28.727 80.643 1.00 42.81 344 ASP A N 1
ATOM 2861 C CA . ASP A 1 344 ? -38.003 29.175 79.662 1.00 42.81 344 ASP A CA 1
ATOM 2862 C C . ASP A 1 344 ? -36.574 29.285 80.216 1.00 42.81 344 ASP A C 1
ATOM 2864 O O . ASP A 1 344 ? -36.322 30.072 81.121 1.00 42.81 344 ASP A O 1
ATOM 2868 N N . ASP A 1 345 ? -35.639 28.568 79.591 1.00 34.78 345 ASP A N 1
ATOM 2869 C CA . ASP A 1 345 ? -34.220 28.922 79.592 1.00 34.78 345 ASP A CA 1
ATOM 2870 C C . ASP A 1 345 ? -33.720 28.957 78.136 1.00 34.78 345 ASP A C 1
ATOM 2872 O O . ASP A 1 345 ? -33.083 28.029 77.636 1.00 34.78 345 ASP A O 1
ATOM 2876 N N . GLY A 1 346 ? -34.039 30.051 77.441 1.00 33.06 346 GLY A N 1
ATOM 2877 C CA . GLY A 1 346 ? -33.027 30.876 76.779 1.00 33.06 346 GLY A CA 1
ATOM 2878 C C . GLY A 1 346 ? -32.524 30.440 75.396 1.00 33.06 346 GLY A C 1
ATOM 2879 O O . GLY A 1 346 ? -31.702 29.540 75.279 1.00 33.06 346 GLY A O 1
ATOM 2880 N N . LEU A 1 347 ? -32.948 31.215 74.381 1.00 32.34 347 LEU A N 1
ATOM 2881 C CA . LEU A 1 347 ? -32.185 31.768 73.234 1.00 32.34 347 LEU A CA 1
ATOM 2882 C C . LEU A 1 347 ? -31.185 30.821 72.512 1.00 32.34 347 LEU A C 1
ATOM 2884 O O . LEU A 1 347 ? -30.247 30.296 73.091 1.00 32.34 347 LEU A O 1
ATOM 2888 N N . VAL A 1 348 ? -31.230 30.639 71.188 1.00 34.25 348 VAL A N 1
ATOM 2889 C CA . VAL A 1 348 ? -30.941 31.658 70.160 1.00 34.25 348 VAL A CA 1
ATOM 2890 C C . VAL A 1 348 ? -31.493 31.201 68.795 1.00 34.25 348 VAL A C 1
ATOM 2892 O O . VAL A 1 348 ? -31.513 30.016 68.461 1.00 34.25 348 VAL A O 1
ATOM 2895 N N . ILE A 1 349 ? -31.949 32.199 68.040 1.00 35.84 349 ILE A N 1
ATOM 2896 C CA . ILE A 1 349 ? -32.493 32.201 66.677 1.00 35.84 349 ILE A CA 1
ATOM 2897 C C . ILE A 1 349 ? -31.397 31.888 65.644 1.00 35.84 349 ILE A C 1
ATOM 2899 O O . ILE A 1 349 ? -30.261 32.290 65.845 1.00 35.84 349 ILE A O 1
ATOM 2903 N N . ASP A 1 350 ? -31.750 31.195 64.556 1.00 30.86 350 ASP A N 1
ATOM 2904 C CA . ASP A 1 350 ? -31.424 31.547 63.154 1.00 30.86 350 ASP A CA 1
ATOM 2905 C C . ASP A 1 350 ? -31.844 30.367 62.258 1.00 30.86 350 ASP A C 1
ATOM 2907 O O . ASP A 1 350 ? -31.400 29.236 62.434 1.00 30.86 350 ASP A O 1
ATOM 2911 N N . ASN A 1 351 ? -32.956 30.485 61.532 1.00 33.41 351 ASN A N 1
ATOM 2912 C CA . ASN A 1 351 ? -33.169 31.186 60.257 1.00 33.41 351 ASN A CA 1
ATOM 2913 C C . ASN A 1 351 ? -32.928 30.261 59.052 1.00 33.41 351 ASN A C 1
ATOM 2915 O O . ASN A 1 351 ? -31.919 29.573 58.951 1.00 33.41 351 ASN A O 1
ATOM 2919 N N . ASP A 1 352 ? -33.919 30.313 58.159 1.00 30.05 352 ASP A N 1
ATOM 2920 C CA . ASP A 1 352 ? -33.931 29.859 56.765 1.00 30.05 352 ASP A CA 1
ATOM 2921 C C . ASP A 1 352 ? -34.105 28.340 56.534 1.00 30.05 352 ASP A C 1
ATOM 2923 O O . ASP A 1 352 ? -33.413 27.497 57.085 1.00 30.05 352 ASP A O 1
ATOM 2927 N N . GLY A 1 353 ? -35.028 27.863 55.706 1.00 30.67 353 GLY A N 1
ATOM 2928 C CA . GLY A 1 353 ? -35.964 28.550 54.845 1.00 30.67 353 GLY A CA 1
ATOM 2929 C C . GLY A 1 353 ? -36.940 27.555 54.214 1.00 30.67 353 GLY A C 1
ATOM 2930 O O . GLY A 1 353 ? -36.739 26.341 54.215 1.00 30.67 353 GLY A O 1
ATOM 2931 N N . ASP A 1 354 ? -37.985 28.156 53.671 1.00 32.66 354 ASP A N 1
ATOM 2932 C CA . ASP A 1 354 ? -38.809 27.690 52.564 1.00 32.66 354 ASP A CA 1
ATOM 2933 C C . ASP A 1 354 ? -39.788 26.522 52.789 1.00 32.66 354 ASP A C 1
ATOM 2935 O O . ASP A 1 354 ? -39.528 25.328 52.623 1.00 32.66 354 ASP A O 1
ATOM 2939 N N . LEU A 1 355 ? -41.003 26.953 53.124 1.00 38.72 355 LEU A N 1
ATOM 2940 C CA . LEU A 1 355 ? -42.259 26.260 52.907 1.00 38.72 355 LEU A CA 1
ATOM 2941 C C . LEU A 1 355 ? -42.552 26.197 51.405 1.00 38.72 355 LEU A C 1
ATOM 2943 O O . LEU A 1 355 ? -43.115 27.129 50.838 1.00 38.72 355 LEU A O 1
ATOM 2947 N N . GLY A 1 356 ? -42.302 25.051 50.786 1.00 34.31 356 GLY A N 1
ATOM 2948 C CA . GLY A 1 356 ? -42.891 24.786 49.484 1.00 34.31 356 GLY A CA 1
ATOM 2949 C C . GLY A 1 356 ? -42.204 23.677 48.732 1.00 34.31 356 GLY A C 1
ATOM 2950 O O . GLY A 1 356 ? -41.307 23.941 47.955 1.00 34.31 356 GLY A O 1
ATOM 2951 N N . ASP A 1 357 ? -42.701 22.450 48.871 1.00 29.77 357 ASP A N 1
ATOM 2952 C CA . ASP A 1 357 ? -42.783 21.616 47.679 1.00 29.77 357 ASP A CA 1
ATOM 2953 C C . ASP A 1 357 ? -43.936 20.623 47.763 1.00 29.77 357 ASP A C 1
ATOM 2955 O O . ASP A 1 357 ? -44.033 19.755 48.637 1.00 29.77 357 ASP A O 1
ATOM 2959 N N . ARG A 1 358 ? -44.852 20.810 46.812 1.00 30.06 358 ARG A N 1
ATOM 2960 C CA . ARG A 1 358 ? -45.943 19.900 46.494 1.00 30.06 358 ARG A CA 1
ATOM 2961 C C . ARG A 1 358 ? -45.352 18.535 46.176 1.00 30.06 358 ARG A C 1
ATOM 2963 O O . ARG A 1 358 ? -44.469 18.402 45.336 1.00 30.06 358 ARG A O 1
ATOM 2970 N N . PHE A 1 359 ? -45.892 17.515 46.826 1.00 31.75 359 PHE A N 1
ATOM 2971 C CA . PHE A 1 359 ? -45.555 16.124 46.577 1.00 31.75 359 PHE A CA 1
ATOM 2972 C C . PHE A 1 359 ? -45.980 15.729 45.150 1.00 31.75 359 PHE A C 1
ATOM 2974 O O . PHE A 1 359 ? -47.116 15.318 44.927 1.00 31.75 359 PHE A O 1
ATOM 2981 N N . PHE A 1 360 ? -45.080 15.861 44.176 1.00 29.97 360 PHE A N 1
ATOM 2982 C CA . PHE A 1 360 ? -45.205 15.214 42.873 1.00 29.97 360 PHE A CA 1
ATOM 2983 C C . PHE A 1 360 ? -44.491 13.864 42.945 1.00 29.97 360 PHE A C 1
ATOM 2985 O O . PHE A 1 360 ? -43.265 13.786 42.962 1.00 29.97 360 PHE A O 1
ATOM 2992 N N . GLY A 1 361 ? -45.273 12.792 43.062 1.00 33.69 361 GLY A N 1
ATOM 2993 C CA . GLY A 1 361 ? -44.763 11.432 42.923 1.00 33.69 361 GLY A CA 1
ATOM 2994 C C . GLY A 1 361 ? -44.503 11.097 41.455 1.00 33.69 361 GLY A C 1
ATOM 2995 O O . GLY A 1 361 ? -45.311 11.440 40.592 1.00 33.69 361 GLY A O 1
ATOM 2996 N N . ASP A 1 362 ? -43.398 10.396 41.196 1.00 28.92 362 ASP A N 1
ATOM 2997 C CA . ASP A 1 362 ? -43.108 9.756 39.911 1.00 28.92 362 ASP A CA 1
ATOM 2998 C C . ASP A 1 362 ? -44.252 8.803 39.528 1.00 28.92 362 ASP A C 1
ATOM 3000 O O . ASP A 1 362 ? -44.607 7.898 40.290 1.00 28.92 362 ASP A O 1
ATOM 3004 N N . GLN A 1 363 ? -44.818 8.998 38.335 1.00 35.53 363 GLN A N 1
ATOM 3005 C CA . GLN A 1 363 ? -45.891 8.174 37.763 1.00 35.53 363 GLN A CA 1
ATOM 3006 C C . GLN A 1 363 ? -45.380 6.897 37.077 1.00 35.53 363 GLN A C 1
ATOM 3008 O O . GLN A 1 363 ? -46.089 6.290 36.276 1.00 35.53 363 GLN A O 1
ATOM 3013 N N . ASP A 1 364 ? -44.184 6.424 37.416 1.00 30.22 364 ASP A N 1
ATOM 3014 C CA . ASP A 1 364 ? -43.696 5.147 36.910 1.00 30.22 364 ASP A CA 1
ATOM 3015 C C . ASP A 1 364 ? -44.148 4.020 37.840 1.00 30.22 364 ASP A C 1
ATOM 3017 O O . ASP A 1 364 ? -43.540 3.727 38.872 1.00 30.22 364 ASP A O 1
ATOM 3021 N N . GLY A 1 365 ? -45.262 3.388 37.455 1.00 36.25 365 GLY A N 1
ATOM 3022 C CA . GLY A 1 365 ? -45.978 2.304 38.136 1.00 36.25 365 GLY A CA 1
ATOM 3023 C C . GLY A 1 365 ? -45.174 1.024 38.403 1.00 36.25 365 GLY A C 1
ATOM 3024 O O . GLY A 1 365 ? -45.536 -0.058 37.947 1.00 36.25 365 GLY A O 1
ATOM 3025 N N . ARG A 1 366 ? -44.107 1.115 39.203 1.00 32.25 366 ARG A N 1
ATOM 3026 C CA . ARG A 1 366 ? -43.342 -0.013 39.764 1.00 32.25 366 ARG A CA 1
ATOM 3027 C C . ARG A 1 366 ? -43.033 0.171 41.255 1.00 32.25 366 ARG A C 1
ATOM 3029 O O . ARG A 1 366 ? -41.977 -0.217 41.743 1.00 32.25 366 ARG A O 1
ATOM 3036 N N . GLY A 1 367 ? -43.998 0.724 41.991 1.00 33.25 367 GLY A N 1
ATOM 3037 C CA . GLY A 1 367 ? -43.982 0.855 43.454 1.00 33.25 367 GLY A CA 1
ATOM 3038 C C . GLY A 1 367 ? -45.213 0.257 44.146 1.00 33.25 367 GLY A C 1
ATOM 3039 O O . GLY A 1 367 ? -45.539 0.646 45.263 1.00 33.25 367 GLY A O 1
ATOM 3040 N N . ALA A 1 368 ? -45.939 -0.661 43.506 1.00 37.19 368 ALA A N 1
ATOM 3041 C CA . ALA A 1 368 ? -47.163 -1.232 44.063 1.00 37.19 368 ALA A CA 1
ATOM 3042 C C . ALA A 1 368 ? -46.879 -2.555 44.790 1.00 37.19 368 ALA A C 1
ATOM 3044 O O . ALA A 1 368 ? -46.797 -3.599 44.156 1.00 37.19 368 ALA A O 1
ATOM 3045 N N . GLN A 1 369 ? -46.688 -2.474 46.114 1.00 33.59 369 GLN A N 1
ATOM 3046 C CA . GLN A 1 369 ? -47.123 -3.441 47.151 1.00 33.59 369 GLN A CA 1
ATOM 3047 C C . GLN A 1 369 ? -46.450 -3.124 48.508 1.00 33.59 369 GLN A C 1
ATOM 3049 O O . GLN A 1 369 ? -45.841 -3.973 49.152 1.00 33.59 369 GLN A O 1
ATOM 3054 N N . ARG A 1 370 ? -46.519 -1.871 48.976 1.00 36.34 370 ARG A N 1
ATOM 3055 C CA . ARG A 1 370 ? -46.237 -1.523 50.385 1.00 36.34 370 ARG A CA 1
ATOM 3056 C C . ARG A 1 370 ? -47.254 -0.610 51.105 1.00 36.34 370 ARG A C 1
ATOM 3058 O O . ARG A 1 370 ? -46.969 -0.286 52.254 1.00 36.34 370 ARG A O 1
ATOM 3065 N N . PRO A 1 371 ? -48.439 -0.237 50.567 1.00 36.41 371 PRO A N 1
ATOM 3066 C CA . PRO A 1 371 ? -49.415 0.499 51.376 1.00 36.41 371 PRO A CA 1
ATOM 3067 C C . PRO A 1 371 ? -50.124 -0.400 52.408 1.00 36.41 371 PRO A C 1
ATOM 3069 O O . PRO A 1 371 ? -50.509 0.074 53.473 1.00 36.41 371 PRO A O 1
ATOM 3072 N N . HIS A 1 372 ? -50.215 -1.715 52.168 1.00 36.59 372 HIS A N 1
ATOM 3073 C CA . HIS A 1 372 ? -50.884 -2.636 53.096 1.00 36.59 372 HIS A CA 1
ATOM 3074 C C . HIS A 1 372 ? -50.120 -2.855 54.407 1.00 36.59 372 HIS A C 1
ATOM 3076 O O . HIS A 1 372 ? -50.751 -3.014 55.444 1.00 36.59 372 HIS A O 1
ATOM 3082 N N . PHE A 1 373 ? -48.782 -2.829 54.399 1.00 37.22 373 PHE A N 1
ATOM 3083 C CA . PHE A 1 373 ? -48.001 -3.142 55.601 1.00 37.22 373 PHE A CA 1
ATOM 3084 C C . PHE A 1 373 ? -48.034 -2.002 56.625 1.00 37.22 373 PHE A C 1
ATOM 3086 O O . PHE A 1 373 ? -48.196 -2.259 57.810 1.00 37.22 373 PHE A O 1
ATOM 3093 N N . LEU A 1 374 ? -47.931 -0.744 56.174 1.00 37.31 374 LEU A N 1
ATOM 3094 C CA . LEU A 1 374 ? -48.061 0.422 57.055 1.00 37.31 374 LEU A CA 1
ATOM 3095 C C . LEU A 1 374 ? -49.484 0.556 57.600 1.00 37.31 374 LEU A C 1
ATOM 3097 O O . LEU A 1 374 ? -49.645 0.775 58.793 1.00 37.31 374 LEU A O 1
ATOM 3101 N N . HIS A 1 375 ? -50.504 0.352 56.762 1.00 42.06 375 HIS A N 1
ATOM 3102 C CA . HIS A 1 375 ? -51.894 0.387 57.212 1.00 42.06 375 HIS A CA 1
ATOM 3103 C C . HIS A 1 375 ? -52.195 -0.725 58.232 1.00 42.06 375 HIS A C 1
ATOM 3105 O O . HIS A 1 375 ? -52.777 -0.460 59.279 1.00 42.06 375 HIS A O 1
ATOM 3111 N N . PHE A 1 376 ? -51.746 -1.960 57.975 1.00 39.84 376 PHE A N 1
ATOM 3112 C CA . PHE A 1 376 ? -51.937 -3.091 58.890 1.00 39.84 376 PHE A CA 1
ATOM 3113 C C . PHE A 1 376 ? -51.228 -2.868 60.230 1.00 39.84 376 PHE A C 1
ATOM 3115 O O . PHE A 1 376 ? -51.808 -3.084 61.288 1.00 39.84 376 PHE A O 1
ATOM 3122 N N . LEU A 1 377 ? -50.001 -2.350 60.185 1.00 43.22 377 LEU A N 1
ATOM 3123 C CA . LEU A 1 377 ? -49.202 -2.040 61.363 1.00 43.22 377 LEU A CA 1
ATOM 3124 C C . LEU A 1 377 ? -49.815 -0.904 62.200 1.00 43.22 377 LEU A C 1
ATOM 3126 O O . LEU A 1 377 ? -49.860 -1.011 63.421 1.00 43.22 377 LEU A O 1
ATOM 3130 N N . ILE A 1 378 ? -50.329 0.152 61.560 1.00 46.03 378 ILE A N 1
ATOM 3131 C CA . ILE A 1 378 ? -51.028 1.256 62.236 1.00 46.03 378 ILE A CA 1
ATOM 3132 C C . ILE A 1 378 ? -52.302 0.740 62.916 1.00 46.03 378 ILE A C 1
ATOM 3134 O O . ILE A 1 378 ? -52.526 1.027 64.089 1.00 46.03 378 ILE A O 1
ATOM 3138 N N . VAL A 1 379 ? -53.103 -0.076 62.224 1.00 46.16 379 VAL A N 1
ATOM 3139 C CA . VAL A 1 379 ? -54.327 -0.679 62.780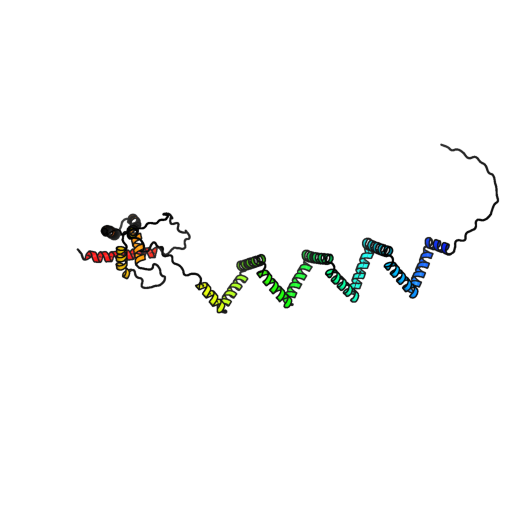 1.00 46.16 379 VAL A CA 1
ATOM 3140 C C . VAL A 1 379 ? -54.013 -1.628 63.941 1.00 46.16 379 VAL A C 1
ATOM 3142 O O . VAL A 1 379 ? -54.741 -1.658 64.934 1.00 46.16 379 VAL A O 1
ATOM 3145 N N . GLU A 1 380 ? -52.926 -2.392 63.862 1.00 46.94 380 GLU A N 1
ATOM 3146 C CA . GLU A 1 380 ? -52.518 -3.317 64.919 1.00 46.94 380 GLU A CA 1
ATOM 3147 C C . GLU A 1 380 ? -51.974 -2.585 66.157 1.00 46.94 380 GLU A C 1
ATOM 3149 O O . GLU A 1 380 ? -52.326 -2.942 67.282 1.00 46.94 380 GLU A O 1
ATOM 3154 N N . ILE A 1 381 ? -51.198 -1.513 65.967 1.00 49.28 381 ILE A N 1
ATOM 3155 C CA . ILE A 1 381 ? -50.720 -0.639 67.050 1.00 49.28 381 ILE A CA 1
ATOM 3156 C C . ILE A 1 381 ? -51.895 0.073 67.725 1.00 49.28 381 ILE A C 1
ATOM 3158 O O . ILE A 1 381 ? -52.001 0.042 68.949 1.00 49.28 381 ILE A O 1
ATOM 3162 N N . MET A 1 382 ? -52.819 0.637 66.944 1.00 52.53 382 MET A N 1
ATOM 3163 C CA . MET A 1 382 ? -54.034 1.287 67.449 1.00 52.53 382 MET A CA 1
ATOM 3164 C C . MET A 1 382 ? -54.880 0.322 68.283 1.00 52.53 382 MET A C 1
ATOM 3166 O O . MET A 1 382 ? -55.258 0.645 69.405 1.00 52.53 382 MET A O 1
ATOM 3170 N N . ASN A 1 383 ? -55.115 -0.900 67.793 1.00 48.91 383 ASN A N 1
ATOM 3171 C CA . ASN A 1 383 ? -55.863 -1.921 68.531 1.00 48.91 383 ASN A CA 1
ATOM 3172 C C . ASN A 1 383 ? -55.173 -2.348 69.837 1.00 48.91 383 ASN A C 1
ATOM 3174 O O . ASN A 1 383 ? -55.856 -2.664 70.812 1.00 48.91 383 ASN A O 1
ATOM 3178 N N . LYS A 1 384 ? -53.836 -2.374 69.879 1.00 54.22 384 LYS A N 1
ATOM 3179 C CA . LYS A 1 384 ? -53.073 -2.744 71.082 1.00 54.22 384 LYS A CA 1
ATOM 3180 C C . LYS A 1 384 ? -53.023 -1.615 72.112 1.00 54.22 384 LYS A C 1
ATOM 3182 O O . LYS A 1 384 ? -53.272 -1.881 73.285 1.00 54.22 384 LYS A O 1
ATOM 3187 N N . ILE A 1 385 ? -52.802 -0.371 71.677 1.00 51.66 385 ILE A N 1
ATOM 3188 C CA . ILE A 1 385 ? -52.914 0.826 72.529 1.00 51.66 385 ILE A CA 1
ATOM 3189 C C . ILE A 1 385 ? -54.315 0.887 73.142 1.00 51.66 385 ILE A C 1
ATOM 3191 O O . ILE A 1 385 ? -54.462 1.097 74.343 1.00 51.66 385 ILE A O 1
ATOM 3195 N N . LEU A 1 386 ? -55.341 0.596 72.339 1.00 52.28 386 LEU A N 1
ATOM 3196 C CA . LEU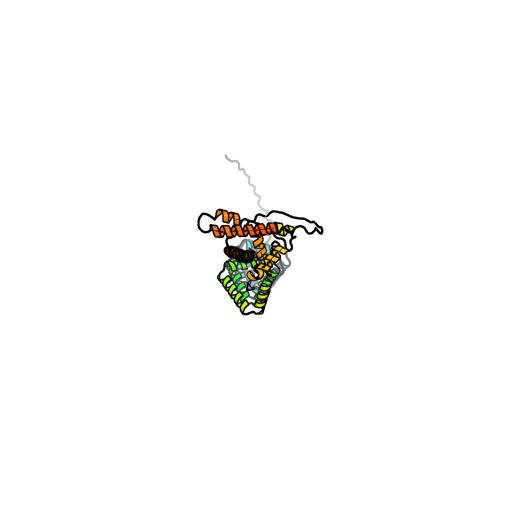 A 1 386 ? -56.722 0.608 72.800 1.00 52.28 386 LEU A CA 1
ATOM 3197 C C . LEU A 1 386 ? -57.054 -0.475 73.812 1.00 52.28 386 LEU A C 1
ATOM 3199 O O . LEU A 1 386 ? -57.714 -0.186 74.804 1.00 52.28 386 LEU A O 1
ATOM 3203 N N . LYS A 1 387 ? -56.578 -1.705 73.601 1.00 51.25 387 LYS A N 1
ATOM 3204 C CA . LYS A 1 387 ? -56.755 -2.785 74.580 1.00 51.25 387 LYS A CA 1
ATOM 3205 C C . LYS A 1 387 ? -56.107 -2.458 75.924 1.00 51.25 387 LYS A C 1
ATOM 3207 O O . LYS A 1 387 ? -56.675 -2.809 76.951 1.00 51.25 387 LYS A O 1
ATOM 3212 N N . LYS A 1 388 ? -54.954 -1.787 75.911 1.00 52.22 388 LYS A N 1
ATOM 3213 C CA . LYS A 1 388 ? -54.187 -1.462 77.119 1.00 52.22 388 LYS A CA 1
ATOM 3214 C C . LYS A 1 388 ? -54.789 -0.287 77.894 1.00 52.22 388 LYS A C 1
ATOM 3216 O O . LYS A 1 388 ? -54.962 -0.384 79.102 1.00 52.22 388 LYS A O 1
ATOM 3221 N N . LEU A 1 389 ? -55.231 0.759 77.190 1.00 48.59 389 LEU A N 1
ATOM 3222 C CA . LEU A 1 389 ? -55.968 1.870 77.803 1.00 48.59 389 LEU A CA 1
ATOM 3223 C C . LEU A 1 389 ? -57.309 1.410 78.388 1.00 48.59 389 LEU A C 1
ATOM 3225 O O . LEU A 1 389 ? -57.654 1.811 79.492 1.00 48.59 389 LEU A O 1
ATOM 3229 N N . PHE A 1 390 ? -58.039 0.519 77.705 1.00 46.69 390 PHE A N 1
ATOM 3230 C CA . PHE A 1 390 ? -59.269 -0.058 78.257 1.00 46.69 390 PHE A CA 1
ATOM 3231 C C . PHE A 1 390 ? -59.016 -1.004 79.441 1.00 46.69 390 PHE A C 1
ATOM 3233 O O . PHE A 1 390 ? -59.847 -1.044 80.342 1.00 46.69 390 PHE A O 1
ATOM 3240 N N . SER A 1 391 ? -57.904 -1.752 79.482 1.00 48.31 391 SER A N 1
ATOM 3241 C CA . SER A 1 391 ? -57.615 -2.619 80.637 1.00 48.31 391 SER A CA 1
ATOM 3242 C C . SER A 1 391 ? -57.254 -1.836 81.898 1.00 48.31 391 SER A C 1
ATOM 3244 O O . SER A 1 391 ? -57.537 -2.310 82.991 1.00 48.31 391 SER A O 1
ATOM 3246 N N . GLU A 1 392 ? -56.660 -0.649 81.756 1.00 44.19 392 GLU A N 1
ATOM 3247 C CA . GLU A 1 392 ? -56.344 0.230 82.890 1.00 44.19 392 GLU A CA 1
ATOM 3248 C C . GLU A 1 392 ? -57.549 1.090 83.317 1.00 44.19 392 GLU A C 1
ATOM 3250 O O . GLU A 1 392 ? -57.748 1.293 84.511 1.00 44.19 392 GLU A O 1
ATOM 3255 N N . TYR A 1 393 ? -58.421 1.514 82.390 1.00 40.88 393 TYR A N 1
ATOM 3256 C CA . TYR A 1 393 ? -59.611 2.315 82.731 1.00 40.88 393 TYR A CA 1
ATOM 3257 C C . TYR A 1 393 ? -60.778 1.511 83.331 1.00 40.88 393 TYR A C 1
ATOM 3259 O O . TYR A 1 393 ? -61.587 2.075 84.060 1.00 40.88 393 TYR A O 1
ATOM 3267 N N . VAL A 1 394 ? -60.885 0.204 83.060 1.00 39.88 394 VAL A N 1
ATOM 3268 C CA . VAL A 1 394 ? -61.958 -0.647 83.627 1.00 39.88 394 VAL A CA 1
ATOM 3269 C C . VAL A 1 394 ? -61.677 -1.056 85.085 1.00 39.88 394 VAL A C 1
ATOM 3271 O O . VAL A 1 394 ? -62.568 -1.562 85.755 1.00 39.88 394 VAL A O 1
ATOM 3274 N N . PHE A 1 395 ? -60.478 -0.790 85.616 1.00 34.62 395 PHE A N 1
ATOM 3275 C CA . PHE A 1 395 ? -60.135 -1.068 87.019 1.00 34.62 395 PHE A CA 1
ATOM 3276 C C . PHE A 1 395 ? -60.293 0.132 87.972 1.00 34.62 395 PHE A C 1
ATOM 3278 O O . PHE A 1 395 ? -60.058 -0.022 89.168 1.00 34.62 395 PHE A O 1
ATOM 3285 N N . TYR A 1 396 ? -60.711 1.301 87.473 1.00 38.28 396 TYR A N 1
ATOM 3286 C CA . TYR A 1 396 ? -60.914 2.524 88.267 1.00 38.28 396 TYR A CA 1
ATOM 3287 C C . TYR A 1 396 ? -62.318 3.135 88.080 1.00 38.28 396 TYR A C 1
ATOM 3289 O O . TYR A 1 396 ? -62.470 4.351 87.954 1.00 38.28 396 TYR A O 1
ATOM 3297 N N . GLN A 1 397 ? -63.354 2.291 88.080 1.00 35.03 397 GLN A N 1
ATOM 3298 C CA . GLN A 1 397 ? -64.725 2.715 88.388 1.00 35.03 397 GLN A CA 1
ATOM 3299 C C . GLN A 1 397 ? -65.299 1.899 89.536 1.00 35.03 397 GLN A C 1
ATOM 3301 O O . GLN A 1 397 ? -65.266 0.652 89.434 1.00 35.03 397 GLN A O 1
#

Organism: Mytilus coruscus (NCBI:txid42192)

Radius of gyration: 61.66 Å; Cα contacts (8 Å, |Δi|>4): 106; chains: 1; bounding box: 118×66×182 Å

Mean predicted aligned error: 21.94 Å

Foldseek 3Di:
DDDDDDDDDDDDDDDDDDDPPPPPPPPVVVVVVCCVPPPVSVVVVVVVVVVCCVVDPVNVVVVVVVVVCCCVVPPVVVVVVVVVVVCCCVPPPVVVVVVVVVVVVCCVPPPVVVVVVVVVVVVCCVPPPVVVVVVVVVVVVCCVPPPVVVVVVVVVVVVCCVPPPVVVVVVVVVVVVCCVPPPVVVVVVVVVVVVCCVPPPVVVVVVVVVVVVCCVPPVVVVVVVVVVVVVPDDPPDPPPPLQDLPDQQVVCCVQQLGGPVVLVVLLVVCVVVLDDPDPPDPDDPGSSSLSSVLSNVLSVCVVVVVLVVPDDDDDCVVVSCLLVVLSVVVVVVSVVPPPDDDDDDDDDDDDDDDDDDDDDDDPPPPPPDDPVVSVVSSVVSSVVVSVVVVVVVVVPD

pLDDT: mean 70.7, std 22.11, range [28.92, 94.81]